Protein 4BG5 (pdb70)

InterPro domains:
  IPR008421 Borrelia lipoprotein paralogus family 54/60 [PF05714] (88-263)

Nearest PDB structures (foldseek):
  4bg5-assembly1_A  TM=1.005E+00  e=2.628E-29  Borreliella burgdorferi B31
  4bg5-assembly2_B  TM=9.979E-01  e=4.003E-26  Borreliella burgdorferi B31
  5izt-assembly1_A  TM=8.274E-01  e=7.150E-10  Borreliella burgdorferi B31
  4aly-assembly1_A  TM=8.139E-01  e=1.106E-07  Borreliella burgdorferi B31
  6hpn-assembly1_A  TM=8.103E-01  e=1.208E-06  Borreliella spielmanii A14S

Organism: Borreliella burgdorferi (strain ATCC 35210 / DSM 4680 / CIP 102532 / B31) (NCBI:txid224326)

Sequence (400 aa):
IDKLFEILAREMTIIKKEKLQTEIPSQFGLKNSMFELLNVYKLQEKMNSSLAESQKMRRQFYSSLSYNTTDIFNLAEIVNKLYKDPKAHDTIKKISGGIRIQQGFEVALEDLAINMDKLKANDFNKNTLEEIYNLIVDLTLIKKEWLSTIETLIKSSNATLELQYNTEKLNDHIEQTYKDTMISLCLKSEQTLLHLDTLFKIDKLFEILAREMTIIKKEKLQTEIPSQFGLKNSMFELLNVYQEKMNSSLAESQKMRRQFYSSLSYNTTDIFNLAEIVNKLYKDPKAHDTIKKISGGIRIQQGFEVALEDLAINMDKLKANDFNKNTLEEIYNLIVDLTLIKKEWLSTIETLIKSSNATLELQYNTEKLNDHIEQTYKDTMISLCLKSEQTLLHLDTLFK

Structure (mmCIF, N/CA/C/O backbone):
data_4BG5
#
_entry.id   4BG5
#
_cell.length_a   136.810
_cell.length_b   69.870
_cell.length_c   58.880
_cell.angle_alpha   90.00
_cell.angle_beta   101.45
_cell.angle_gamma   90.00
#
_symmetry.space_group_name_H-M   'C 1 2 1'
#
loop_
_atom_site.group_PDB
_atom_site.id
_atom_site.type_symbol
_atom_site.label_atom_id
_atom_site.label_alt_id
_atom_site.label_comp_id
_atom_site.label_asym_id
_atom_site.label_entity_id
_atom_site.label_seq_id
_atom_site.pdbx_PDB_ins_code
_atom_site.Cartn_x
_atom_site.Cartn_y
_atom_site.Cartn_z
_atom_site.occupancy
_atom_site.B_iso_or_equiv
_atom_site.auth_seq_id
_atom_site.auth_comp_id
_atom_site.auth_asym_id
_atom_site.auth_atom_id
_atom_site.pdbx_PDB_model_num
ATOM 1 N N . ILE A 1 50 ? 86.626 4.068 250.630 1.00 58.59 21 ILE A N 1
ATOM 2 C CA . ILE A 1 50 ? 87.741 3.788 249.650 1.00 60.33 21 ILE A CA 1
ATOM 3 C C . ILE A 1 50 ? 89.118 4.320 250.056 1.00 61.03 21 ILE A C 1
ATOM 4 O O . ILE A 1 50 ? 90.127 3.838 249.553 1.00 62.68 21 ILE A O 1
ATOM 9 N N . ASP A 1 51 ? 89.160 5.340 250.913 1.00 59.80 22 ASP A N 1
ATOM 10 C CA . ASP A 1 51 ? 90.426 5.804 251.501 1.00 56.83 22 ASP A CA 1
ATOM 11 C C . ASP A 1 51 ? 90.893 4.849 252.571 1.00 53.18 22 ASP A C 1
ATOM 12 O O . ASP A 1 51 ? 92.099 4.672 252.771 1.00 52.64 22 ASP A O 1
ATOM 17 N N . LYS A 1 52 ? 89.941 4.274 253.299 1.00 49.81 23 LYS A N 1
ATOM 18 C CA . LYS A 1 52 ? 90.299 3.290 254.300 1.00 50.74 23 LYS A CA 1
ATOM 19 C C . LYS A 1 52 ? 91.170 2.278 253.563 1.00 47.09 23 LYS A C 1
ATOM 20 O O . LYS A 1 52 ? 92.293 2.002 253.990 1.00 44.63 23 LYS A O 1
ATOM 26 N N . LEU A 1 53 ? 90.666 1.797 252.421 1.00 43.37 24 LEU A N 1
ATOM 27 C CA . LEU A 1 53 ? 91.392 0.864 251.573 1.00 41.26 24 LEU A CA 1
ATOM 28 C C . LEU A 1 53 ? 92.820 1.297 251.284 1.00 41.13 24 LEU A C 1
ATOM 29 O O . LEU A 1 53 ? 93.741 0.491 251.334 1.00 41.56 24 LEU A O 1
ATOM 34 N N . PHE A 1 54 ? 93.023 2.565 250.982 1.00 41.80 25 PHE A N 1
ATOM 35 C CA . PHE A 1 54 ? 94.380 3.027 250.758 1.00 43.32 25 PHE A CA 1
ATOM 36 C C . PHE A 1 54 ? 95.187 3.047 252.043 1.00 40.37 25 PHE A C 1
ATOM 37 O O . PHE A 1 54 ? 96.297 2.524 252.076 1.00 39.21 25 PHE A O 1
ATOM 45 N N . GLU A 1 55 ? 94.629 3.635 253.096 1.00 37.93 26 GLU A N 1
ATOM 46 C CA . GLU A 1 55 ? 95.260 3.558 254.399 1.00 35.88 26 GLU A CA 1
ATOM 47 C C . GLU A 1 55 ? 95.692 2.113 254.620 1.00 33.15 26 GLU A C 1
ATOM 48 O O . GLU A 1 55 ? 96.834 1.876 254.963 1.00 33.13 26 GLU A O 1
ATOM 54 N N . ILE A 1 56 ? 94.800 1.153 254.374 1.00 31.50 27 ILE A N 1
ATOM 55 C CA . ILE A 1 56 ? 95.094 -0.264 254.661 1.00 31.03 27 ILE A CA 1
ATOM 56 C C . ILE A 1 56 ? 96.310 -0.751 253.886 1.00 30.76 27 ILE A C 1
ATOM 57 O O . ILE A 1 56 ? 97.197 -1.432 254.415 1.00 31.17 27 ILE A O 1
ATOM 62 N N . LEU A 1 57 ? 96.321 -0.436 252.605 1.00 30.11 28 LEU A N 1
ATOM 63 C CA . LEU A 1 57 ? 97.349 -0.939 251.730 1.00 28.61 28 LEU A CA 1
ATOM 64 C C . LEU A 1 57 ? 98.695 -0.329 252.107 1.00 27.55 28 LEU A C 1
ATOM 65 O O . LEU A 1 57 ? 99.680 -1.022 252.292 1.00 26.25 28 LEU A O 1
ATOM 70 N N . ALA A 1 58 ? 98.725 0.982 252.254 1.00 27.77 29 ALA A N 1
ATOM 71 C CA . ALA A 1 58 ? 99.936 1.637 252.688 1.00 27.82 29 ALA A CA 1
ATOM 72 C C . ALA A 1 58 ? 100.376 1.031 253.985 1.00 27.59 29 ALA A C 1
ATOM 73 O O . ALA A 1 58 ? 101.533 0.711 254.130 1.00 27.87 29 ALA A O 1
ATOM 75 N N . ARG A 1 59 ? 99.445 0.860 254.913 1.00 28.61 30 ARG A N 1
ATOM 76 C CA . ARG A 1 59 ? 99.784 0.405 256.247 1.00 30.91 30 ARG A CA 1
ATOM 77 C C . ARG A 1 59 ? 100.381 -0.997 256.261 1.00 31.38 30 ARG A C 1
ATOM 78 O O . ARG A 1 59 ? 101.513 -1.150 256.710 1.00 32.54 30 ARG A O 1
ATOM 86 N N . GLU A 1 60 ? 99.650 -2.014 255.790 1.00 31.12 31 GLU A N 1
ATOM 87 C CA . GLU A 1 60 ? 100.148 -3.405 255.880 1.00 30.57 31 GLU A CA 1
ATOM 88 C C . GLU A 1 60 ? 101.303 -3.699 254.899 1.00 29.54 31 GLU A C 1
ATOM 89 O O . GLU A 1 60 ? 102.278 -4.354 255.258 1.00 29.50 31 GLU A O 1
ATOM 95 N N . MET A 1 61 ? 101.209 -3.165 253.689 1.00 28.40 32 MET A N 1
ATOM 96 C CA . MET A 1 61 ? 102.237 -3.336 252.663 1.00 27.33 32 MET A CA 1
ATOM 97 C C . MET A 1 61 ? 103.610 -2.716 253.016 1.00 26.30 32 MET A C 1
ATOM 98 O O . MET A 1 61 ? 104.648 -3.079 252.432 1.00 25.54 32 MET A O 1
ATOM 103 N N . THR A 1 62 ? 103.627 -1.771 253.946 1.00 25.10 33 THR A N 1
ATOM 104 C CA . THR A 1 62 ? 104.901 -1.264 254.437 1.00 24.62 33 THR A CA 1
ATOM 105 C C . THR A 1 62 ? 105.377 -2.195 255.539 1.00 24.31 33 THR A C 1
ATOM 106 O O . THR A 1 62 ? 106.451 -2.757 255.464 1.00 23.69 33 THR A O 1
ATOM 110 N N . ILE A 1 63 ? 104.545 -2.410 256.535 1.00 25.10 34 ILE A N 1
ATOM 111 C CA . ILE A 1 63 ? 104.813 -3.421 257.553 1.00 26.15 34 ILE A CA 1
ATOM 112 C C . ILE A 1 63 ? 105.472 -4.689 257.007 1.00 26.76 34 ILE A C 1
ATOM 113 O O . ILE A 1 63 ? 106.196 -5.362 257.735 1.00 26.42 34 ILE A O 1
ATOM 118 N N . ILE A 1 64 ? 105.209 -5.019 255.741 1.00 27.86 35 ILE A N 1
ATOM 119 C CA . ILE A 1 64 ? 105.758 -6.227 255.119 1.00 28.00 35 ILE A CA 1
ATOM 120 C C . ILE A 1 64 ? 107.096 -5.960 254.476 1.00 29.46 35 ILE A C 1
ATOM 121 O O . ILE A 1 64 ? 107.947 -6.838 254.443 1.00 28.57 35 ILE A O 1
ATOM 126 N N . LYS A 1 65 ? 107.283 -4.755 253.954 1.00 32.96 36 LYS A N 1
ATOM 127 C CA . LYS A 1 65 ? 108.621 -4.335 253.538 1.00 36.55 36 LYS A CA 1
ATOM 128 C C . LYS A 1 65 ? 109.563 -4.512 254.740 1.00 37.68 36 LYS A C 1
ATOM 129 O O . LYS A 1 65 ? 110.564 -5.226 254.644 1.00 40.13 36 LYS A O 1
ATOM 135 N N . LYS A 1 66 ? 109.211 -3.918 255.882 1.00 36.43 37 LYS A N 1
ATOM 136 C CA . LYS A 1 66 ? 110.029 -4.062 257.077 1.00 35.75 37 LYS A CA 1
ATOM 137 C C . LYS A 1 66 ? 110.282 -5.535 257.322 1.00 33.38 37 LYS A C 1
ATOM 138 O O . LYS A 1 66 ? 111.409 -5.921 257.587 1.00 35.22 37 LYS A O 1
ATOM 144 N N . GLU A 1 67 ? 109.248 -6.360 257.208 1.00 30.89 38 GLU A N 1
ATOM 145 C CA . GLU A 1 67 ? 109.371 -7.764 257.586 1.00 29.94 38 GLU A CA 1
ATOM 146 C C . GLU A 1 67 ? 110.308 -8.513 256.644 1.00 29.38 38 GLU A C 1
ATOM 147 O O . GLU A 1 67 ? 110.992 -9.437 257.071 1.00 29.31 38 GLU A O 1
ATOM 153 N N . LYS A 1 68 ? 110.380 -8.097 255.384 1.00 29.35 39 LYS A N 1
ATOM 154 C CA . LYS A 1 68 ? 111.196 -8.823 254.406 1.00 30.39 39 LYS A CA 1
ATOM 155 C C . LYS A 1 68 ? 112.685 -8.582 254.580 1.00 31.95 39 LYS A C 1
ATOM 156 O O . LYS A 1 68 ? 113.489 -9.470 254.326 1.00 31.83 39 LYS A O 1
ATOM 162 N N . LEU A 1 69 ? 113.045 -7.384 255.028 1.00 35.47 40 LEU A N 1
ATOM 163 C CA . LEU A 1 69 ? 114.456 -7.014 255.219 1.00 37.50 40 LEU A CA 1
ATOM 164 C C . LEU A 1 69 ? 115.133 -7.823 256.312 1.00 38.74 40 LEU A C 1
ATOM 165 O O . LEU A 1 69 ? 116.315 -8.151 256.196 1.00 41.07 40 LEU A O 1
ATOM 170 N N . GLN A 1 70 ? 114.386 -8.144 257.363 1.00 38.20 41 GLN A N 1
ATOM 171 C CA . GLN A 1 70 ? 114.867 -9.042 258.410 1.00 38.13 41 GLN A CA 1
ATOM 172 C C . GLN A 1 70 ? 115.585 -10.268 257.828 1.00 36.88 41 GLN A C 1
ATOM 173 O O . GLN A 1 70 ? 115.028 -10.923 256.947 1.00 37.31 41 GLN A O 1
ATOM 179 N N . THR A 1 71 ? 116.796 -10.584 258.296 1.00 35.44 42 THR A N 1
ATOM 180 C CA . THR A 1 71 ? 117.446 -11.846 257.873 1.00 36.42 42 THR A CA 1
ATOM 181 C C . THR A 1 71 ? 117.040 -12.978 258.800 1.00 34.60 42 THR A C 1
ATOM 182 O O . THR A 1 71 ? 116.865 -12.766 260.006 1.00 37.20 42 THR A O 1
ATOM 186 N N . GLU A 1 72 ? 116.902 -14.178 258.241 1.00 30.45 43 GLU A N 1
ATOM 187 C CA . GLU A 1 72 ? 116.664 -15.355 259.046 1.00 27.93 43 GLU A CA 1
ATOM 188 C C . GLU A 1 72 ? 117.995 -15.645 259.696 1.00 26.16 43 GLU A C 1
ATOM 189 O O . GLU A 1 72 ? 119.017 -15.254 259.171 1.00 25.75 43 GLU A O 1
ATOM 195 N N . ILE A 1 73 ? 117.979 -16.248 260.875 1.00 25.12 44 ILE A N 1
ATOM 196 C CA . ILE A 1 73 ? 119.193 -16.760 261.487 1.00 24.58 44 ILE A CA 1
ATOM 197 C C . ILE A 1 73 ? 119.276 -18.172 260.961 1.00 24.53 44 ILE A C 1
ATOM 198 O O . ILE A 1 73 ? 118.254 -18.809 260.787 1.00 24.11 44 ILE A O 1
ATOM 203 N N . PRO A 1 74 ? 120.488 -18.675 260.699 1.00 25.37 45 PRO A N 1
ATOM 204 C CA . PRO A 1 74 ? 120.617 -20.009 260.076 1.00 25.50 45 PRO A CA 1
ATOM 205 C C . PRO A 1 74 ? 119.833 -21.091 260.809 1.00 25.14 45 PRO A C 1
ATOM 206 O O . PRO A 1 74 ? 119.321 -22.022 260.175 1.00 24.49 45 PRO A O 1
ATOM 210 N N . SER A 1 75 ? 119.734 -20.942 262.133 1.00 24.78 46 SER A N 1
ATOM 211 C CA . SER A 1 75 ? 119.070 -21.926 262.988 1.00 24.62 46 SER A CA 1
ATOM 212 C C . SER A 1 75 ? 117.555 -22.052 262.697 1.00 24.67 46 SER A C 1
ATOM 213 O O . SER A 1 75 ? 116.897 -23.009 263.118 1.00 24.44 46 SER A O 1
ATOM 216 N N . GLN A 1 76 ? 117.001 -21.097 261.964 1.00 24.66 47 GLN A N 1
ATOM 217 C CA . GLN A 1 76 ? 115.592 -21.128 261.670 1.00 24.83 47 GLN A CA 1
ATOM 218 C C . GLN A 1 76 ? 114.814 -21.231 262.999 1.00 25.09 47 GLN A C 1
ATOM 219 O O . GLN A 1 76 ? 113.829 -21.960 263.117 1.00 26.31 47 GLN A O 1
ATOM 225 N N . PHE A 1 77 ? 115.311 -20.514 264.006 1.00 24.43 48 PHE A N 1
ATOM 226 C CA . PHE A 1 77 ? 114.559 -20.151 265.211 1.00 23.55 48 PHE A CA 1
ATOM 227 C C . PHE A 1 77 ? 114.192 -21.279 266.163 1.00 23.14 48 PHE A C 1
ATOM 228 O O . PHE A 1 77 ? 113.350 -21.115 267.035 1.00 22.26 48 PHE A O 1
ATOM 236 N N . GLY A 1 78 ? 114.875 -22.407 266.023 1.00 24.06 49 GLY A N 1
ATOM 237 C CA . GLY A 1 78 ? 114.546 -23.640 266.768 1.00 25.17 49 GLY A CA 1
ATOM 238 C C . GLY A 1 78 ? 113.776 -24.660 265.933 1.00 25.37 49 GLY A C 1
ATOM 239 O O . GLY A 1 78 ? 113.614 -25.806 266.337 1.00 23.72 49 GLY A O 1
ATOM 240 N N . LEU A 1 79 ? 113.355 -24.222 264.745 1.00 26.91 50 LEU A N 1
ATOM 241 C CA . LEU A 1 79 ? 112.329 -24.875 263.951 1.00 28.11 50 LEU A CA 1
ATOM 242 C C . LEU A 1 79 ? 112.857 -25.555 262.710 1.00 28.85 50 LEU A C 1
ATOM 243 O O . LEU A 1 79 ? 112.058 -25.984 261.874 1.00 30.96 50 LEU A O 1
ATOM 248 N N . LYS A 1 80 ? 114.177 -25.641 262.560 1.00 28.78 51 LYS A N 1
ATOM 249 C CA . LYS A 1 80 ? 114.786 -26.243 261.358 1.00 27.68 51 LYS A CA 1
ATOM 250 C C . LYS A 1 80 ? 114.435 -27.741 261.218 1.00 27.36 51 LYS A C 1
ATOM 251 O O . LYS A 1 80 ? 113.925 -28.217 260.181 1.00 26.39 51 LYS A O 1
ATOM 257 N N . ASN A 1 81 ? 114.668 -28.461 262.308 1.00 26.42 52 ASN A N 1
ATOM 258 C CA . ASN A 1 81 ? 114.495 -29.892 262.337 1.00 25.54 52 ASN A CA 1
ATOM 259 C C . ASN A 1 81 ? 113.215 -30.285 263.032 1.00 26.06 52 ASN A C 1
ATOM 260 O O . ASN A 1 81 ? 113.040 -31.460 263.374 1.00 27.01 52 ASN A O 1
ATOM 265 N N . SER A 1 82 ? 112.327 -29.305 263.237 1.00 25.48 53 SER A N 1
ATOM 266 C CA . SER A 1 82 ? 111.007 -29.549 263.799 1.00 24.36 53 SER A CA 1
ATOM 267 C C . SER A 1 82 ? 109.991 -29.321 262.742 1.00 24.50 53 SER A C 1
ATOM 268 O O . SER A 1 82 ? 109.733 -30.202 261.920 1.00 24.38 53 SER A O 1
ATOM 271 N N . MET A 1 83 ? 109.420 -28.127 262.742 1.00 25.05 54 MET A N 1
ATOM 272 C CA . MET A 1 83 ? 108.314 -27.880 261.872 1.00 26.44 54 MET A CA 1
ATOM 273 C C . MET A 1 83 ? 108.804 -27.998 260.437 1.00 27.57 54 MET A C 1
ATOM 274 O O . MET A 1 83 ? 108.115 -28.539 259.583 1.00 27.98 54 MET A O 1
ATOM 279 N N . PHE A 1 84 ? 110.015 -27.528 260.180 1.00 28.73 55 PHE A N 1
ATOM 280 C CA . PHE A 1 84 ? 110.433 -27.363 258.820 1.00 30.17 55 PHE A CA 1
ATOM 281 C C . PHE A 1 84 ? 111.102 -28.582 258.289 1.00 33.38 55 PHE A C 1
ATOM 282 O O . PHE A 1 84 ? 111.527 -28.565 257.141 1.00 37.00 55 PHE A O 1
ATOM 290 N N . GLU A 1 85 ? 111.201 -29.641 259.093 1.00 36.29 56 GLU A N 1
ATOM 291 C CA . GLU A 1 85 ? 111.513 -30.971 258.532 1.00 38.00 56 GLU A CA 1
ATOM 292 C C . GLU A 1 85 ? 110.282 -31.848 258.431 1.00 34.48 56 GLU A C 1
ATOM 293 O O . GLU A 1 85 ? 110.234 -32.783 257.634 1.00 33.76 56 GLU A O 1
ATOM 299 N N . LEU A 1 86 ? 109.298 -31.568 259.261 1.00 31.46 57 LEU A N 1
ATOM 300 C CA . LEU A 1 86 ? 108.091 -32.326 259.201 1.00 29.96 57 LEU A CA 1
ATOM 301 C C . LEU A 1 86 ? 107.441 -32.063 257.844 1.00 29.81 57 LEU A C 1
ATOM 302 O O . LEU A 1 86 ? 107.054 -33.006 257.145 1.00 29.72 57 LEU A O 1
ATOM 307 N N . LEU A 1 87 ? 107.380 -30.784 257.466 1.00 29.40 58 LEU A N 1
ATOM 308 C CA . LEU A 1 87 ? 106.606 -30.324 256.307 1.00 28.95 58 LEU A CA 1
ATOM 309 C C . LEU A 1 87 ? 107.383 -30.356 254.997 1.00 31.13 58 LEU A C 1
ATOM 310 O O . LEU A 1 87 ? 108.586 -30.059 254.950 1.00 31.55 58 LEU A O 1
ATOM 315 N N . ASN A 1 88 ? 106.664 -30.672 253.929 1.00 33.24 59 ASN A N 1
ATOM 316 C CA . ASN A 1 88 ? 107.275 -30.936 252.658 1.00 37.15 59 ASN A CA 1
ATOM 317 C C . ASN A 1 88 ? 106.706 -30.076 251.573 1.00 38.10 59 ASN A C 1
ATOM 318 O O . ASN A 1 88 ? 105.615 -30.356 251.098 1.00 40.00 59 ASN A O 1
ATOM 323 N N . VAL A 1 89 ? 107.448 -29.053 251.161 1.00 38.30 60 VAL A N 1
ATOM 324 C CA . VAL A 1 89 ? 106.950 -28.127 250.160 1.00 40.62 60 VAL A CA 1
ATOM 325 C C . VAL A 1 89 ? 107.055 -28.717 248.736 1.00 45.68 60 VAL A C 1
ATOM 326 O O . VAL A 1 89 ? 108.067 -29.318 248.380 1.00 47.13 60 VAL A O 1
ATOM 330 N N . TYR A 1 90 ? 105.988 -28.526 247.945 1.00 50.81 61 TYR A N 1
ATOM 331 C CA . TYR A 1 90 ? 105.737 -29.244 246.684 1.00 51.58 61 TYR A CA 1
ATOM 332 C C . TYR A 1 90 ? 105.662 -28.275 245.535 1.00 47.19 61 TYR A C 1
ATOM 333 O O . TYR A 1 90 ? 105.861 -27.092 245.720 1.00 45.36 61 TYR A O 1
ATOM 342 N N . LYS A 1 91 ? 105.338 -28.785 244.350 1.00 47.56 62 LYS A N 1
ATOM 343 C CA . LYS A 1 91 ? 105.133 -27.956 243.156 1.00 47.48 62 LYS A CA 1
ATOM 344 C C . LYS A 1 91 ? 104.151 -28.625 242.163 1.00 46.72 62 LYS A C 1
ATOM 345 O O . LYS A 1 91 ? 104.468 -28.889 240.996 1.00 44.86 62 LYS A O 1
ATOM 351 N N . LEU A 1 100 ? 110.223 -31.179 242.147 1.00 39.26 71 LEU A N 1
ATOM 352 C CA . LEU A 1 100 ? 109.014 -30.577 242.679 1.00 42.37 71 LEU A CA 1
ATOM 353 C C . LEU A 1 100 ? 108.678 -30.974 244.153 1.00 44.68 71 LEU A C 1
ATOM 354 O O . LEU A 1 100 ? 107.508 -30.897 244.579 1.00 46.46 71 LEU A O 1
ATOM 359 N N . GLN A 1 101 ? 109.682 -31.385 244.935 1.00 43.36 72 GLN A N 1
ATOM 360 C CA . GLN A 1 101 ? 109.472 -31.620 246.371 1.00 43.29 72 GLN A CA 1
ATOM 361 C C . GLN A 1 101 ? 110.747 -31.673 247.161 1.00 40.61 72 GLN A C 1
ATOM 362 O O . GLN A 1 101 ? 111.551 -32.574 246.944 1.00 40.06 72 GLN A O 1
ATOM 368 N N . GLU A 1 102 ? 110.895 -30.742 248.109 1.00 39.45 73 GLU A N 1
ATOM 369 C CA . GLU A 1 102 ? 111.939 -30.815 249.153 1.00 38.37 73 GLU A CA 1
ATOM 370 C C . GLU A 1 102 ? 111.324 -30.598 250.538 1.00 35.13 73 GLU A C 1
ATOM 371 O O . GLU A 1 102 ? 110.104 -30.457 250.656 1.00 32.09 73 GLU A O 1
ATOM 377 N N . LYS A 1 103 ? 112.142 -30.626 251.587 1.00 33.87 74 LYS A N 1
ATOM 378 C CA . LYS A 1 103 ? 111.629 -30.265 252.907 1.00 35.24 74 LYS A CA 1
ATOM 379 C C . LYS A 1 103 ? 111.585 -28.747 252.989 1.00 34.95 74 LYS A C 1
ATOM 380 O O . LYS A 1 103 ? 112.176 -28.038 252.135 1.00 33.11 74 LYS A O 1
ATOM 386 N N . MET A 1 104 ? 110.899 -28.248 254.026 1.00 33.71 75 MET A N 1
ATOM 387 C CA . MET A 1 104 ? 110.730 -26.809 254.168 1.00 31.86 75 MET A CA 1
ATOM 388 C C . MET A 1 104 ? 111.974 -26.144 254.717 1.00 28.48 75 MET A C 1
ATOM 389 O O . MET A 1 104 ? 112.024 -24.930 254.793 1.00 28.54 75 MET A O 1
ATOM 394 N N . ASN A 1 105 ? 112.987 -26.921 255.064 1.00 25.00 76 ASN A N 1
ATOM 395 C CA . ASN A 1 105 ? 114.209 -26.330 255.538 1.00 23.27 76 ASN A CA 1
ATOM 396 C C . ASN A 1 105 ? 115.259 -26.198 254.480 1.00 21.91 76 ASN A C 1
ATOM 397 O O . ASN A 1 105 ? 116.319 -25.702 254.772 1.00 21.97 76 ASN A O 1
ATOM 402 N N . SER A 1 106 ? 114.970 -26.595 253.250 1.00 21.53 77 SER A N 1
ATOM 403 C CA . SER A 1 106 ? 115.995 -26.631 252.201 1.00 21.71 77 SER A CA 1
ATOM 404 C C . SER A 1 106 ? 116.418 -25.253 251.759 1.00 22.45 77 SER A C 1
ATOM 405 O O . SER A 1 106 ? 115.855 -24.250 252.175 1.00 22.37 77 SER A O 1
ATOM 408 N N . SER A 1 107 ? 117.414 -25.213 250.887 1.00 23.69 78 SER A N 1
ATOM 409 C CA . SER A 1 107 ? 117.812 -23.966 250.244 1.00 24.51 78 SER A CA 1
ATOM 410 C C . SER A 1 107 ? 116.763 -23.538 249.262 1.00 24.82 78 SER A C 1
ATOM 411 O O . SER A 1 107 ? 116.711 -22.385 248.888 1.00 24.22 78 SER A O 1
ATOM 414 N N . LEU A 1 108 ? 115.963 -24.500 248.810 1.00 26.37 79 LEU A N 1
ATOM 415 C CA . LEU A 1 108 ? 115.038 -24.308 247.709 1.00 27.73 79 LEU A CA 1
ATOM 416 C C . LEU A 1 108 ? 114.254 -23.034 247.917 1.00 30.29 79 LEU A C 1
ATOM 417 O O . LEU A 1 108 ? 113.647 -22.832 248.988 1.00 32.63 79 LEU A O 1
ATOM 422 N N . ALA A 1 109 ? 114.264 -22.177 246.894 1.00 31.12 80 ALA A N 1
ATOM 423 C CA . ALA A 1 109 ? 113.650 -20.848 246.990 1.00 30.52 80 ALA A CA 1
ATOM 424 C C . ALA A 1 109 ? 112.269 -20.878 247.644 1.00 28.26 80 ALA A C 1
ATOM 425 O O . ALA A 1 109 ? 112.059 -20.328 248.721 1.00 25.85 80 ALA A O 1
ATOM 427 N N . GLU A 1 110 ? 111.363 -21.598 247.011 1.00 27.92 81 GLU A N 1
ATOM 428 C CA . GLU A 1 110 ? 109.954 -21.501 247.329 1.00 29.73 81 GLU A CA 1
ATOM 429 C C . GLU A 1 110 ? 109.698 -21.762 248.801 1.00 28.08 81 GLU A C 1
ATOM 430 O O . GLU A 1 110 ? 108.643 -21.380 249.319 1.00 26.56 81 GLU A O 1
ATOM 436 N N . SER A 1 111 ? 110.648 -22.426 249.467 1.00 26.68 82 SER A N 1
ATOM 437 C CA . SER A 1 111 ? 110.482 -22.762 250.873 1.00 25.33 82 SER A CA 1
ATOM 438 C C . SER A 1 111 ? 111.009 -21.603 251.686 1.00 24.49 82 SER A C 1
ATOM 439 O O . SER A 1 111 ? 110.326 -21.118 252.570 1.00 23.78 82 SER A O 1
ATOM 442 N N . GLN A 1 112 ? 112.173 -21.079 251.347 1.00 24.39 83 GLN A N 1
ATOM 443 C CA . GLN A 1 112 ? 112.640 -19.905 252.075 1.00 24.59 83 GLN A CA 1
ATOM 444 C C . GLN A 1 112 ? 111.554 -18.826 252.102 1.00 24.18 83 GLN A C 1
ATOM 445 O O . GLN A 1 112 ? 111.424 -18.137 253.093 1.00 24.17 83 GLN A O 1
ATOM 451 N N . LYS A 1 113 ? 110.788 -18.664 251.017 1.00 24.41 84 LYS A N 1
ATOM 452 C CA . LYS A 1 113 ? 109.661 -17.718 251.014 1.00 24.22 84 LYS A CA 1
ATOM 453 C C . LYS A 1 113 ? 108.672 -18.230 252.035 1.00 24.20 84 LYS A C 1
ATOM 454 O O . LYS A 1 113 ? 108.135 -17.450 252.820 1.00 25.89 84 LYS A O 1
ATOM 460 N N . MET A 1 114 ? 108.476 -19.548 252.058 1.00 23.43 85 MET A N 1
ATOM 461 C CA . MET A 1 114 ? 107.451 -20.189 252.905 1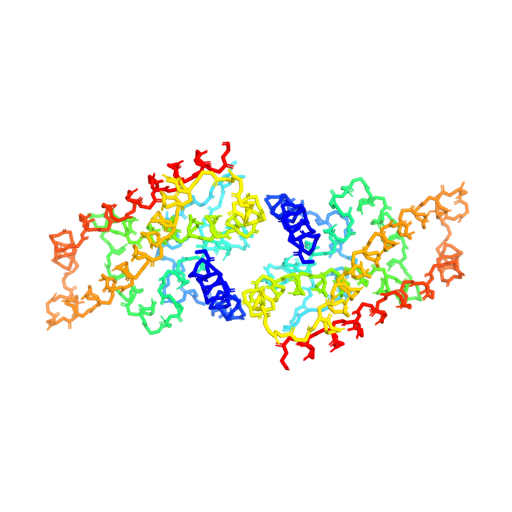.00 22.62 85 MET A CA 1
ATOM 462 C C . MET A 1 114 ? 107.810 -20.208 254.395 1.00 22.32 85 MET A C 1
ATOM 463 O O . MET A 1 114 ? 106.959 -20.387 255.248 1.00 22.03 85 MET A O 1
ATOM 468 N N . ARG A 1 115 ? 109.081 -20.028 254.701 1.00 22.55 86 ARG A N 1
ATOM 469 C CA . ARG A 1 115 ? 109.499 -19.806 256.074 1.00 22.84 86 ARG A CA 1
ATOM 470 C C . ARG A 1 115 ? 109.217 -18.387 256.522 1.00 23.12 86 ARG A C 1
ATOM 471 O O . ARG A 1 115 ? 108.876 -18.159 257.680 1.00 22.56 86 ARG A O 1
ATOM 479 N N . ARG A 1 116 ? 109.398 -17.431 255.614 1.00 24.17 87 ARG A N 1
ATOM 480 C CA . ARG A 1 116 ? 109.197 -16.034 255.953 1.00 25.05 87 ARG A CA 1
ATOM 481 C C . ARG A 1 116 ? 107.737 -15.838 256.365 1.00 24.92 87 ARG A C 1
ATOM 482 O O . ARG A 1 116 ? 107.428 -15.290 257.444 1.00 24.08 87 ARG A O 1
ATOM 490 N N . GLN A 1 117 ? 106.860 -16.328 255.493 1.00 24.04 88 GLN A N 1
ATOM 491 C CA . GLN A 1 117 ? 105.439 -16.230 255.672 1.00 23.57 88 GLN A CA 1
ATOM 492 C C . GLN A 1 117 ? 104.991 -16.708 257.053 1.00 23.67 88 GLN A C 1
ATOM 493 O O . GLN A 1 117 ? 104.150 -16.071 257.682 1.00 24.64 88 GLN A O 1
ATOM 499 N N . PHE A 1 118 ? 105.566 -17.793 257.555 1.00 23.27 89 PHE A N 1
ATOM 500 C CA . PHE A 1 118 ? 105.323 -18.176 258.952 1.00 22.91 89 PHE A CA 1
ATOM 501 C C . PHE A 1 118 ? 105.835 -17.110 259.944 1.00 22.15 89 PHE A C 1
ATOM 502 O O . PHE A 1 118 ? 105.149 -16.813 260.905 1.00 22.05 89 PHE A O 1
ATOM 510 N N . TYR A 1 119 ? 107.017 -16.537 259.708 1.00 21.69 90 TYR A N 1
ATOM 511 C CA . TYR A 1 119 ? 107.587 -15.527 260.611 1.00 21.69 90 TYR A CA 1
ATOM 512 C C . TYR A 1 119 ? 106.699 -14.311 260.598 1.00 20.76 90 TYR A C 1
ATOM 513 O O . TYR A 1 119 ? 106.254 -13.824 261.633 1.00 20.24 90 TYR A O 1
ATOM 522 N N . SER A 1 120 ? 106.428 -13.845 259.393 1.00 20.16 91 SER A N 1
ATOM 523 C CA . SER A 1 120 ? 105.531 -12.738 259.179 1.00 20.31 91 SER A CA 1
ATOM 524 C C . SER A 1 120 ? 104.138 -12.964 259.759 1.00 20.36 91 SER A C 1
ATOM 525 O O . SER A 1 120 ? 103.437 -11.993 260.051 1.00 21.57 91 SER A O 1
ATOM 528 N N . SER A 1 121 ? 103.708 -14.223 259.889 1.00 19.99 92 SER A N 1
ATOM 529 C CA . SER A 1 121 ? 102.416 -14.521 260.537 1.00 19.27 92 SER A CA 1
ATOM 530 C C . SER A 1 121 ? 102.455 -13.937 261.951 1.00 18.83 92 SER A C 1
ATOM 531 O O . SER A 1 121 ? 101.501 -13.278 262.387 1.00 18.32 92 SER A O 1
ATOM 534 N N . LEU A 1 122 ? 103.607 -14.098 262.605 1.00 18.32 93 LEU A N 1
ATOM 535 C CA . LEU A 1 122 ? 103.792 -13.660 263.972 1.00 18.22 93 LEU A CA 1
ATOM 536 C C . LEU A 1 122 ? 104.451 -12.284 264.010 1.00 18.94 93 LEU A C 1
ATOM 537 O O . LEU A 1 122 ? 105.014 -11.850 265.011 1.00 17.96 93 LEU A O 1
ATOM 542 N N . SER A 1 123 ? 104.325 -11.588 262.892 1.00 20.95 94 SER A N 1
ATOM 543 C CA . SER A 1 123 ? 104.874 -10.254 262.707 1.00 22.58 94 SER A CA 1
ATOM 544 C C . SER A 1 123 ? 106.352 -10.180 263.079 1.00 23.04 94 SER A C 1
ATOM 545 O O . SER A 1 123 ? 106.865 -9.155 263.526 1.00 23.27 94 SER A O 1
ATOM 548 N N . TYR A 1 124 ? 107.019 -11.303 262.833 1.00 23.54 95 TYR A N 1
ATOM 549 C CA . TYR A 1 124 ? 108.436 -11.475 263.042 1.00 23.38 95 TYR A CA 1
ATOM 550 C C . TYR A 1 124 ? 108.889 -11.123 264.435 1.00 24.00 95 TYR A C 1
ATOM 551 O O . TYR A 1 124 ? 110.046 -10.784 264.664 1.00 25.99 95 TYR A O 1
ATOM 560 N N . ASN A 1 125 ? 107.982 -11.227 265.382 1.00 23.92 96 ASN A N 1
ATOM 561 C CA . ASN A 1 125 ? 108.370 -11.063 266.750 1.00 23.96 96 ASN A CA 1
ATOM 562 C C . ASN A 1 125 ? 109.203 -12.300 267.040 1.00 22.48 96 ASN A C 1
ATOM 563 O O . ASN A 1 125 ? 108.676 -13.399 267.126 1.00 22.06 96 ASN A O 1
ATOM 568 N N . THR A 1 126 ? 110.513 -12.123 267.105 1.00 21.17 97 THR A N 1
ATOM 569 C CA . THR A 1 126 ? 111.414 -13.254 267.195 1.00 20.82 97 THR A CA 1
ATOM 570 C C . THR A 1 126 ? 111.219 -14.018 268.472 1.00 20.49 97 THR A C 1
ATOM 571 O O . THR A 1 126 ? 111.344 -15.251 268.506 1.00 20.59 97 THR A O 1
ATOM 575 N N . THR A 1 127 ? 110.934 -13.270 269.530 1.00 19.93 98 THR A N 1
ATOM 576 C CA . THR A 1 127 ? 110.688 -13.850 270.832 1.00 19.90 98 THR A CA 1
ATOM 577 C C . THR A 1 127 ? 109.552 -14.883 270.755 1.00 21.21 98 THR A C 1
ATOM 578 O O . THR A 1 127 ? 109.741 -16.042 271.131 1.00 21.75 98 THR A O 1
ATOM 582 N N . ASP A 1 128 ? 108.401 -14.484 270.217 1.00 22.31 99 ASP A N 1
ATOM 583 C CA . ASP A 1 128 ? 107.296 -15.428 269.957 1.00 23.44 99 ASP A CA 1
ATOM 584 C C . ASP A 1 128 ? 107.690 -16.662 269.147 1.00 23.86 99 ASP A C 1
ATOM 585 O O . ASP A 1 128 ? 107.247 -17.773 269.432 1.00 23.64 99 ASP A O 1
ATOM 590 N N . ILE A 1 129 ? 108.509 -16.447 268.122 1.00 24.83 100 ILE A N 1
ATOM 591 C CA . ILE A 1 129 ? 108.916 -17.516 267.199 1.00 24.50 100 ILE A CA 1
ATOM 592 C C . ILE A 1 129 ? 109.848 -18.463 267.930 1.00 23.79 100 ILE A C 1
ATOM 593 O O . ILE A 1 129 ? 109.786 -19.681 267.734 1.00 21.97 100 ILE A O 1
ATOM 598 N N . PHE A 1 130 ? 110.693 -17.889 268.784 1.00 24.23 101 PHE A N 1
ATOM 599 C CA . PHE A 1 130 ? 111.500 -18.698 269.687 1.00 25.24 101 PHE A CA 1
ATOM 600 C C . PHE A 1 130 ? 110.596 -19.449 270.657 1.00 25.66 101 PHE A C 1
ATOM 601 O O . PHE A 1 130 ? 110.695 -20.675 270.785 1.00 25.20 101 PHE A O 1
ATOM 609 N N . ASN A 1 131 ? 109.690 -18.719 271.304 1.00 25.96 102 ASN A N 1
ATOM 610 C CA . ASN A 1 131 ? 108.843 -19.318 272.329 1.00 26.29 102 ASN A CA 1
ATOM 611 C C . ASN A 1 131 ? 107.921 -20.375 271.770 1.00 27.47 102 ASN A C 1
ATOM 612 O O . ASN A 1 131 ? 107.489 -21.242 272.534 1.00 29.86 102 ASN A O 1
ATOM 617 N N . LEU A 1 132 ? 107.615 -20.301 270.464 1.00 27.72 103 LEU A N 1
ATOM 618 C CA . LEU A 1 132 ? 106.766 -21.304 269.783 1.00 27.08 103 LEU A CA 1
ATOM 619 C C . LEU A 1 132 ? 107.571 -22.529 269.359 1.00 27.35 103 LEU A C 1
ATOM 620 O O . LEU A 1 132 ? 107.079 -23.664 269.386 1.00 25.98 103 LEU A O 1
ATOM 625 N N . ALA A 1 133 ? 108.813 -22.273 268.955 1.00 28.63 104 ALA A N 1
ATOM 626 C CA . ALA A 1 133 ? 109.773 -23.326 268.638 1.00 28.68 104 ALA A CA 1
ATOM 627 C C . ALA A 1 133 ? 109.914 -24.221 269.821 1.00 27.24 104 ALA A C 1
ATOM 628 O O . ALA A 1 133 ? 109.747 -25.414 269.704 1.00 26.86 104 ALA A O 1
ATOM 630 N N . GLU A 1 134 ? 110.214 -23.604 270.958 1.00 27.07 105 GLU A N 1
ATOM 631 C CA . GLU A 1 134 ? 110.323 -24.280 272.240 1.00 27.02 105 GLU A CA 1
ATOM 632 C C . GLU A 1 134 ? 109.218 -25.279 272.423 1.00 25.81 105 GLU A C 1
ATOM 633 O O . GLU A 1 134 ? 109.461 -26.437 272.732 1.00 26.23 105 GLU A O 1
ATOM 639 N N . ILE A 1 135 ? 107.997 -24.818 272.216 1.00 24.87 106 ILE A N 1
ATOM 640 C CA . ILE A 1 135 ? 106.825 -25.676 272.326 1.00 24.19 106 ILE A CA 1
ATOM 641 C C . ILE A 1 135 ? 106.815 -26.728 271.198 1.00 23.41 106 ILE A C 1
ATOM 642 O O . ILE A 1 135 ? 106.860 -27.925 271.483 1.00 23.04 106 ILE A O 1
ATOM 647 N N . VAL A 1 136 ? 106.813 -26.291 269.937 1.00 22.59 107 VAL A N 1
ATOM 648 C CA . VAL A 1 136 ? 106.877 -27.217 268.785 1.00 22.44 107 VAL A CA 1
ATOM 649 C C . VAL A 1 136 ? 107.924 -28.331 268.950 1.00 21.80 107 VAL A C 1
ATOM 650 O O . VAL A 1 136 ? 107.678 -29.501 268.647 1.00 20.17 107 VAL A O 1
ATOM 654 N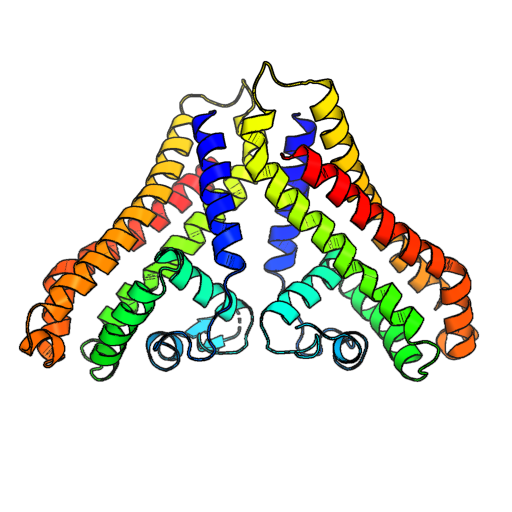 N . ASN A 1 137 ? 109.097 -27.934 269.419 1.00 22.66 108 ASN A N 1
ATOM 655 C CA . ASN A 1 137 ? 110.177 -28.855 269.685 1.00 23.19 108 ASN A CA 1
ATOM 656 C C . ASN A 1 137 ? 109.755 -29.897 270.687 1.00 24.37 108 ASN A C 1
ATOM 657 O O . ASN A 1 137 ? 110.039 -31.070 270.490 1.00 25.62 108 ASN A O 1
ATOM 662 N N . LYS A 1 138 ? 109.040 -29.496 271.734 1.00 25.33 109 LYS A N 1
ATOM 663 C CA . LYS A 1 138 ? 108.477 -30.477 272.679 1.00 25.97 109 LYS A CA 1
ATOM 664 C C . LYS A 1 138 ? 107.421 -31.401 272.042 1.00 27.61 109 LYS A C 1
ATOM 665 O O . LYS A 1 138 ? 107.399 -32.608 272.316 1.00 27.49 109 LYS A O 1
ATOM 671 N N . LEU A 1 139 ? 106.578 -30.851 271.171 1.00 28.93 110 LEU A N 1
ATOM 672 C CA . LEU A 1 139 ? 105.537 -31.640 270.515 1.00 29.77 110 LEU A CA 1
ATOM 673 C C . LEU A 1 139 ? 106.082 -32.638 269.498 1.00 32.15 110 LEU A C 1
ATOM 674 O O . LEU A 1 139 ? 105.443 -33.667 269.247 1.00 33.07 110 LEU A O 1
ATOM 679 N N . TYR A 1 140 ? 107.258 -32.344 268.932 1.00 34.26 111 TYR A N 1
ATOM 680 C CA . TYR A 1 140 ? 107.849 -33.145 267.819 1.00 35.72 111 TYR A CA 1
ATOM 681 C C . TYR A 1 140 ? 108.465 -34.481 268.210 1.00 34.77 111 TYR A C 1
ATOM 682 O O . TYR A 1 140 ? 108.930 -35.226 267.352 1.00 33.85 111 TYR A O 1
ATOM 691 N N . LYS A 1 141 ? 108.499 -34.753 269.507 1.00 34.53 112 LYS A N 1
ATOM 692 C CA . LYS A 1 141 ? 109.044 -35.982 270.034 1.00 33.28 112 LYS A CA 1
ATOM 693 C C . LYS A 1 141 ? 107.951 -37.028 270.018 1.00 31.15 112 LYS A C 1
ATOM 694 O O . LYS A 1 141 ? 108.202 -38.223 270.088 1.00 31.11 112 LYS A O 1
ATOM 700 N N . ASP A 1 142 ? 106.725 -36.563 269.922 1.00 28.84 113 ASP A N 1
ATOM 701 C CA . ASP A 1 142 ? 105.609 -37.404 270.140 1.00 28.49 113 ASP A CA 1
ATOM 702 C C . ASP A 1 142 ? 104.831 -37.295 268.864 1.00 28.64 113 ASP A C 1
ATOM 703 O O . ASP A 1 142 ? 104.206 -36.281 268.634 1.00 30.07 113 ASP A O 1
ATOM 708 N N . PRO A 1 143 ? 104.934 -38.303 267.989 1.00 28.93 114 PRO A N 1
ATOM 709 C CA . PRO A 1 143 ? 104.060 -38.483 266.840 1.00 29.73 114 PRO A CA 1
ATOM 710 C C . PRO A 1 143 ? 102.582 -38.227 267.123 1.00 31.29 114 PRO A C 1
ATOM 711 O O . PRO A 1 143 ? 101.913 -37.560 266.309 1.00 31.32 114 PRO A O 1
ATOM 715 N N . LYS A 1 144 ? 102.099 -38.723 268.272 1.00 32.53 115 LYS A N 1
ATOM 716 C CA . LYS A 1 144 ? 100.705 -38.517 268.716 1.00 33.10 115 LYS A CA 1
ATOM 717 C C . LYS A 1 144 ? 100.290 -37.069 268.639 1.00 32.65 115 LYS A C 1
ATOM 718 O O . LYS A 1 144 ? 99.109 -36.782 268.469 1.00 33.69 115 LYS A O 1
ATOM 724 N N . ALA A 1 145 ? 101.264 -36.169 268.770 1.00 32.63 116 ALA A N 1
ATOM 725 C CA . ALA A 1 145 ? 101.048 -34.719 268.696 1.00 32.39 116 ALA A CA 1
ATOM 7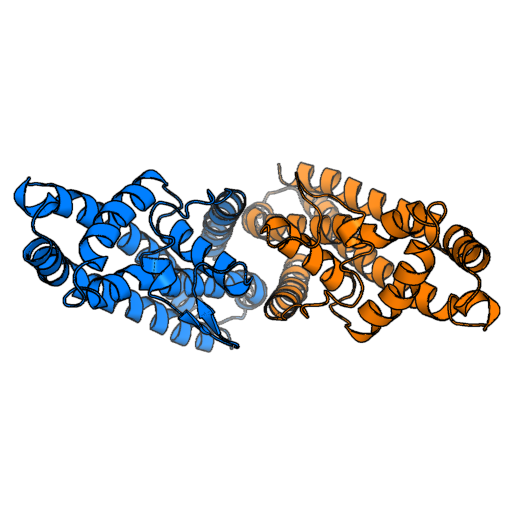26 C C . ALA A 1 145 ? 101.704 -34.035 267.481 1.00 31.20 116 ALA A C 1
ATOM 727 O O . ALA A 1 145 ? 101.993 -32.843 267.527 1.00 30.32 116 ALA A O 1
ATOM 729 N N . HIS A 1 146 ? 101.937 -34.778 266.405 1.00 30.65 117 HIS A N 1
ATOM 730 C CA . HIS A 1 146 ? 102.448 -34.178 265.186 1.00 30.38 117 HIS A CA 1
ATOM 731 C C . HIS A 1 146 ? 101.383 -33.409 264.418 1.00 30.33 117 HIS A C 1
ATOM 732 O O . HIS A 1 146 ? 101.742 -32.555 263.629 1.00 30.23 117 HIS A O 1
ATOM 739 N N . ASP A 1 147 ? 100.095 -33.726 264.618 1.00 29.77 118 ASP A N 1
ATOM 740 C CA . ASP A 1 147 ? 98.987 -33.062 263.890 1.00 28.38 118 ASP A CA 1
ATOM 741 C C . ASP A 1 147 ? 98.745 -31.686 264.474 1.00 26.41 118 ASP A C 1
ATOM 742 O O . ASP A 1 147 ? 98.335 -30.753 263.782 1.00 25.29 118 ASP A O 1
ATOM 747 N N . THR A 1 148 ? 98.997 -31.567 265.763 1.00 25.21 119 THR A N 1
ATOM 748 C CA . THR A 1 148 ? 99.006 -30.275 266.394 1.00 25.33 119 THR A CA 1
ATOM 749 C C . THR A 1 148 ? 100.064 -29.389 265.736 1.00 25.68 119 THR A C 1
ATOM 750 O O . THR A 1 148 ? 99.815 -28.212 265.455 1.00 25.52 119 THR A O 1
ATOM 754 N N . ILE A 1 149 ? 101.231 -29.965 265.451 1.00 25.98 120 ILE A N 1
ATOM 755 C CA . ILE A 1 149 ? 102.279 -29.226 264.754 1.00 26.04 120 ILE A CA 1
ATOM 756 C C . ILE A 1 149 ? 101.845 -28.801 263.350 1.00 26.39 120 ILE A C 1
ATOM 757 O O . ILE A 1 149 ? 102.284 -27.766 262.878 1.00 25.99 120 ILE A O 1
ATOM 762 N N . LYS A 1 150 ? 101.014 -29.605 262.684 1.00 27.70 121 LYS A N 1
ATOM 763 C CA . LYS A 1 150 ? 100.471 -29.247 261.380 1.00 28.75 121 LYS A CA 1
ATOM 764 C C . LYS A 1 150 ? 99.514 -28.085 261.512 1.00 29.12 121 LYS A C 1
ATOM 765 O O . LYS A 1 150 ? 99.558 -27.146 260.717 1.00 30.92 121 LYS A O 1
ATOM 771 N N . LYS A 1 151 ? 98.648 -28.113 262.508 1.00 28.50 122 LYS A N 1
ATOM 772 C CA . LYS A 1 151 ? 97.704 -27.009 262.642 1.00 29.43 122 LYS A CA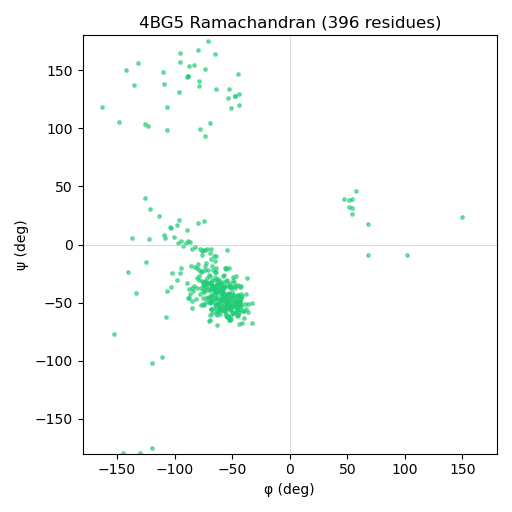 1
ATOM 773 C C . LYS A 1 151 ? 98.406 -25.664 262.885 1.00 27.97 122 LYS A C 1
ATOM 774 O O . LYS A 1 151 ? 97.953 -24.614 262.417 1.00 27.17 122 LYS A O 1
ATOM 780 N N . ILE A 1 152 ? 99.525 -25.710 263.600 1.00 26.80 123 ILE A N 1
ATOM 781 C CA . ILE A 1 152 ? 100.267 -24.503 263.964 1.00 25.73 123 ILE A CA 1
ATOM 782 C C . ILE A 1 152 ? 100.931 -23.815 262.784 1.00 24.18 123 ILE A C 1
ATOM 783 O O . ILE A 1 152 ? 101.362 -22.680 262.916 1.00 24.11 123 ILE A O 1
ATOM 788 N N . SER A 1 153 ? 101.000 -24.486 261.639 1.00 23.07 124 SER A N 1
ATOM 789 C CA . SER A 1 153 ? 101.692 -23.956 260.478 1.00 22.64 124 SER A CA 1
ATOM 790 C C . SER A 1 153 ? 100.755 -23.527 259.359 1.00 23.16 124 SER A C 1
ATOM 791 O O . SER A 1 153 ? 101.209 -23.172 258.278 1.00 24.29 124 SER A O 1
ATOM 794 N N . GLY A 1 154 ? 99.449 -23.576 259.595 1.00 23.50 125 GLY A N 1
ATOM 795 C CA . GLY A 1 154 ? 98.487 -22.855 258.748 1.00 23.15 125 GLY A CA 1
ATOM 796 C C . GLY A 1 154 ? 98.576 -21.336 258.914 1.00 23.04 125 GLY A C 1
ATOM 797 O O . GLY A 1 154 ? 97.917 -20.588 258.195 1.00 23.21 125 GLY A O 1
ATOM 798 N N . GLY A 1 155 ? 99.375 -20.880 259.877 1.00 22.78 126 GLY A N 1
ATOM 799 C CA . GLY A 1 155 ? 99.789 -19.500 259.937 1.00 22.97 126 GLY A CA 1
ATOM 800 C C . GLY A 1 155 ? 100.387 -19.108 258.612 1.00 23.82 126 GLY A C 1
ATOM 801 O O . GLY A 1 155 ? 100.207 -17.995 258.158 1.00 24.10 126 GLY A O 1
ATOM 802 N N . ILE A 1 156 ? 101.098 -20.030 257.981 1.00 25.80 127 ILE A N 1
ATOM 803 C CA . ILE A 1 156 ? 101.623 -19.807 256.635 1.00 27.78 127 ILE A CA 1
ATOM 804 C C . ILE A 1 156 ? 100.531 -19.627 255.608 1.00 30.60 127 ILE A C 1
ATOM 805 O O . ILE A 1 156 ? 100.527 -18.625 254.884 1.00 33.20 127 ILE A O 1
ATOM 810 N N . ARG A 1 157 ? 99.651 -20.626 255.496 1.00 32.31 128 ARG A N 1
ATOM 811 C CA . ARG A 1 157 ? 98.565 -20.559 254.531 1.00 32.69 128 ARG A CA 1
ATOM 812 C C . ARG A 1 157 ? 97.867 -19.240 254.780 1.00 29.37 128 ARG A C 1
ATOM 813 O O . ARG A 1 157 ? 97.749 -18.413 253.896 1.00 28.53 128 ARG A O 1
ATOM 821 N N . ILE A 1 158 ? 97.457 -19.006 256.007 1.00 27.57 129 ILE A N 1
ATOM 822 C CA . ILE A 1 158 ? 96.808 -17.755 256.296 1.00 27.54 129 ILE A CA 1
ATOM 823 C C . ILE A 1 158 ? 97.561 -16.641 255.575 1.00 27.24 129 ILE A C 1
ATOM 824 O O . ILE A 1 158 ? 97.048 -16.059 254.622 1.00 26.76 129 ILE A O 1
ATOM 829 N N . GLN A 1 159 ? 98.794 -16.393 256.007 1.00 28.07 130 GLN A N 1
ATOM 830 C CA . GLN A 1 159 ? 99.612 -15.300 255.484 1.00 27.56 130 GLN A CA 1
ATOM 831 C C . GLN A 1 159 ? 99.602 -15.269 253.945 1.00 29.49 130 GLN A C 1
ATOM 832 O O . GLN A 1 159 ? 99.180 -14.265 253.366 1.00 30.29 130 GLN A O 1
ATOM 838 N N . GLN A 1 160 ? 100.012 -16.347 253.270 1.00 31.29 131 GLN A N 1
ATOM 839 C CA . GLN A 1 160 ? 100.038 -16.341 251.786 1.00 32.27 131 GLN A CA 1
ATOM 840 C C . GLN A 1 160 ? 98.831 -15.617 251.202 1.00 30.82 131 GLN A C 1
ATOM 841 O O . GLN A 1 160 ? 98.971 -14.714 250.388 1.00 30.44 131 GLN A O 1
ATOM 847 N N . GLY A 1 161 ? 97.650 -16.003 251.655 1.00 29.87 132 GLY A N 1
ATOM 848 C CA . GLY A 1 161 ? 96.423 -15.427 251.151 1.00 29.97 132 GLY A CA 1
ATOM 849 C C . GLY A 1 161 ? 96.345 -13.937 251.379 1.00 29.89 132 GLY A C 1
ATOM 850 O O . GLY A 1 161 ? 95.894 -13.186 250.512 1.00 30.26 132 GLY A O 1
ATOM 851 N N . PHE A 1 162 ? 96.801 -13.512 252.548 1.00 30.08 133 PHE A N 1
ATOM 852 C CA . PHE A 1 162 ? 96.852 -12.092 252.896 1.00 31.20 133 PHE A CA 1
ATOM 853 C C . PHE A 1 162 ? 97.821 -11.312 251.962 1.00 30.76 133 PHE A C 1
ATOM 854 O O . PHE A 1 162 ? 97.472 -10.233 251.459 1.00 30.39 133 PHE A O 1
ATOM 862 N N . GLU A 1 163 ? 99.004 -11.868 251.694 1.00 29.37 134 GLU A N 1
ATOM 863 C CA . GLU A 1 163 ? 99.904 -11.284 250.700 1.00 29.14 134 GLU A CA 1
ATOM 864 C C . GLU A 1 163 ? 99.240 -11.239 249.315 1.00 28.45 134 GLU A C 1
ATOM 865 O O . GLU A 1 163 ? 99.408 -10.289 248.559 1.00 28.20 134 GLU A O 1
ATOM 871 N N . VAL A 1 164 ? 98.487 -12.279 248.996 1.00 27.40 135 VAL A N 1
ATOM 872 C CA . VAL A 1 164 ? 97.926 -12.440 247.681 1.00 27.20 135 VAL A CA 1
ATOM 873 C C . VAL A 1 164 ? 96.727 -11.527 247.514 1.00 26.66 135 VAL A C 1
ATOM 874 O O . VAL A 1 164 ? 96.642 -10.779 246.542 1.00 26.89 135 VAL A O 1
ATOM 878 N N . ALA A 1 165 ? 95.792 -11.593 248.448 1.00 26.17 136 ALA A N 1
ATOM 879 C CA . ALA A 1 165 ? 94.691 -10.644 248.450 1.00 26.41 136 ALA A CA 1
ATOM 880 C C . ALA A 1 165 ? 95.239 -9.239 248.230 1.00 26.36 136 ALA A C 1
ATOM 881 O O . ALA A 1 165 ? 94.821 -8.550 247.290 1.00 26.23 136 ALA A O 1
ATOM 883 N N . LEU A 1 166 ? 96.189 -8.842 249.086 1.00 25.61 137 LEU A N 1
ATOM 884 C CA . LEU A 1 166 ? 96.854 -7.522 249.002 1.00 25.60 137 LEU A CA 1
ATOM 885 C C . LEU A 1 166 ? 97.610 -7.241 247.710 1.00 24.98 137 LEU A C 1
ATOM 886 O O . LEU A 1 166 ? 97.737 -6.096 247.292 1.00 23.89 137 LEU A O 1
ATOM 891 N N . GLU A 1 167 ? 98.181 -8.277 247.124 1.00 25.50 138 GLU A N 1
ATOM 892 C CA . GLU A 1 167 ? 98.904 -8.109 245.881 1.00 26.45 138 GLU A CA 1
ATOM 893 C C . GLU A 1 167 ? 97.899 -7.698 244.852 1.00 27.13 138 GLU A C 1
ATOM 894 O O . GLU A 1 167 ? 98.110 -6.740 244.132 1.00 27.65 138 GLU A O 1
ATOM 900 N N . ASP A 1 168 ? 96.790 -8.422 244.812 1.00 28.71 139 ASP A N 1
ATOM 901 C CA . ASP A 1 168 ? 95.721 -8.113 243.878 1.00 30.19 139 ASP A CA 1
ATOM 902 C C . ASP A 1 168 ? 95.015 -6.821 244.264 1.00 28.53 139 ASP A C 1
ATOM 903 O O . ASP A 1 168 ? 94.672 -6.036 243.403 1.00 28.88 139 ASP A O 1
ATOM 908 N N . LEU A 1 169 ? 94.802 -6.566 245.541 1.00 27.10 140 LEU A N 1
ATOM 909 C CA . LEU A 1 169 ? 94.117 -5.340 245.866 1.00 27.03 140 LEU A CA 1
ATOM 910 C C . LEU A 1 169 ? 94.745 -4.207 245.100 1.00 27.26 140 LEU A C 1
ATOM 911 O O . LEU A 1 169 ? 94.059 -3.484 244.403 1.00 28.62 140 LEU A O 1
ATOM 916 N N . ALA A 1 170 ? 96.057 -4.073 245.233 1.00 27.62 141 ALA A N 1
ATOM 917 C CA . ALA A 1 170 ? 96.816 -2.972 244.632 1.00 28.05 141 ALA A CA 1
ATOM 918 C C . ALA A 1 170 ? 96.700 -2.939 243.124 1.00 28.73 141 ALA A C 1
ATOM 919 O O . ALA A 1 170 ? 96.560 -1.877 242.523 1.00 27.68 141 ALA A O 1
ATOM 921 N N . ILE A 1 171 ? 96.823 -4.120 242.534 1.00 30.57 142 ILE A N 1
ATOM 922 C CA . ILE A 1 171 ? 96.541 -4.344 241.137 1.00 33.03 142 ILE A CA 1
ATOM 923 C C . ILE A 1 171 ? 95.147 -3.823 240.788 1.00 37.38 142 ILE A C 1
ATOM 924 O O . ILE A 1 171 ? 95.011 -2.872 240.017 1.00 43.42 142 ILE A O 1
ATOM 929 N N . ASN A 1 172 ? 94.113 -4.435 241.367 1.00 38.92 143 ASN A N 1
ATOM 930 C CA . ASN A 1 172 ? 92.731 -4.136 240.995 1.00 39.75 143 ASN A CA 1
ATOM 931 C C . ASN A 1 172 ? 92.269 -2.823 241.586 1.00 39.30 143 ASN A C 1
ATOM 932 O O . ASN A 1 172 ? 91.166 -2.365 241.303 1.00 40.58 143 ASN A O 1
ATOM 937 N N . MET A 1 173 ? 93.107 -2.213 242.411 1.00 39.77 144 MET A N 1
ATOM 938 C CA . MET A 1 173 ? 92.743 -0.980 243.079 1.00 40.74 144 MET A CA 1
ATOM 939 C C . MET A 1 173 ? 92.278 0.091 242.123 1.00 42.45 144 MET A C 1
ATOM 940 O O . MET A 1 173 ? 91.426 0.891 242.467 1.00 43.28 144 MET A O 1
ATOM 945 N N . ASP A 1 174 ? 92.876 0.121 240.938 1.00 45.15 145 ASP A N 1
ATOM 946 C CA . ASP A 1 174 ? 92.506 1.082 239.909 1.00 46.12 145 ASP A CA 1
ATOM 947 C C . ASP A 1 174 ? 91.085 0.887 239.380 1.00 43.33 145 ASP A C 1
ATOM 948 O O . ASP A 1 174 ? 90.427 1.861 239.050 1.00 41.30 145 ASP A O 1
ATOM 953 N N . LYS A 1 175 ? 90.632 -0.367 239.300 1.00 42.09 146 LYS A N 1
ATOM 954 C CA . LYS A 1 175 ? 89.330 -0.720 238.705 1.00 41.90 146 LYS A CA 1
ATOM 955 C C . LYS A 1 175 ? 88.141 -0.371 239.610 1.00 41.75 146 LYS A C 1
ATOM 956 O O . LYS A 1 175 ? 87.107 0.114 239.135 1.00 40.07 146 LYS A O 1
ATOM 962 N N . LEU A 1 176 ? 88.300 -0.633 240.906 1.00 42.61 147 LEU A N 1
ATOM 963 C CA . LEU A 1 176 ? 87.276 -0.317 241.917 1.00 44.45 147 LEU A CA 1
ATOM 964 C C . LEU A 1 176 ? 87.388 1.141 242.454 1.00 47.67 147 LEU A C 1
ATOM 965 O O . LEU A 1 176 ? 86.646 1.579 243.340 1.00 42.41 147 LEU A O 1
ATOM 970 N N . LYS A 1 177 ? 88.346 1.869 241.884 1.00 56.57 148 LYS A N 1
ATOM 971 C CA . LYS A 1 177 ? 88.412 3.335 241.915 1.00 61.82 148 LYS A CA 1
ATOM 972 C C . LYS A 1 177 ? 87.303 3.977 241.085 1.00 62.28 148 LYS A C 1
ATOM 973 O O . LYS A 1 177 ? 86.767 5.023 241.460 1.00 61.04 148 LYS A O 1
ATOM 979 N N . ALA A 1 178 ? 87.019 3.367 239.932 1.00 61.60 149 ALA A N 1
ATOM 980 C CA . ALA A 1 178 ? 85.981 3.827 239.028 1.00 62.58 149 ALA A CA 1
ATOM 981 C C . ALA A 1 178 ? 84.722 4.195 239.803 1.00 65.39 149 ALA A C 1
ATOM 982 O O . ALA A 1 178 ? 84.135 3.358 240.493 1.00 64.41 149 ALA A O 1
ATOM 984 N N . ASN A 1 179 ? 84.323 5.461 239.686 1.00 69.67 150 ASN A N 1
ATOM 985 C CA . ASN A 1 179 ? 83.049 5.967 240.235 1.00 67.88 150 ASN A CA 1
ATOM 986 C C . ASN A 1 179 ? 81.841 5.166 239.744 1.00 63.83 150 ASN A C 1
ATOM 987 O O . ASN A 1 179 ? 80.726 5.378 240.206 1.00 58.96 150 ASN A O 1
ATOM 992 N N . ASP A 1 180 ? 82.125 4.229 238.835 1.00 62.70 151 ASP A N 1
ATOM 993 C CA . ASP A 1 180 ? 81.178 3.458 238.029 1.00 62.14 151 ASP A CA 1
ATOM 994 C C . ASP A 1 180 ? 80.919 2.060 238.643 1.00 64.82 151 ASP A C 1
ATOM 995 O O . ASP A 1 180 ? 79.832 1.471 238.521 1.00 62.22 151 ASP A O 1
ATOM 1000 N N . PHE A 1 181 ? 81.960 1.563 239.304 1.00 68.05 152 PHE A N 1
ATOM 1001 C CA . PHE A 1 181 ? 82.025 0.255 239.947 1.00 66.38 152 PHE A CA 1
ATOM 1002 C C . PHE A 1 181 ? 81.030 0.119 241.104 1.00 63.02 152 PHE A C 1
ATOM 1003 O O . PHE A 1 181 ? 80.940 1.005 241.950 1.00 62.36 152 PHE A O 1
ATOM 1011 N N . ASN A 1 182 ? 80.302 -0.998 241.146 1.00 58.41 153 ASN A N 1
ATOM 1012 C CA . ASN A 1 182 ? 79.212 -1.185 242.123 1.00 54.25 153 ASN A CA 1
ATOM 1013 C C . ASN A 1 182 ? 79.580 -0.911 243.590 1.00 52.71 153 ASN A C 1
ATOM 1014 O O . ASN A 1 182 ? 80.423 -1.598 244.165 1.00 56.10 153 ASN A O 1
ATOM 1019 N N . LYS A 1 183 ? 78.921 0.079 244.188 1.00 48.65 154 LYS A N 1
ATOM 1020 C CA . LYS A 1 183 ? 79.141 0.437 245.605 1.00 46.24 154 LYS A CA 1
ATOM 1021 C C 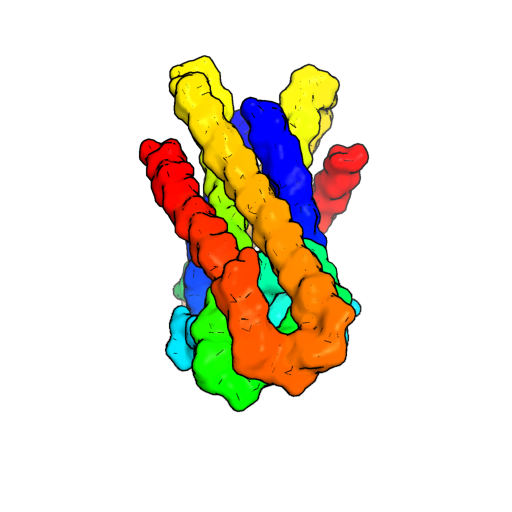. LYS A 1 183 ? 78.740 -0.660 246.619 1.00 44.32 154 LYS A C 1
ATOM 1022 O O . LYS A 1 183 ? 79.250 -0.693 247.737 1.00 39.38 154 LYS A O 1
ATOM 1028 N N . ASN A 1 184 ? 77.833 -1.553 246.217 1.00 45.64 155 ASN A N 1
ATOM 1029 C CA . ASN A 1 184 ? 77.323 -2.614 247.093 1.00 45.77 155 ASN A CA 1
ATOM 1030 C C . ASN A 1 184 ? 78.195 -3.854 246.984 1.00 46.73 155 ASN A C 1
ATOM 1031 O O . ASN A 1 184 ? 77.820 -4.935 247.450 1.00 48.61 155 ASN A O 1
ATOM 1036 N N . THR A 1 185 ? 79.354 -3.692 246.354 1.00 45.68 156 THR A N 1
ATOM 1037 C CA . THR A 1 185 ? 80.269 -4.795 246.104 1.00 46.09 156 THR A CA 1
ATOM 1038 C C . THR A 1 185 ? 81.696 -4.406 246.472 1.00 44.52 156 THR A C 1
ATOM 1039 O O . THR A 1 185 ? 82.450 -5.203 247.039 1.00 44.86 156 THR A O 1
ATOM 1043 N N . LEU A 1 186 ? 82.069 -3.185 246.108 1.00 42.00 157 LEU A N 1
ATOM 1044 C CA . LEU A 1 186 ? 83.170 -2.505 246.749 1.00 39.93 157 LEU A CA 1
ATOM 1045 C C . LEU A 1 186 ? 83.077 -2.717 248.252 1.00 40.78 157 LEU A C 1
ATOM 1046 O O . LEU A 1 186 ? 84.082 -3.006 248.890 1.00 41.17 157 LEU A O 1
ATOM 1051 N N . GLU A 1 187 ? 81.873 -2.570 248.814 1.00 41.95 158 GLU A N 1
ATOM 1052 C CA . GLU A 1 187 ? 81.636 -2.865 250.236 1.00 40.95 158 GLU A CA 1
ATOM 1053 C C . GLU A 1 187 ? 81.983 -4.330 250.566 1.00 40.03 158 GLU A C 1
ATOM 1054 O O . GLU A 1 187 ? 82.778 -4.584 251.493 1.00 38.04 158 GLU A O 1
ATOM 1060 N N . GLU A 1 188 ? 81.404 -5.279 249.809 1.00 38.59 159 GLU A N 1
ATOM 1061 C CA . GLU A 1 188 ? 81.721 -6.710 249.972 1.00 37.09 159 GLU A CA 1
ATOM 1062 C C . GLU A 1 188 ? 83.222 -6.899 250.047 1.00 35.23 159 GLU A C 1
ATOM 1063 O O . GLU A 1 188 ? 83.725 -7.473 250.999 1.00 36.83 159 GLU A O 1
ATOM 1069 N N . ILE A 1 189 ? 83.936 -6.374 249.059 1.00 32.38 160 ILE A N 1
ATOM 1070 C CA . ILE A 1 189 ? 85.398 -6.462 249.028 1.00 30.16 160 ILE A CA 1
ATOM 1071 C C . ILE A 1 189 ? 86.114 -5.909 250.263 1.00 29.23 160 ILE A C 1
ATOM 1072 O O . ILE A 1 189 ? 86.923 -6.603 250.866 1.00 28.66 160 ILE A O 1
ATOM 1077 N N . TYR A 1 190 ? 85.855 -4.656 250.612 1.00 28.46 161 TYR A N 1
ATOM 1078 C CA . TYR A 1 190 ? 86.499 -4.068 251.778 1.00 28.66 161 TYR A CA 1
ATOM 1079 C C . TYR A 1 190 ? 86.280 -4.963 252.967 1.00 27.39 161 TYR A C 1
ATOM 1080 O O . TYR A 1 190 ? 87.205 -5.182 253.739 1.00 26.81 161 TYR A O 1
ATOM 1089 N N . ASN A 1 191 ? 85.054 -5.469 253.111 1.00 26.88 162 ASN A N 1
ATOM 1090 C CA . ASN A 1 191 ? 84.691 -6.322 254.258 1.00 26.70 162 ASN A CA 1
ATOM 1091 C C . ASN A 1 191 ? 85.594 -7.539 254.390 1.00 24.85 162 ASN A C 1
ATOM 1092 O O . ASN A 1 191 ? 86.073 -7.874 255.470 1.00 22.85 162 ASN A O 1
ATOM 1097 N N . LEU A 1 192 ? 85.836 -8.177 253.260 1.00 24.65 163 LEU A N 1
ATOM 1098 C CA . LEU A 1 192 ? 86.691 -9.349 253.205 1.00 24.59 163 LEU A CA 1
ATOM 1099 C C . LEU A 1 192 ? 88.131 -8.922 253.533 1.00 24.99 163 LEU A C 1
ATOM 1100 O O . LEU A 1 192 ? 88.775 -9.430 254.459 1.00 23.98 163 LEU A O 1
ATOM 1105 N N . ILE A 1 193 ? 88.607 -7.950 252.772 1.00 25.92 164 ILE A N 1
ATOM 1106 C CA . ILE A 1 193 ? 89.895 -7.341 253.018 1.00 26.36 164 ILE A CA 1
ATOM 1107 C C . ILE A 1 193 ? 90.138 -7.196 254.515 1.00 25.74 164 ILE A C 1
ATOM 1108 O O . ILE A 1 193 ? 91.129 -7.692 255.033 1.00 26.10 164 ILE A O 1
ATOM 1113 N N . VAL A 1 194 ? 89.233 -6.531 255.216 1.00 25.61 165 VAL A N 1
ATOM 1114 C CA . VAL A 1 194 ? 89.408 -6.369 256.650 1.00 25.53 165 VAL A CA 1
ATOM 1115 C C . VAL A 1 194 ? 89.484 -7.722 257.312 1.00 26.74 165 VAL A C 1
ATOM 1116 O O . VAL A 1 194 ? 90.465 -8.010 257.992 1.00 28.50 165 VAL A O 1
ATOM 1120 N N . ASP A 1 195 ? 88.458 -8.545 257.099 1.00 27.33 166 ASP A N 1
ATOM 1121 C CA . ASP A 1 195 ? 88.397 -9.889 257.691 1.00 27.83 166 ASP A CA 1
ATOM 1122 C C . ASP A 1 195 ? 89.735 -10.636 257.563 1.00 26.72 166 ASP A C 1
ATOM 1123 O O . ASP A 1 195 ? 90.208 -11.255 258.524 1.00 25.77 166 ASP A O 1
ATOM 1128 N N . LEU A 1 196 ? 90.360 -10.545 256.392 1.00 25.81 167 LEU A N 1
ATOM 1129 C CA . LEU A 1 196 ? 91.716 -11.055 256.223 1.00 24.95 167 LEU A CA 1
ATOM 1130 C C . LEU A 1 196 ? 92.664 -10.432 257.234 1.00 23.68 167 LEU A C 1
ATOM 1131 O O . LEU A 1 196 ? 93.269 -11.130 258.051 1.00 23.64 167 LEU A O 1
ATOM 1136 N N . THR A 1 197 ? 92.781 -9.114 257.184 1.00 22.39 168 THR A N 1
ATOM 1137 C CA . THR A 1 197 ? 93.677 -8.425 258.072 1.00 22.57 168 THR A CA 1
ATOM 1138 C C . THR A 1 197 ? 93.376 -8.787 259.517 1.00 24.41 168 THR A C 1
ATOM 1139 O O . THR A 1 197 ? 94.278 -8.772 260.363 1.00 25.87 168 THR A O 1
ATOM 1143 N N . LEU A 1 198 ? 92.100 -9.076 259.800 1.00 25.13 169 LEU A N 1
ATOM 1144 C CA . LEU A 1 198 ? 91.649 -9.440 261.146 1.00 24.81 169 LEU A CA 1
ATOM 1145 C C . LEU A 1 198 ? 92.021 -10.828 261.530 1.00 24.23 169 LEU A C 1
ATOM 1146 O O . LEU A 1 198 ? 92.554 -11.052 262.589 1.00 25.41 169 LEU A O 1
ATOM 1151 N N . ILE A 1 199 ? 91.708 -11.789 260.699 1.00 23.98 170 ILE A N 1
ATOM 1152 C CA . ILE A 1 199 ? 92.159 -13.118 261.013 1.00 25.17 170 ILE A CA 1
ATOM 1153 C C . ILE A 1 199 ? 93.639 -13.049 261.419 1.00 25.31 170 ILE A C 1
ATOM 1154 O O . ILE A 1 199 ? 94.035 -13.587 262.465 1.00 24.41 170 ILE A O 1
ATOM 1159 N N . LYS A 1 200 ? 94.442 -12.374 260.588 1.00 25.36 171 LYS A N 1
ATOM 1160 C CA . LYS A 1 200 ? 95.864 -12.256 260.836 1.00 25.69 171 LYS A CA 1
ATOM 1161 C C . LYS A 1 200 ? 96.068 -11.929 262.290 1.00 25.24 171 LYS A C 1
ATOM 1162 O O . LYS A 1 200 ? 96.815 -12.624 262.977 1.00 25.26 171 LYS A O 1
ATOM 1168 N N . LYS A 1 201 ? 95.373 -10.889 262.760 1.00 24.67 172 LYS A N 1
ATOM 1169 C CA . LYS A 1 201 ? 95.498 -10.428 264.155 1.00 24.07 172 LYS A CA 1
ATOM 1170 C C . LYS A 1 201 ? 95.187 -11.561 265.112 1.00 22.70 172 LYS A C 1
ATOM 1171 O O . LYS A 1 201 ? 96.024 -11.945 265.916 1.00 23.13 172 LYS A O 1
ATOM 1177 N N . GLU A 1 202 ? 93.992 -12.114 264.971 1.00 21.21 173 GLU A N 1
ATOM 1178 C CA . GLU A 1 202 ? 93.501 -13.202 265.796 1.00 20.04 173 GLU A CA 1
ATOM 1179 C C . GLU A 1 202 ? 94.524 -14.274 265.934 1.00 18.77 173 GLU A C 1
ATOM 1180 O O . GLU A 1 202 ? 94.756 -14.759 267.020 1.00 18.41 173 GLU A O 1
ATOM 1186 N N . TRP A 1 203 ? 95.112 -14.656 264.809 1.00 18.06 174 TRP A N 1
ATOM 1187 C CA . TRP A 1 203 ? 96.157 -15.673 264.770 1.00 17.69 174 TRP A CA 1
ATOM 1188 C C . TRP A 1 203 ? 97.319 -15.366 265.716 1.00 16.37 174 TRP A C 1
ATOM 1189 O O . TRP A 1 203 ? 97.601 -16.129 266.634 1.00 16.36 174 TRP A O 1
ATOM 1200 N N . LEU A 1 204 ? 97.988 -14.246 265.489 1.00 14.99 175 LEU A N 1
ATOM 1201 C CA . LEU A 1 204 ? 99.062 -13.803 266.369 1.00 14.21 175 LEU A CA 1
ATOM 1202 C C . LEU A 1 204 ? 98.611 -13.800 267.815 1.00 13.96 175 LEU A C 1
ATOM 1203 O O . LEU A 1 204 ? 99.299 -14.269 268.716 1.00 13.48 175 LEU A O 1
ATOM 1208 N N . SER A 1 205 ? 97.431 -13.242 268.013 1.00 14.19 176 SER A N 1
ATOM 1209 C CA . SER A 1 205 ? 96.788 -13.242 269.297 1.00 14.28 176 SER A CA 1
ATOM 1210 C C . SER A 1 205 ? 96.750 -14.646 269.861 1.00 15.01 176 SER A C 1
ATOM 1211 O O .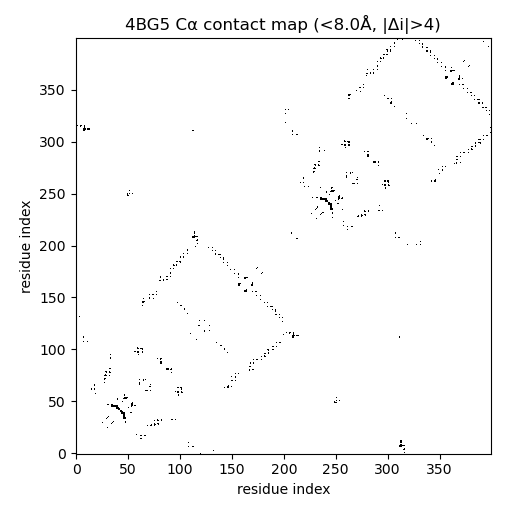 SER A 1 205 ? 97.205 -14.877 270.976 1.00 15.25 176 SER A O 1
ATOM 1214 N N . THR A 1 206 ? 96.235 -15.589 269.084 1.00 15.95 177 THR A N 1
ATOM 1215 C CA . THR A 1 206 ? 96.117 -16.969 269.554 1.00 16.79 177 THR A CA 1
ATOM 1216 C C . THR A 1 206 ? 97.463 -17.580 269.880 1.00 17.06 177 THR A C 1
ATOM 1217 O O . THR A 1 206 ? 97.616 -18.181 270.932 1.00 17.61 177 THR A O 1
ATOM 1221 N N . ILE A 1 207 ? 98.425 -17.429 268.980 1.00 17.43 178 ILE A N 1
ATOM 1222 C CA . ILE A 1 207 ? 99.771 -17.962 269.195 1.00 17.96 178 ILE A CA 1
ATOM 1223 C C . ILE A 1 207 ? 100.358 -17.512 270.542 1.00 18.00 178 ILE A C 1
ATOM 1224 O O . ILE A 1 207 ? 100.791 -18.342 271.350 1.00 17.48 178 ILE A O 1
ATOM 1229 N N . GLU A 1 208 ? 100.348 -16.206 270.785 1.00 18.24 179 GLU A N 1
ATOM 1230 C CA . GLU A 1 208 ? 100.808 -15.660 272.068 1.00 18.57 179 GLU A CA 1
ATOM 1231 C C . GLU A 1 208 ? 100.076 -16.291 273.229 1.00 18.63 179 GLU A C 1
ATOM 1232 O O . GLU A 1 208 ? 100.684 -16.792 274.178 1.00 18.28 179 GLU A O 1
ATOM 1238 N N . THR A 1 209 ? 98.755 -16.250 273.151 1.00 19.23 180 THR A N 1
ATOM 1239 C CA . THR A 1 209 ? 97.940 -16.727 274.256 1.00 19.64 180 THR A CA 1
ATOM 1240 C C . THR A 1 209 ? 98.357 -18.147 274.537 1.00 20.23 180 THR A C 1
ATOM 1241 O O . THR A 1 209 ? 98.582 -18.516 275.678 1.00 20.60 180 THR A O 1
ATOM 1245 N N . LEU A 1 210 ? 98.516 -18.922 273.478 1.00 20.97 181 LEU A N 1
ATOM 1246 C CA . LEU A 1 210 ? 99.004 -20.269 273.611 1.00 21.70 181 LEU A CA 1
ATOM 1247 C C . LEU A 1 210 ? 100.305 -20.210 274.414 1.00 22.45 181 LEU A C 1
ATOM 1248 O O . LEU A 1 210 ? 100.369 -20.699 275.535 1.00 23.59 181 LEU A O 1
ATOM 1253 N N . ILE A 1 211 ? 101.319 -19.552 273.875 1.00 22.72 182 ILE A N 1
ATOM 1254 C CA . ILE A 1 211 ? 102.619 -19.471 274.538 1.00 22.37 182 ILE A CA 1
ATOM 1255 C C . ILE A 1 211 ? 102.517 -19.153 276.025 1.00 21.42 182 ILE A C 1
ATOM 1256 O O . ILE A 1 211 ? 103.305 -19.643 276.811 1.00 20.46 182 ILE A O 1
ATOM 1261 N N . LYS A 1 212 ? 101.554 -18.341 276.425 1.00 21.82 183 LYS A N 1
ATOM 1262 C CA . LYS A 1 212 ? 101.423 -18.039 277.845 1.00 23.07 183 LYS A CA 1
ATOM 1263 C C . LYS A 1 212 ? 100.947 -19.285 278.624 1.00 21.62 183 LYS A C 1
ATOM 1264 O O . LYS A 1 212 ? 101.560 -19.664 279.624 1.00 21.52 183 LYS A O 1
ATOM 1270 N N . SER A 1 213 ? 99.889 -19.947 278.160 1.00 19.89 184 SER A N 1
ATOM 1271 C CA . SER A 1 213 ? 99.318 -21.035 278.938 1.00 18.99 184 SER A CA 1
ATOM 1272 C C . SER A 1 213 ? 100.136 -22.319 278.838 1.00 19.19 184 SER A C 1
ATOM 1273 O O . SER A 1 213 ? 100.098 -23.141 279.738 1.00 20.48 184 SER A O 1
ATOM 1276 N N . SER A 1 214 ? 100.908 -22.485 277.778 1.00 19.19 185 SER A N 1
ATOM 1277 C CA . SER A 1 214 ? 101.751 -23.668 277.628 1.00 19.21 185 SER A CA 1
ATOM 1278 C C . SER A 1 214 ? 102.954 -23.677 278.551 1.00 19.84 185 SER A C 1
ATOM 1279 O O . SER A 1 214 ? 103.592 -24.702 278.716 1.00 19.39 185 SER A O 1
ATOM 1282 N N . ASN A 1 215 ? 103.288 -22.532 279.129 1.00 21.43 186 ASN A N 1
ATOM 1283 C CA . ASN A 1 215 ? 104.354 -22.463 280.124 1.00 22.96 186 ASN A CA 1
ATOM 1284 C C . ASN A 1 215 ? 103.847 -21.928 281.454 1.00 23.91 186 ASN A C 1
ATOM 1285 O O . ASN A 1 215 ? 104.596 -21.287 282.193 1.00 24.84 186 ASN A O 1
ATOM 1290 N N . ALA A 1 216 ? 102.586 -22.187 281.773 1.00 23.95 187 ALA A N 1
ATOM 1291 C CA . ALA A 1 216 ? 102.035 -21.677 283.011 1.00 24.20 187 ALA A CA 1
ATOM 1292 C C . ALA A 1 216 ? 102.386 -22.566 284.215 1.00 24.40 187 ALA A C 1
ATOM 1293 O O . ALA A 1 216 ? 102.332 -22.109 285.347 1.00 25.21 187 ALA A O 1
ATOM 1295 N N . THR A 1 217 ? 102.757 -23.822 283.981 1.00 24.36 188 THR A N 1
ATOM 1296 C CA . THR A 1 217 ? 103.099 -24.745 285.074 1.00 24.49 188 THR A CA 1
ATOM 1297 C C . THR A 1 217 ? 104.278 -25.655 284.705 1.00 24.34 188 THR A C 1
ATOM 1298 O O . THR A 1 217 ? 104.450 -26.013 283.545 1.00 25.32 188 THR A O 1
ATOM 1302 N N . LEU A 1 218 ? 105.063 -26.069 285.690 1.00 23.66 189 LEU A N 1
ATOM 1303 C CA . LEU A 1 218 ? 106.213 -26.922 285.404 1.00 23.54 189 LEU A CA 1
ATOM 1304 C C . LEU A 1 218 ? 105.802 -28.211 284.680 1.00 23.53 189 LEU A C 1
ATOM 1305 O O . LEU A 1 218 ? 106.563 -28.728 283.869 1.00 23.56 189 LEU A O 1
ATOM 1310 N N . GLU A 1 219 ? 104.608 -28.725 284.977 1.00 23.83 190 GLU A N 1
ATOM 1311 C CA . GLU A 1 219 ? 104.059 -29.923 284.307 1.00 23.77 190 GLU A CA 1
ATOM 1312 C C . GLU A 1 219 ? 103.754 -29.691 282.821 1.00 24.36 190 GLU A C 1
ATOM 1313 O O . GLU A 1 219 ? 103.934 -30.607 281.999 1.00 25.20 190 GLU A O 1
ATOM 1319 N N . LEU A 1 220 ? 103.266 -28.494 282.477 1.00 23.87 191 LEU A N 1
ATOM 1320 C CA . LEU A 1 220 ? 102.961 -28.164 281.069 1.00 23.14 191 LEU A CA 1
ATOM 1321 C C . LEU A 1 220 ? 104.195 -27.779 280.278 1.00 22.72 191 LEU A C 1
ATOM 1322 O O . LEU A 1 220 ? 104.165 -27.741 279.060 1.00 23.13 191 LEU A O 1
ATOM 1327 N N . GLN A 1 221 ? 105.270 -27.459 280.973 1.00 22.56 192 GLN A N 1
ATOM 1328 C CA . GLN A 1 221 ? 106.560 -27.303 280.326 1.00 22.61 192 GLN A CA 1
ATOM 1329 C C . GLN A 1 221 ? 107.247 -28.677 280.085 1.00 22.25 192 GLN A C 1
ATOM 1330 O O . GLN A 1 221 ? 108.128 -28.797 279.219 1.00 23.12 192 GLN A O 1
ATOM 1336 N N . TYR A 1 222 ? 106.816 -29.704 280.828 1.00 20.31 193 TYR A N 1
ATOM 1337 C CA . TYR A 1 222 ? 107.522 -30.970 280.909 1.00 18.54 193 TYR A CA 1
ATOM 1338 C C . TYR A 1 222 ? 106.789 -32.074 280.142 1.00 17.94 193 TYR A C 1
ATOM 1339 O O . TYR A 1 222 ? 107.294 -32.585 279.165 1.00 18.32 193 TYR A O 1
ATOM 1348 N N . ASN A 1 223 ? 105.583 -32.407 280.552 1.00 17.71 194 ASN A N 1
ATOM 1349 C CA . ASN A 1 223 ? 104.835 -33.536 279.987 1.00 17.80 194 ASN A CA 1
ATOM 1350 C C . ASN A 1 223 ? 104.205 -33.223 278.625 1.00 18.13 194 ASN A C 1
ATOM 1351 O O . ASN A 1 223 ? 103.151 -32.619 278.562 1.00 18.29 194 ASN A O 1
ATOM 1356 N N . THR A 1 224 ? 104.844 -33.648 277.542 1.00 19.08 195 THR A N 1
ATOM 1357 C CA . THR A 1 224 ? 104.309 -33.463 276.178 1.00 20.11 195 THR A CA 1
ATOM 1358 C C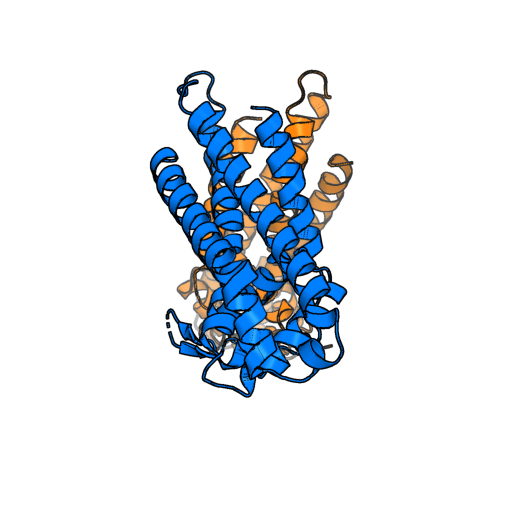 . THR A 1 224 ? 102.897 -34.040 275.968 1.00 22.18 195 THR A C 1
ATOM 1359 O O . THR A 1 224 ? 102.054 -33.418 275.297 1.00 21.50 195 THR A O 1
ATOM 1363 N N . GLU A 1 225 ? 102.671 -35.248 276.500 1.00 25.01 196 GLU A N 1
ATOM 1364 C CA . GLU A 1 225 ? 101.369 -35.909 276.424 1.00 28.02 196 GLU A CA 1
ATOM 1365 C C . GLU A 1 225 ? 100.317 -34.850 276.735 1.00 27.12 196 GLU A C 1
ATOM 1366 O O . GLU A 1 225 ? 99.388 -34.642 275.965 1.00 26.26 196 GLU A O 1
ATOM 1372 N N . LYS A 1 226 ? 100.520 -34.132 277.833 1.00 26.68 197 LYS A N 1
ATOM 1373 C CA . LYS A 1 226 ? 99.533 -33.188 278.328 1.00 27.20 197 LYS A CA 1
ATOM 1374 C C . LYS A 1 226 ? 99.620 -31.808 277.690 1.00 26.38 197 LYS A C 1
ATOM 1375 O O . LYS A 1 226 ? 98.604 -31.146 277.473 1.00 26.47 197 LYS A O 1
ATOM 1381 N N . LEU A 1 227 ? 100.830 -31.349 277.425 1.00 26.31 198 LEU A N 1
ATOM 1382 C CA . LEU A 1 227 ? 101.009 -30.095 276.696 1.00 26.39 198 LEU A CA 1
ATOM 1383 C C . LEU A 1 227 ? 100.114 -30.104 275.456 1.00 26.92 198 LEU A C 1
ATOM 1384 O O . LEU A 1 227 ? 99.374 -29.146 275.190 1.00 26.10 198 LEU A O 1
ATOM 1389 N N . ASN A 1 228 ? 100.178 -31.211 274.714 1.00 27.16 199 ASN A N 1
ATOM 1390 C CA . ASN A 1 228 ? 99.444 -31.330 273.467 1.00 26.51 199 ASN A CA 1
ATOM 1391 C C . ASN A 1 228 ? 97.945 -31.380 273.664 1.00 24.96 199 ASN A C 1
ATOM 1392 O O . ASN A 1 228 ? 97.213 -30.688 272.967 1.00 23.25 199 ASN A O 1
ATOM 1397 N N . ASP A 1 229 ? 97.514 -32.237 274.590 1.00 24.34 200 ASP A N 1
ATOM 1398 C CA . ASP A 1 229 ? 96.147 -32.226 275.088 1.00 24.47 200 ASP A CA 1
ATOM 1399 C C . ASP A 1 229 ? 95.693 -30.816 275.328 1.00 24.44 200 ASP A C 1
ATOM 1400 O O . ASP A 1 229 ? 94.680 -30.392 274.766 1.00 24.99 200 ASP A O 1
ATOM 1405 N N . HIS A 1 230 ? 96.456 -30.095 276.151 1.00 23.87 201 HIS A N 1
ATOM 1406 C CA . HIS A 1 230 ? 96.189 -28.682 276.420 1.00 23.31 201 HIS A CA 1
ATOM 1407 C C . HIS A 1 230 ? 95.839 -27.879 275.166 1.00 23.14 201 HIS A C 1
ATOM 1408 O O . HIS A 1 230 ? 94.858 -27.129 275.139 1.00 22.50 201 HIS A O 1
ATOM 1415 N N . ILE A 1 231 ? 96.669 -28.046 274.144 1.00 22.98 202 ILE A N 1
ATOM 1416 C CA . ILE A 1 231 ? 96.598 -27.239 272.937 1.00 22.53 202 ILE A CA 1
ATOM 1417 C C . ILE A 1 231 ? 95.463 -27.703 272.052 1.00 22.10 202 ILE A C 1
ATOM 1418 O O . ILE A 1 231 ? 94.745 -26.894 271.485 1.00 21.65 202 ILE A O 1
ATOM 1423 N N . GLU A 1 232 ? 95.320 -29.011 271.924 1.00 22.51 203 GLU A N 1
ATOM 1424 C CA . GLU A 1 232 ? 94.209 -29.580 271.187 1.00 22.91 203 GLU A CA 1
ATOM 1425 C C . GLU A 1 232 ? 92.937 -29.058 271.819 1.00 23.06 203 GLU A C 1
ATOM 1426 O O . GLU A 1 232 ? 92.100 -28.436 271.171 1.00 22.05 203 GLU A O 1
ATOM 1432 N N . GLN A 1 233 ? 92.827 -29.300 273.110 1.00 25.02 204 GLN A N 1
ATOM 1433 C CA . GLN A 1 233 ? 91.680 -28.870 273.886 1.00 27.85 204 GLN A CA 1
ATOM 1434 C C . GLN A 1 233 ? 91.326 -27.417 273.681 1.00 26.66 204 GLN A C 1
ATOM 1435 O O . GLN A 1 233 ? 90.195 -27.077 273.388 1.00 26.56 204 GLN A O 1
ATOM 1441 N N . THR A 1 234 ? 92.328 -26.570 273.839 1.00 26.29 205 THR A N 1
ATOM 1442 C CA . THR A 1 234 ? 92.130 -25.144 274.032 1.00 25.45 205 THR A CA 1
ATOM 1443 C C . THR A 1 234 ? 92.231 -24.301 272.723 1.00 25.74 205 THR A C 1
ATOM 1444 O O . THR A 1 234 ? 91.661 -23.228 272.637 1.00 25.77 205 THR A O 1
ATOM 1448 N N . TYR A 1 235 ? 92.930 -24.775 271.697 1.00 26.66 206 TYR A N 1
ATOM 1449 C CA . TYR A 1 235 ? 93.258 -23.900 270.559 1.00 27.37 206 TYR A CA 1
ATOM 1450 C C . TYR A 1 235 ? 93.195 -24.491 269.148 1.00 26.95 206 TYR A C 1
ATOM 1451 O O . TYR A 1 235 ? 93.071 -23.747 268.186 1.00 25.52 206 TYR A O 1
ATOM 1460 N N . LYS A 1 236 ? 93.326 -25.808 269.022 1.00 28.02 207 LYS A N 1
ATOM 1461 C CA . LYS A 1 236 ? 93.413 -26.482 267.704 1.00 28.33 207 LYS A CA 1
ATOM 1462 C C . LYS A 1 236 ? 92.228 -26.152 266.781 1.00 29.74 207 LYS A C 1
ATOM 1463 O O . LYS A 1 236 ? 92.418 -25.846 265.587 1.00 30.13 207 LYS A O 1
ATOM 1469 N N . ASP A 1 237 ? 91.015 -26.211 267.341 1.00 30.03 208 ASP A N 1
ATOM 1470 C CA . ASP A 1 237 ? 89.810 -25.814 266.617 1.00 29.29 208 ASP A CA 1
ATOM 1471 C C . ASP A 1 237 ? 89.969 -24.411 266.110 1.00 28.29 208 ASP A C 1
ATOM 1472 O O . ASP A 1 237 ? 89.750 -24.144 264.935 1.00 30.55 208 ASP A O 1
ATOM 1477 N N . THR A 1 238 ? 90.356 -23.518 267.008 1.00 25.54 209 THR A N 1
ATOM 1478 C CA . THR A 1 238 ? 90.476 -22.126 266.673 1.00 23.60 209 THR A CA 1
ATOM 1479 C C . THR A 1 238 ? 91.438 -21.914 265.498 1.00 23.08 209 THR A C 1
ATOM 1480 O O . THR A 1 238 ? 91.201 -21.070 264.640 1.00 20.97 209 THR A O 1
ATOM 1484 N N . MET A 1 239 ? 92.504 -22.711 265.457 1.00 24.27 210 MET A N 1
ATOM 1485 C CA . MET A 1 239 ? 93.523 -22.610 264.413 1.00 25.23 210 MET A CA 1
ATOM 1486 C C . MET A 1 239 ? 93.023 -23.271 263.156 1.00 26.51 210 MET A C 1
ATOM 1487 O O . MET A 1 239 ? 93.421 -22.905 262.034 1.00 27.10 210 MET A O 1
ATOM 1492 N N . ILE A 1 240 ? 92.194 -24.289 263.332 1.00 27.64 211 ILE A N 1
ATOM 1493 C CA . ILE A 1 240 ? 91.570 -24.898 262.182 1.00 29.59 211 ILE A CA 1
ATOM 1494 C C . ILE A 1 240 ? 90.678 -23.852 261.515 1.00 31.98 211 ILE A C 1
ATOM 1495 O O . ILE A 1 240 ? 91.006 -23.353 260.430 1.00 32.79 211 ILE A O 1
ATOM 1500 N N . SER A 1 241 ? 89.589 -23.484 262.192 1.00 34.34 212 SER A N 1
ATOM 1501 C CA . SER A 1 241 ? 88.612 -22.520 261.654 1.00 35.14 212 SER A CA 1
ATOM 1502 C C . SER A 1 241 ? 89.265 -21.256 261.085 1.00 33.94 212 SER A C 1
ATOM 1503 O O . SER A 1 241 ? 88.915 -20.818 260.000 1.00 34.20 212 SER A O 1
ATOM 1506 N N . LEU A 1 242 ? 90.223 -20.681 261.799 1.00 33.49 213 LEU A N 1
ATOM 1507 C CA . LEU A 1 242 ? 90.940 -19.514 261.279 1.00 33.15 213 LEU A CA 1
ATOM 1508 C C . LEU A 1 242 ? 91.654 -19.811 259.974 1.00 32.79 213 LEU A C 1
ATOM 1509 O O . LEU A 1 242 ? 91.699 -18.961 259.089 1.00 33.36 213 LEU A O 1
ATOM 1514 N N . CYS A 1 243 ? 92.233 -20.999 259.861 1.00 32.24 214 CYS A N 1
ATOM 1515 C CA . CYS A 1 243 ? 92.832 -21.386 258.611 1.00 33.09 214 CYS A CA 1
ATOM 1516 C C . CYS A 1 243 ? 91.748 -21.470 257.499 1.00 32.75 214 CYS A C 1
ATOM 1517 O O . CYS A 1 243 ? 91.987 -21.068 256.361 1.00 32.34 214 CYS A O 1
ATOM 1520 N N . LEU A 1 244 ? 90.554 -21.951 257.837 1.00 31.97 215 LEU A N 1
ATOM 1521 C CA . LEU A 1 244 ? 89.449 -22.006 256.867 1.00 32.17 215 LEU A CA 1
ATOM 1522 C C . LEU A 1 244 ? 88.916 -20.649 256.451 1.00 31.50 215 LEU A C 1
ATOM 1523 O O . LEU A 1 244 ? 88.829 -20.349 255.266 1.00 33.09 215 LEU A O 1
ATOM 1528 N N . LYS A 1 245 ? 88.512 -19.853 257.432 1.00 30.84 216 LYS A N 1
ATOM 1529 C CA . LYS A 1 245 ? 88.015 -18.513 257.187 1.00 30.19 216 LYS A CA 1
ATOM 1530 C C . LYS A 1 245 ? 88.917 -17.854 256.157 1.00 30.92 216 LYS A C 1
ATOM 1531 O O . LYS A 1 245 ? 88.433 -17.329 255.162 1.00 30.27 216 LYS A O 1
ATOM 1537 N N . SER A 1 246 ? 90.232 -17.943 256.369 1.00 33.40 217 SER A N 1
ATOM 1538 C CA . SER A 1 246 ? 91.238 -17.376 255.432 1.00 36.09 217 SER A CA 1
ATOM 1539 C C . SER A 1 246 ? 91.124 -17.862 253.957 1.00 39.04 217 SER A C 1
ATOM 1540 O O . SER A 1 246 ? 91.453 -17.124 253.018 1.00 39.76 217 SER A O 1
ATOM 1543 N N . GLU A 1 247 ? 90.672 -19.092 253.751 1.00 39.58 218 GLU A N 1
ATOM 1544 C CA . GLU A 1 247 ? 90.563 -19.612 252.412 1.00 40.24 218 GLU A CA 1
ATOM 1545 C C . GLU A 1 247 ? 89.280 -19.101 251.814 1.00 39.78 218 GLU A C 1
ATOM 1546 O O . GLU A 1 247 ? 89.294 -18.434 250.774 1.00 42.35 218 GLU A O 1
ATOM 1552 N N . GLN A 1 248 ? 88.616 -19.322 252.682 1.00 37.25 219 GLN A N 1
ATOM 1553 C CA . GLN A 1 248 ? 87.358 -19.081 251.947 1.00 39.50 219 GLN A CA 1
ATOM 1554 C C . GLN A 1 248 ? 87.040 -17.621 251.657 1.00 37.07 219 GLN A C 1
ATOM 1555 O O . GLN A 1 248 ? 86.261 -17.336 250.749 1.00 38.85 219 GLN A O 1
ATOM 1561 N N . THR A 1 249 ? 87.616 -16.710 252.428 1.00 33.45 220 THR A N 1
ATOM 1562 C CA . THR A 1 249 ? 87.442 -15.289 252.185 1.00 31.26 220 THR A CA 1
ATOM 1563 C C . THR A 1 249 ? 88.151 -14.938 250.889 1.00 29.43 220 THR A C 1
ATOM 1564 O O . THR A 1 249 ? 87.606 -14.255 250.032 1.00 28.50 220 THR A O 1
ATOM 1568 N N . LEU A 1 250 ? 89.370 -15.432 250.736 1.00 28.47 221 LEU A N 1
ATOM 1569 C CA . LEU A 1 250 ? 90.085 -15.267 249.479 1.00 27.85 221 LEU A CA 1
ATOM 1570 C C . LEU A 1 250 ? 89.247 -15.702 248.323 1.00 26.86 221 LEU A C 1
ATOM 1571 O O . LEU A 1 250 ? 89.004 -14.943 247.412 1.00 26.42 221 LEU A O 1
ATOM 1576 N N . LEU A 1 251 ? 88.789 -16.958 248.411 1.00 37.26 222 LEU A N 1
ATOM 1577 C CA . LEU A 1 251 ? 88.143 -17.547 247.254 1.00 37.60 222 LEU A CA 1
ATOM 1578 C C . LEU A 1 251 ? 86.984 -16.679 246.837 1.00 36.84 222 LEU A C 1
ATOM 1579 O O . LEU A 1 251 ? 86.897 -16.251 245.687 1.00 32.77 222 LEU A O 1
ATOM 1584 N N . HIS A 1 252 ? 86.135 -16.376 247.804 1.00 41.09 223 HIS A N 1
ATOM 1585 C CA . HIS A 1 252 ? 85.089 -15.368 247.639 1.00 47.80 223 HIS A CA 1
ATOM 1586 C C . HIS A 1 252 ? 85.663 -14.048 247.039 1.00 47.34 223 HIS A C 1
ATOM 1587 O O . HIS A 1 252 ? 85.161 -13.542 246.027 1.00 49.31 223 HIS A O 1
ATOM 1594 N N . LEU A 1 253 ? 86.714 -13.508 247.655 1.00 44.02 224 LEU A N 1
ATOM 1595 C CA . LEU A 1 253 ? 87.363 -12.282 247.170 1.00 41.34 224 LEU A CA 1
ATOM 1596 C C . LEU A 1 253 ? 87.859 -12.434 245.729 1.00 40.96 224 LEU A C 1
ATOM 1597 O O . LEU A 1 253 ? 87.630 -11.563 244.874 1.00 42.52 224 LEU A O 1
ATOM 1602 N N . ASP A 1 254 ? 88.544 -13.544 245.478 1.00 37.64 225 ASP A N 1
ATOM 1603 C CA . ASP A 1 254 ? 89.105 -13.829 244.177 1.00 35.56 225 ASP A CA 1
ATOM 1604 C C . ASP A 1 254 ? 88.017 -13.737 243.094 1.00 34.60 225 ASP A C 1
ATOM 1605 O O . ASP A 1 254 ? 88.194 -13.034 242.083 1.00 32.66 225 ASP A O 1
ATOM 1610 N N . THR A 1 255 ? 86.891 -14.417 243.327 1.00 34.06 226 THR A N 1
ATOM 1611 C CA . THR A 1 255 ? 85.676 -14.231 242.507 1.00 34.43 226 THR A CA 1
ATOM 1612 C C . THR A 1 255 ? 85.361 -12.761 242.264 1.00 35.52 226 THR A C 1
ATOM 1613 O O . THR A 1 255 ? 85.333 -12.280 241.117 1.00 35.11 226 THR A O 1
ATOM 1617 N N . LEU A 1 256 ? 85.126 -12.059 243.368 1.00 35.83 227 LEU A N 1
ATOM 1618 C CA . LEU A 1 256 ? 84.792 -10.658 243.321 1.00 36.27 227 LEU A CA 1
ATOM 1619 C C . LEU A 1 256 ? 85.721 -9.850 242.440 1.00 36.60 227 LEU A C 1
ATOM 1620 O O . LEU A 1 256 ? 85.268 -8.913 241.805 1.00 38.56 227 LEU A O 1
ATOM 1625 N N . PHE A 1 257 ? 86.997 -10.215 242.347 1.00 35.92 228 PHE A N 1
ATOM 1626 C CA . PHE A 1 257 ? 87.918 -9.428 241.518 1.00 34.75 228 PHE A CA 1
ATOM 1627 C C . PHE A 1 257 ? 87.739 -9.551 240.009 1.00 33.86 228 PHE A C 1
ATOM 1628 O O . PHE A 1 257 ? 88.394 -8.822 239.259 1.00 32.49 228 PHE A O 1
ATOM 1636 N N . LYS A 1 258 ? 86.813 -10.413 239.577 1.00 33.52 229 LYS A N 1
ATOM 1637 C CA . LYS A 1 258 ? 86.797 -10.912 238.204 1.00 33.01 229 LYS A CA 1
ATOM 1638 C C . LYS A 1 258 ? 85.485 -10.700 237.482 1.00 31.42 229 LYS A C 1
ATOM 1639 O O . LYS A 1 258 ? 84.519 -10.265 238.086 1.00 31.06 229 LYS A O 1
ATOM 1645 N N . ILE B 1 50 ? 97.240 10.457 237.594 1.00 37.09 21 ILE B N 1
ATOM 1646 C CA . ILE B 1 50 ? 96.867 9.681 238.824 1.00 39.48 21 ILE B CA 1
ATOM 1647 C C . ILE B 1 50 ? 96.213 8.322 238.552 1.00 42.94 21 ILE B C 1
ATOM 1648 O O . ILE B 1 50 ? 96.392 7.375 239.337 1.00 43.49 21 ILE B O 1
ATOM 1653 N N . ASP B 1 51 ? 95.412 8.243 237.486 1.00 46.54 22 ASP B N 1
ATOM 1654 C CA . ASP B 1 51 ? 94.774 6.977 237.080 1.00 47.14 22 ASP B CA 1
ATOM 1655 C C . ASP B 1 51 ? 95.735 6.174 236.236 1.00 48.75 22 ASP B C 1
ATOM 1656 O O . ASP B 1 51 ? 95.816 4.948 236.364 1.00 51.50 22 ASP B O 1
ATOM 1661 N N . LYS B 1 52 ? 96.453 6.875 235.367 1.00 48.96 23 LYS B N 1
ATOM 1662 C CA . LYS B 1 52 ? 97.560 6.284 234.652 1.00 49.91 23 LYS B CA 1
ATOM 1663 C C . LYS B 1 52 ? 98.589 5.725 235.653 1.00 48.35 23 LYS B C 1
ATOM 1664 O O . LYS B 1 52 ? 99.056 4.592 235.485 1.00 47.37 23 LYS B O 1
ATOM 1670 N N . LEU B 1 53 ? 98.906 6.498 236.701 1.00 45.18 24 LEU B N 1
ATOM 1671 C CA . LEU B 1 53 ? 99.753 6.013 237.818 1.00 42.77 24 LEU B CA 1
ATOM 1672 C C . LEU B 1 53 ? 99.267 4.673 238.349 1.00 41.64 24 LEU B C 1
ATOM 1673 O O . LEU B 1 53 ? 100.058 3.785 238.639 1.00 41.23 24 LEU B O 1
ATOM 1678 N N . PHE B 1 54 ? 97.952 4.558 238.496 1.00 41.54 25 PHE B N 1
ATOM 1679 C CA . PHE B 1 54 ? 97.319 3.335 238.975 1.00 40.79 25 PHE B CA 1
ATOM 1680 C C . PHE B 1 54 ? 97.311 2.199 237.968 1.00 39.04 25 PHE B C 1
ATOM 1681 O O . PHE B 1 54 ? 97.362 1.031 238.334 1.00 38.56 25 PHE B O 1
ATOM 1689 N N . GLU B 1 55 ? 97.209 2.554 236.702 1.00 37.49 26 GLU B N 1
ATOM 1690 C CA . GLU B 1 55 ? 97.203 1.582 235.643 1.00 37.34 26 GLU B CA 1
ATOM 1691 C C . GLU B 1 55 ? 98.600 0.975 235.420 1.00 38.89 26 GLU B C 1
ATOM 1692 O O . GLU B 1 55 ? 98.719 -0.223 235.123 1.00 40.14 26 GLU B O 1
ATOM 1698 N N . ILE B 1 56 ? 99.648 1.793 235.562 1.00 38.35 27 ILE B N 1
ATOM 1699 C CA . ILE B 1 56 ? 101.041 1.313 235.425 1.00 36.78 27 ILE B CA 1
ATOM 1700 C C . ILE B 1 56 ? 101.456 0.442 236.592 1.00 35.52 27 ILE B C 1
ATOM 1701 O O . ILE B 1 56 ? 102.273 -0.453 236.440 1.00 38.09 27 ILE B O 1
ATOM 1706 N N . LEU B 1 57 ? 100.928 0.743 237.766 1.00 32.84 28 LEU B N 1
ATOM 1707 C CA . LEU B 1 57 ? 101.137 -0.094 238.907 1.00 30.89 28 LEU B CA 1
ATOM 1708 C C . LEU B 1 57 ? 100.496 -1.457 238.613 1.00 30.75 28 LEU B C 1
ATOM 1709 O O . LEU B 1 57 ? 101.157 -2.481 238.700 1.00 30.63 28 LEU B O 1
ATOM 1714 N N . ALA B 1 58 ? 99.224 -1.459 238.217 1.00 30.65 29 ALA B N 1
ATOM 1715 C CA . ALA B 1 58 ? 98.489 -2.703 237.987 1.00 29.86 29 ALA B CA 1
ATOM 1716 C C . ALA B 1 58 ? 99.204 -3.523 236.966 1.00 30.17 29 ALA B C 1
ATOM 1717 O O . ALA B 1 58 ? 99.399 -4.714 237.161 1.00 30.17 29 ALA B O 1
ATOM 1719 N N . ARG B 1 59 ? 99.615 -2.876 235.881 1.00 31.65 30 ARG B N 1
ATOM 1720 C CA . ARG B 1 59 ? 100.228 -3.595 234.763 1.00 33.23 30 ARG B CA 1
ATOM 1721 C C . ARG B 1 59 ? 101.497 -4.326 235.135 1.00 31.91 30 ARG B C 1
ATOM 1722 O O . ARG B 1 59 ? 101.613 -5.520 234.887 1.00 29.70 30 ARG B O 1
ATOM 1730 N N . GLU B 1 60 ? 102.462 -3.583 235.671 1.00 31.70 31 GLU B N 1
ATOM 1731 C CA . GLU B 1 60 ? 103.788 -4.127 235.900 1.00 32.73 31 GLU B CA 1
ATOM 1732 C C . GLU B 1 60 ? 103.735 -5.033 237.108 1.00 34.40 31 GLU B C 1
ATOM 1733 O O . GLU B 1 60 ? 104.337 -6.106 237.115 1.00 38.54 31 GLU B O 1
ATOM 1739 N N . MET B 1 61 ? 102.987 -4.619 238.122 1.00 33.96 32 MET B N 1
ATOM 1740 C CA . MET B 1 61 ? 102.831 -5.423 239.334 1.00 31.97 32 MET B CA 1
ATOM 1741 C C . MET B 1 61 ? 102.309 -6.806 239.006 1.00 29.19 32 MET B C 1
ATOM 1742 O O . MET B 1 61 ? 102.690 -7.776 239.645 1.00 27.45 32 MET B O 1
ATOM 1747 N N . THR B 1 62 ? 101.431 -6.876 238.009 1.00 27.79 33 THR B N 1
ATOM 1748 C CA . THR B 1 62 ? 100.918 -8.150 237.533 1.00 27.51 33 THR B CA 1
ATOM 1749 C C . THR B 1 62 ? 102.005 -8.868 236.720 1.00 26.61 33 THR B C 1
ATOM 1750 O O . THR B 1 62 ? 102.104 -10.099 236.735 1.00 25.77 33 THR B O 1
ATOM 1754 N N . ILE B 1 63 ? 102.831 -8.087 236.031 1.00 26.37 34 ILE B N 1
ATOM 1755 C CA . ILE B 1 63 ? 103.953 -8.635 235.253 1.00 25.88 34 ILE B CA 1
ATOM 1756 C C . ILE B 1 63 ? 104.980 -9.288 236.181 1.00 24.86 34 ILE B C 1
ATOM 1757 O O . ILE B 1 63 ? 105.486 -10.346 235.857 1.00 25.64 34 ILE B O 1
ATOM 1762 N N . ILE B 1 64 ? 105.232 -8.708 237.350 1.00 23.92 35 ILE B N 1
ATOM 1763 C CA . ILE B 1 64 ? 106.242 -9.241 238.266 1.00 22.91 35 ILE B CA 1
ATOM 1764 C C . ILE B 1 64 ? 105.759 -10.400 239.087 1.00 23.90 35 ILE B C 1
ATOM 1765 O O . ILE B 1 64 ? 106.519 -11.296 239.364 1.00 22.92 35 ILE B O 1
ATOM 1770 N N . LYS B 1 65 ? 104.509 -10.373 239.516 1.00 27.35 36 LYS B N 1
ATOM 1771 C CA . LYS B 1 65 ? 103.901 -11.562 240.134 1.00 31.56 36 LYS B CA 1
ATOM 1772 C C . LYS B 1 65 ? 104.291 -12.825 239.323 1.00 32.04 36 LYS B C 1
ATOM 1773 O O . LYS B 1 65 ? 104.870 -13.792 239.861 1.00 30.00 36 LYS B O 1
ATOM 1779 N N . LYS B 1 66 ? 104.004 -12.749 238.018 1.00 32.47 37 LYS B N 1
ATOM 1780 C CA . LYS B 1 66 ? 104.170 -13.845 237.068 1.00 32.32 37 LYS B CA 1
ATOM 1781 C C . LYS B 1 66 ? 105.647 -14.265 236.878 1.00 29.96 37 LYS B C 1
ATOM 1782 O O . LYS B 1 66 ? 105.951 -15.460 236.793 1.00 30.42 37 LYS B O 1
ATOM 1788 N N . GLU B 1 67 ? 106.558 -13.293 236.839 1.00 26.64 38 GLU B N 1
ATOM 1789 C CA . GLU B 1 67 ? 108.001 -13.570 236.758 1.00 24.35 38 GLU B CA 1
ATOM 1790 C C . GLU B 1 67 ? 108.571 -14.234 238.032 1.00 23.21 38 GLU B C 1
ATOM 1791 O O . GLU B 1 67 ? 109.638 -14.826 237.983 1.00 21.72 38 GLU B O 1
ATOM 1797 N N . LYS B 1 68 ? 107.858 -14.136 239.159 1.00 23.63 39 LYS B N 1
ATOM 1798 C CA . LYS B 1 68 ? 108.289 -14.749 240.443 1.00 24.15 39 LYS B CA 1
ATOM 1799 C C . LYS B 1 68 ? 107.868 -16.211 240.640 1.00 26.01 39 LYS B C 1
ATOM 1800 O O . LYS B 1 68 ? 108.635 -17.039 241.131 1.00 25.97 39 LYS B O 1
ATOM 1806 N N . LEU B 1 69 ? 106.633 -16.516 240.274 1.00 28.02 40 LEU B N 1
ATOM 1807 C CA . LEU B 1 69 ? 106.172 -17.896 240.232 1.00 28.30 40 LEU B CA 1
ATOM 1808 C C . LEU B 1 69 ? 107.156 -18.743 239.441 1.00 28.24 40 LEU B C 1
ATOM 1809 O O . LEU B 1 69 ? 107.399 -19.885 239.792 1.00 29.40 40 LEU B O 1
ATOM 1814 N N . GLN B 1 70 ? 107.717 -18.163 238.383 1.00 28.11 41 GLN B N 1
ATOM 1815 C CA . GLN B 1 70 ? 108.724 -18.813 237.554 1.00 28.42 41 GLN B CA 1
ATOM 1816 C C . GLN B 1 70 ? 109.888 -19.340 238.383 1.00 26.43 41 GLN B C 1
ATOM 1817 O O . GLN B 1 70 ? 110.412 -18.630 239.235 1.00 26.25 41 GLN B O 1
ATOM 1823 N N . THR B 1 71 ? 110.311 -20.570 238.131 1.00 24.90 42 THR B N 1
ATOM 1824 C CA . THR B 1 71 ? 111.473 -21.114 238.845 1.00 24.37 42 THR B CA 1
ATOM 1825 C C . THR B 1 71 ? 112.780 -20.946 238.043 1.00 25.02 42 THR B C 1
ATOM 1826 O O . THR B 1 71 ? 112.782 -20.801 236.814 1.00 27.07 42 THR B O 1
ATOM 1830 N N . GLU B 1 72 ? 113.897 -20.965 238.760 1.00 24.31 43 GLU B N 1
ATOM 1831 C CA . GLU B 1 72 ? 115.218 -20.853 238.163 1.00 22.72 43 GLU B CA 1
ATOM 1832 C C . GLU B 1 72 ? 115.615 -22.240 237.803 1.00 22.64 43 GLU B C 1
ATOM 1833 O O . GLU B 1 72 ? 115.164 -23.196 238.406 1.00 21.99 43 GLU B O 1
ATOM 1839 N N . ILE B 1 73 ? 116.471 -22.346 236.809 1.00 23.27 44 ILE B N 1
ATOM 1840 C CA . ILE B 1 73 ? 116.959 -23.631 236.376 1.00 23.49 44 ILE B CA 1
ATOM 1841 C C . ILE B 1 73 ? 118.307 -23.832 237.081 1.00 22.79 44 ILE B C 1
ATOM 1842 O O . ILE B 1 73 ? 119.133 -22.929 237.082 1.00 23.44 44 ILE B O 1
ATOM 1847 N N . PRO B 1 74 ? 118.521 -24.996 237.714 1.00 21.77 45 PRO B N 1
ATOM 1848 C CA . PRO B 1 74 ? 119.664 -25.300 238.593 1.00 21.62 45 PRO B CA 1
ATOM 1849 C C . PRO B 1 74 ? 121.014 -24.732 238.161 1.00 21.62 45 PRO B C 1
ATOM 1850 O O . PRO B 1 74 ? 121.775 -24.234 238.985 1.00 21.42 45 PRO B O 1
ATOM 1854 N N . SER B 1 75 ? 121.282 -24.830 236.865 1.00 22.17 46 SER B N 1
ATOM 1855 C CA . SER B 1 75 ? 122.459 -24.266 236.194 1.00 22.38 46 SER B CA 1
ATOM 1856 C C . SER B 1 75 ? 122.474 -22.753 236.135 1.00 22.43 46 SER B C 1
ATOM 1857 O O . SER B 1 75 ? 123.411 -22.171 235.599 1.00 22.03 46 SER B O 1
ATOM 1860 N N . GLN B 1 76 ? 121.402 -22.135 236.619 1.00 22.92 47 GLN B N 1
ATOM 1861 C CA . GLN B 1 76 ? 121.242 -20.706 236.622 1.00 23.52 47 GLN B CA 1
ATOM 1862 C C . GLN B 1 76 ? 121.502 -20.164 235.245 1.00 24.18 47 GLN B C 1
ATOM 1863 O O . GLN B 1 76 ? 122.100 -19.105 235.127 1.00 24.75 47 GLN B O 1
ATOM 1869 N N . PHE B 1 77 ? 121.060 -20.906 234.219 1.00 24.79 48 PHE B N 1
ATOM 1870 C CA . PHE B 1 77 ? 121.163 -20.513 232.805 1.00 25.62 48 PHE B CA 1
ATOM 1871 C C . PHE B 1 77 ? 122.581 -20.238 232.302 1.00 25.71 48 PHE B C 1
ATOM 1872 O O . PHE B 1 77 ? 122.815 -19.221 231.625 1.00 24.97 48 PHE B O 1
ATOM 1880 N N . GLY B 1 78 ? 123.522 -21.127 232.634 1.00 25.75 49 GLY B N 1
ATOM 1881 C CA . GLY B 1 78 ? 124.931 -20.960 232.247 1.00 25.30 49 GLY B CA 1
ATOM 1882 C C . GLY B 1 78 ? 125.675 -19.812 232.920 1.00 25.15 49 GLY B C 1
ATOM 1883 O O . GLY B 1 78 ? 126.897 -19.707 232.800 1.00 25.91 49 GLY B O 1
ATOM 1884 N N . LEU B 1 79 ? 124.938 -18.971 233.650 1.00 24.86 50 LEU B N 1
ATOM 1885 C CA . LEU B 1 79 ? 125.469 -17.784 234.349 1.00 23.89 50 LEU B CA 1
ATOM 1886 C C . LEU B 1 79 ? 125.988 -18.027 235.780 1.00 22.96 50 LEU B C 1
ATOM 1887 O O . LEU B 1 79 ? 126.395 -17.085 236.442 1.00 22.50 50 LEU B O 1
ATOM 1892 N N . LYS B 1 80 ? 125.980 -19.278 236.235 1.00 22.54 51 LYS B N 1
ATOM 1893 C CA . LYS B 1 80 ? 126.280 -19.628 237.628 1.00 22.30 51 LYS B CA 1
ATOM 1894 C C . LYS B 1 80 ? 127.745 -19.538 237.996 1.00 21.86 51 LYS B C 1
ATOM 1895 O O . LYS B 1 80 ? 128.081 -19.174 239.116 1.00 20.44 51 LYS B O 1
ATOM 1901 N N . ASN B 1 81 ? 128.610 -19.916 237.068 1.00 22.66 52 ASN B N 1
ATOM 1902 C CA . ASN B 1 81 ? 130.041 -19.894 237.314 1.00 23.79 52 ASN B CA 1
ATOM 1903 C C . ASN B 1 81 ? 130.696 -18.709 236.611 1.00 24.40 52 ASN B C 1
ATOM 1904 O O . ASN B 1 81 ? 131.920 -18.631 236.485 1.00 24.08 52 ASN B O 1
ATOM 1909 N N . SER B 1 82 ? 129.859 -17.767 236.196 1.00 25.64 53 SER B N 1
ATOM 1910 C CA . SER B 1 82 ? 130.301 -16.591 235.497 1.00 26.53 53 SER B CA 1
ATOM 1911 C C . SER B 1 82 ? 129.922 -15.354 236.275 1.00 26.06 53 SER B C 1
ATOM 1912 O O . SER B 1 82 ? 130.534 -15.037 237.284 1.00 25.14 53 SER B O 1
ATOM 1915 N N . MET B 1 83 ? 128.864 -14.698 235.816 1.00 26.62 54 MET B N 1
ATOM 1916 C CA . MET B 1 83 ? 128.460 -13.405 236.303 1.00 26.74 54 MET B CA 1
ATOM 1917 C C . MET B 1 83 ? 128.174 -13.510 237.774 1.00 28.52 54 MET B C 1
ATOM 1918 O O . MET B 1 83 ? 128.419 -12.569 238.509 1.00 29.64 54 MET B O 1
ATOM 1923 N N . PHE B 1 84 ? 127.649 -14.664 238.189 1.00 30.55 55 PHE B N 1
ATOM 1924 C CA . PHE B 1 84 ? 127.230 -14.906 239.574 1.00 31.64 55 PHE B CA 1
ATOM 1925 C C . PHE B 1 84 ? 128.283 -15.575 240.418 1.00 32.12 55 PHE B C 1
ATOM 1926 O O . PHE B 1 84 ? 128.049 -15.914 241.579 1.00 32.69 55 PHE B O 1
ATOM 1934 N N . GLU B 1 85 ? 129.436 -15.795 239.824 1.00 32.83 56 GLU B N 1
ATOM 1935 C CA . GLU B 1 85 ? 130.560 -16.270 240.574 1.00 34.71 56 GLU B CA 1
ATOM 1936 C C . GLU B 1 85 ? 131.510 -15.081 240.696 1.00 32.79 56 GLU B C 1
ATOM 1937 O O . GLU B 1 85 ? 132.060 -14.814 241.758 1.00 32.61 56 GLU B O 1
ATOM 1943 N N . LEU B 1 86 ? 131.626 -14.321 239.620 1.00 31.82 57 LEU B N 1
ATOM 1944 C CA . LEU B 1 86 ? 132.236 -12.991 239.669 1.00 30.78 57 LEU B CA 1
ATOM 1945 C C . LEU B 1 86 ? 131.667 -12.125 240.801 1.00 29.58 57 LEU B C 1
ATOM 1946 O O . LEU B 1 86 ? 132.391 -11.720 241.686 1.00 28.64 57 LEU B O 1
ATOM 1951 N N . LEU B 1 87 ? 130.359 -11.888 240.777 1.00 30.20 58 LEU B N 1
ATOM 1952 C CA . LEU B 1 87 ? 129.689 -10.924 241.671 1.00 29.81 58 LEU B CA 1
ATOM 1953 C C . LEU B 1 87 ? 129.435 -11.429 243.067 1.00 30.54 58 LEU B C 1
ATOM 1954 O O . LEU B 1 87 ? 129.033 -12.573 243.277 1.00 32.20 58 LEU B O 1
ATOM 1959 N N . ASN B 1 88 ? 129.618 -10.535 244.019 1.00 29.83 59 ASN B N 1
ATOM 1960 C CA . ASN B 1 88 ? 129.470 -10.879 245.396 1.00 30.04 59 ASN B CA 1
ATOM 1961 C C . ASN B 1 88 ? 128.219 -10.209 245.923 1.00 30.56 59 ASN B C 1
ATOM 1962 O O . ASN B 1 88 ? 127.840 -9.151 245.444 1.00 30.55 59 ASN B O 1
ATOM 1967 N N . VAL B 1 89 ? 127.566 -10.849 246.887 1.00 31.83 60 VAL B N 1
ATOM 1968 C CA . VAL B 1 89 ? 126.502 -10.219 247.654 1.00 32.29 60 VAL B CA 1
ATOM 1969 C C . VAL B 1 89 ? 126.698 -10.532 249.136 1.00 35.40 60 VAL B C 1
ATOM 1970 O O . VAL B 1 89 ? 127.031 -11.668 249.502 1.00 35.25 60 VAL B O 1
ATOM 1974 N N . TYR B 1 90 ? 126.514 -9.513 249.979 1.00 39.61 61 TYR B N 1
ATOM 1975 C CA . TYR B 1 90 ? 126.896 -9.585 251.396 1.00 43.20 61 TYR B CA 1
ATOM 1976 C C . TYR B 1 90 ? 125.675 -9.640 252.308 1.00 42.87 61 TYR B C 1
ATOM 1977 O O . TYR B 1 90 ? 124.703 -8.910 252.102 1.00 41.30 61 TYR B O 1
ATOM 1986 N N . GLN B 1 101 ? 128.905 -12.316 253.447 1.00 45.88 72 GLN B N 1
ATOM 1987 C CA . GLN B 1 101 ? 129.897 -12.253 252.374 1.00 46.45 72 GLN B CA 1
ATOM 1988 C C . GLN B 1 101 ? 129.838 -13.538 251.573 1.00 45.91 72 GLN B C 1
ATOM 1989 O O . GLN B 1 101 ? 130.417 -14.542 251.973 1.00 45.65 72 GLN B O 1
ATOM 1995 N N . GLU B 1 102 ? 129.151 -13.506 250.436 1.00 44.78 73 GLU B N 1
ATOM 1996 C CA . GLU B 1 102 ? 129.097 -14.678 249.569 1.00 44.09 73 GLU B CA 1
ATOM 1997 C C . GLU B 1 102 ? 129.071 -14.279 248.099 1.00 38.51 73 GLU B C 1
ATOM 1998 O O . GLU B 1 102 ? 129.128 -13.102 247.792 1.00 37.38 73 GLU B O 1
ATOM 2004 N N . LYS B 1 103 ? 129.003 -15.267 247.207 1.00 34.72 74 LYS B N 1
ATOM 2005 C CA . LYS B 1 103 ? 128.800 -15.036 245.775 1.00 32.29 74 LYS B CA 1
ATOM 2006 C C . LYS B 1 103 ? 127.334 -15.148 245.408 1.00 29.60 74 LYS B C 1
ATOM 2007 O O . LYS B 1 103 ? 126.529 -15.705 246.153 1.00 27.19 74 LYS B O 1
ATOM 2013 N N . MET B 1 104 ? 127.017 -14.648 244.219 1.00 29.03 75 MET B N 1
ATOM 2014 C CA . MET B 1 104 ? 125.631 -14.493 243.770 1.00 28.80 75 MET B CA 1
ATOM 2015 C C . MET B 1 104 ? 124.937 -15.797 243.332 1.00 28.93 75 MET B C 1
ATOM 2016 O O . MET B 1 104 ? 123.736 -15.809 243.122 1.00 29.39 75 MET B O 1
ATOM 2021 N N . ASN B 1 105 ? 125.676 -16.893 243.220 1.00 28.68 76 ASN B N 1
ATOM 2022 C CA . ASN B 1 105 ? 125.071 -18.174 242.881 1.00 28.11 76 ASN B CA 1
ATOM 2023 C C . ASN B 1 105 ? 124.533 -18.902 244.089 1.00 26.99 76 ASN B C 1
ATOM 2024 O O . ASN B 1 105 ? 123.918 -19.919 243.926 1.00 27.26 76 ASN B O 1
ATOM 2029 N N . SER B 1 106 ? 124.721 -18.376 245.291 1.00 27.17 77 SER B N 1
ATOM 2030 C CA . SER B 1 106 ? 124.394 -19.110 246.527 1.00 28.40 77 SER B CA 1
ATOM 2031 C C . SER B 1 106 ? 122.915 -19.446 246.798 1.00 29.94 77 SER B C 1
ATOM 2032 O O . SER B 1 106 ? 122.012 -18.807 246.274 1.00 30.89 77 SER B O 1
ATOM 2035 N N . SER B 1 107 ? 123.175 -20.565 247.925 1.00 23.69 78 SER B N 1
ATOM 2036 C CA . SER B 1 107 ? 121.811 -20.795 248.384 1.00 24.51 78 SER B CA 1
ATOM 2037 C C . SER B 1 107 ? 121.285 -19.568 249.066 1.00 24.82 78 SER B C 1
ATOM 2038 O O . SER B 1 107 ? 120.090 -19.409 249.203 1.00 24.22 78 SER B O 1
ATOM 2041 N N . LEU B 1 108 ? 122.203 -18.729 249.539 1.00 26.37 79 LEU B N 1
ATOM 2042 C CA . LEU B 1 108 ? 121.880 -17.608 250.402 1.00 27.73 79 LEU B CA 1
ATOM 2043 C C . LEU B 1 108 ? 120.718 -16.836 249.824 1.00 30.29 79 LEU B C 1
ATOM 2044 O O . LEU B 1 108 ? 120.750 -16.435 248.643 1.00 32.63 79 LEU B O 1
ATOM 2049 N N . ALA B 1 109 ? 119.694 -16.627 250.654 1.00 31.12 80 ALA B N 1
ATOM 2050 C CA . ALA B 1 109 ? 118.447 -15.999 250.204 1.00 30.52 80 ALA B CA 1
ATOM 2051 C C . ALA B 1 109 ? 118.683 -14.767 249.332 1.00 28.26 80 ALA B C 1
ATOM 2052 O O . ALA B 1 109 ? 118.348 -14.745 248.151 1.00 25.85 80 ALA B O 1
ATOM 2054 N N . GLU B 1 110 ? 119.220 -13.797 249.593 1.00 28.19 81 GLU B N 1
ATOM 2055 C CA . GLU B 1 110 ? 119.501 -12.569 248.896 1.00 27.15 81 GLU B CA 1
ATOM 2056 C C . GLU B 1 110 ? 119.865 -12.917 247.490 1.00 25.52 81 GLU B C 1
ATOM 2057 O O . GLU B 1 110 ? 119.240 -12.458 246.551 1.00 26.15 81 GLU B O 1
ATOM 2063 N N . SER B 1 111 ? 120.885 -13.751 247.361 1.00 23.80 82 SER B N 1
ATOM 2064 C CA . SER B 1 111 ? 121.435 -14.080 246.074 1.00 22.51 82 SER B CA 1
ATOM 2065 C C . SER B 1 111 ? 120.302 -14.398 245.145 1.00 21.82 82 SER B C 1
ATOM 2066 O O . SER B 1 111 ? 120.194 -13.863 244.052 1.00 22.69 82 SER B O 1
ATOM 2069 N N . GLN B 1 112 ? 119.412 -15.246 245.595 1.00 20.62 83 GLN B N 1
ATOM 2070 C CA . GLN B 1 112 ? 118.355 -15.663 244.720 1.00 20.16 83 GLN B CA 1
ATOM 2071 C C . GLN B 1 112 ? 117.479 -14.493 244.236 1.00 18.76 83 GLN B C 1
ATOM 2072 O O . GLN B 1 112 ? 117.339 -14.308 243.052 1.00 17.41 83 GLN B O 1
ATOM 2078 N N . LYS B 1 113 ? 116.935 -13.689 245.144 1.00 18.44 84 LYS B N 1
ATOM 2079 C CA . LYS B 1 113 ? 116.191 -12.474 244.766 1.00 18.63 84 LYS B CA 1
ATOM 2080 C C . LYS B 1 113 ? 116.952 -11.617 243.722 1.00 18.92 84 LYS B C 1
ATOM 2081 O O . LYS B 1 113 ? 116.358 -11.040 242.801 1.00 18.27 84 LYS B O 1
ATOM 2087 N N . MET B 1 114 ? 118.271 -11.556 243.855 1.00 19.83 85 MET B N 1
ATOM 2088 C CA . MET B 1 114 ? 119.098 -10.744 242.959 1.00 20.68 85 MET B CA 1
ATOM 2089 C C . MET B 1 114 ? 119.211 -11.465 241.593 1.00 20.89 85 MET B C 1
ATOM 2090 O O . MET B 1 114 ? 119.017 -10.846 240.541 1.00 21.70 85 MET B O 1
ATOM 2095 N N . ARG B 1 115 ? 119.488 -12.772 241.605 1.00 20.42 86 ARG B N 1
ATOM 2096 C CA . ARG B 1 115 ? 119.457 -13.581 240.376 1.00 19.65 86 ARG B CA 1
ATOM 2097 C C . ARG B 1 115 ? 118.207 -13.328 239.547 1.00 19.65 86 ARG B C 1
ATOM 2098 O O . ARG B 1 115 ? 118.269 -12.914 238.408 1.00 19.05 86 ARG B O 1
ATOM 2106 N N . ARG B 1 116 ? 117.061 -13.572 240.156 1.00 20.89 87 ARG B N 1
ATOM 2107 C CA . ARG B 1 116 ? 115.766 -13.296 239.543 1.00 20.71 87 ARG B CA 1
ATOM 2108 C C . ARG B 1 116 ? 115.704 -11.901 238.978 1.00 19.65 87 ARG B C 1
ATOM 2109 O O . ARG B 1 116 ? 115.491 -11.708 237.790 1.00 19.08 87 ARG B O 1
ATOM 2117 N N . GLN B 1 117 ? 115.902 -10.924 239.842 1.00 19.13 88 GLN B N 1
ATOM 2118 C CA . GLN B 1 117 ? 115.809 -9.550 239.412 1.00 19.28 88 GLN B CA 1
ATOM 2119 C C . GLN B 1 117 ? 116.619 -9.280 238.144 1.00 19.39 88 GLN B C 1
ATOM 2120 O O . GLN B 1 117 ? 116.249 -8.424 237.328 1.00 19.41 88 GLN B O 1
ATOM 2126 N N . PHE B 1 118 ? 117.713 -10.014 237.970 1.00 19.46 89 PHE B N 1
ATOM 2127 C CA . PHE B 1 118 ? 118.461 -9.918 236.730 1.00 19.86 89 PHE B CA 1
ATOM 2128 C C . PHE B 1 118 ? 117.666 -10.530 235.570 1.00 19.54 89 PHE B C 1
ATOM 2129 O O . PHE B 1 118 ? 117.486 -9.916 234.525 1.00 18.92 89 PHE B O 1
ATOM 2137 N N . TYR B 1 119 ? 117.182 -11.739 235.772 1.00 19.93 90 TYR B N 1
ATOM 2138 C CA . TYR B 1 119 ? 116.322 -12.361 234.795 1.00 20.73 90 TYR B CA 1
ATOM 2139 C C . TYR B 1 119 ? 115.124 -11.453 234.489 1.00 21.40 90 TYR B C 1
ATOM 2140 O O . TYR B 1 119 ? 114.815 -11.175 233.319 1.00 21.12 90 TYR B O 1
ATOM 2149 N N . SER B 1 120 ? 114.468 -10.982 235.550 1.00 22.27 91 SER B N 1
ATOM 2150 C CA . SER B 1 120 ? 113.302 -10.091 235.438 1.00 23.07 91 SER B CA 1
ATOM 2151 C C . SER B 1 120 ? 113.571 -8.877 234.542 1.00 23.24 91 SER B C 1
ATOM 2152 O O . SER B 1 120 ? 112.669 -8.408 233.839 1.00 23.66 91 SER B O 1
ATOM 2155 N N . SER B 1 121 ? 114.805 -8.363 234.599 1.00 22.94 92 SER B N 1
ATOM 2156 C CA . SER B 1 121 ? 115.248 -7.249 233.751 1.00 21.98 92 SER B CA 1
ATOM 2157 C C . SER B 1 121 ? 115.102 -7.608 232.273 1.00 21.25 92 SER B C 1
ATOM 2158 O O . SER B 1 121 ? 114.920 -6.714 231.428 1.00 20.60 92 SER B O 1
ATOM 2161 N N . LEU B 1 122 ? 115.168 -8.918 231.989 1.00 20.42 93 LEU B N 1
ATOM 2162 C CA . LEU B 1 122 ? 114.973 -9.475 230.644 1.00 19.77 93 LEU B CA 1
ATOM 2163 C C . LEU B 1 122 ? 113.565 -10.019 230.363 1.00 18.43 93 LEU B C 1
ATOM 2164 O O . LEU B 1 122 ? 113.348 -10.741 229.395 1.00 17.30 93 LEU B O 1
ATOM 2169 N N . SER B 1 123 ? 112.617 -9.626 231.209 1.00 18.04 94 SER B N 1
ATOM 2170 C CA . SER B 1 123 ? 111.226 -10.058 231.149 1.00 17.55 94 SER B CA 1
ATOM 2171 C C . SER B 1 123 ? 111.168 -11.571 231.139 1.00 17.59 94 SER B C 1
ATOM 2172 O O . SER B 1 123 ? 110.271 -12.170 230.550 1.00 18.00 94 SER B O 1
ATOM 2175 N N . TYR B 1 124 ? 112.153 -12.171 231.803 1.00 17.47 95 TYR B N 1
ATOM 2176 C CA . TYR B 1 124 ? 112.306 -13.606 231.886 1.00 17.43 95 TYR B CA 1
ATOM 2177 C C . TYR B 1 124 ? 112.158 -14.273 230.522 1.00 17.52 95 TYR B C 1
ATOM 2178 O O . TYR B 1 124 ? 111.581 -15.347 230.400 1.00 17.32 95 TYR B O 1
ATOM 2187 N N . ASN B 1 125 ? 112.703 -13.626 229.502 1.00 18.04 96 ASN B N 1
ATOM 2188 C CA . ASN B 1 125 ? 112.919 -14.268 228.229 1.00 19.03 96 ASN B CA 1
ATOM 2189 C C . ASN B 1 125 ? 114.101 -15.234 228.389 1.00 18.81 96 ASN B C 1
ATOM 2190 O O . ASN B 1 125 ? 115.258 -14.848 228.275 1.00 18.08 96 ASN B O 1
ATOM 2195 N N . THR B 1 126 ? 113.799 -16.493 228.689 1.00 19.31 97 THR B N 1
ATOM 2196 C CA . THR B 1 126 ? 114.834 -17.514 228.917 1.00 19.64 97 THR B CA 1
ATOM 2197 C C . THR B 1 126 ? 115.774 -17.599 227.749 1.00 19.31 97 THR B C 1
ATOM 2198 O O . THR B 1 126 ? 116.992 -17.603 227.909 1.00 19.54 97 THR B O 1
ATOM 2202 N N . THR B 1 127 ? 115.181 -17.699 226.569 1.00 18.98 98 THR B N 1
ATOM 2203 C CA . THR B 1 127 ? 115.926 -17.725 225.340 1.00 18.64 98 THR B CA 1
ATOM 2204 C C . THR B 1 127 ? 116.987 -16.647 225.363 1.00 18.86 98 THR B C 1
ATOM 2205 O O . THR B 1 127 ? 118.171 -16.935 225.201 1.00 18.39 98 THR B O 1
ATOM 2209 N N . ASP B 1 128 ? 116.563 -15.412 225.620 1.00 19.65 99 ASP B N 1
ATOM 2210 C CA . ASP B 1 128 ? 117.492 -14.283 225.703 1.00 20.60 99 ASP B CA 1
ATOM 2211 C C . ASP B 1 128 ? 118.556 -14.518 226.788 1.00 20.35 99 ASP B C 1
ATOM 2212 O O . ASP B 1 128 ? 119.760 -14.396 226.548 1.00 21.03 99 ASP B O 1
ATOM 2217 N N . ILE B 1 129 ? 118.108 -14.894 227.970 1.00 19.66 100 ILE B N 1
ATOM 2218 C CA . ILE B 1 129 ? 119.017 -15.076 229.075 1.00 19.14 100 ILE B CA 1
ATOM 2219 C C . ILE B 1 129 ? 120.075 -16.106 228.703 1.00 19.10 100 ILE B C 1
ATOM 2220 O O . ILE B 1 129 ? 121.240 -15.935 229.047 1.00 18.77 100 ILE B O 1
ATOM 2225 N N . PHE B 1 130 ? 119.678 -17.166 227.992 1.00 19.30 101 PHE B N 1
ATOM 2226 C CA . PHE B 1 130 ? 120.652 -18.142 227.496 1.00 19.18 101 PHE B CA 1
ATOM 2227 C C . PHE B 1 130 ? 121.553 -17.428 226.503 1.00 18.84 101 PHE B C 1
ATOM 2228 O O . PHE B 1 130 ? 122.764 -17.316 226.699 1.00 18.39 101 PHE B O 1
ATOM 2236 N N . ASN B 1 131 ? 120.946 -16.891 225.460 1.00 18.59 102 ASN B N 1
ATOM 2237 C CA . ASN B 1 131 ? 121.720 -16.217 224.448 1.00 18.94 102 ASN B CA 1
ATOM 2238 C C . ASN B 1 131 ? 122.746 -15.248 225.028 1.00 19.07 102 ASN B C 1
ATOM 2239 O O . ASN B 1 131 ? 123.852 -15.144 224.517 1.00 19.13 102 ASN B O 1
ATOM 2244 N N . LEU B 1 132 ? 122.408 -14.589 226.127 1.00 19.47 103 LEU B N 1
ATOM 2245 C CA . LEU B 1 132 ? 123.365 -13.733 226.817 1.00 19.67 103 LEU B CA 1
ATOM 2246 C C . LEU B 1 132 ? 124.464 -14.549 227.487 1.00 19.75 103 LEU B C 1
ATOM 2247 O O . LEU B 1 132 ? 125.640 -14.221 227.389 1.00 19.42 103 LEU B O 1
ATOM 2252 N N . ALA B 1 133 ? 124.086 -15.605 228.183 1.00 20.55 104 ALA B N 1
ATOM 2253 C CA . ALA B 1 133 ? 125.074 -16.392 228.922 1.00 21.82 104 ALA B CA 1
ATOM 2254 C C . ALA B 1 133 ? 126.192 -16.794 227.994 1.00 22.44 104 ALA B C 1
ATOM 2255 O O . ALA B 1 133 ? 127.379 -16.588 228.300 1.00 22.72 104 ALA B O 1
ATOM 2257 N N . GLU B 1 134 ? 125.779 -17.370 226.861 1.00 22.62 105 GLU B N 1
ATOM 2258 C CA . GLU B 1 134 ? 126.677 -17.822 225.816 1.00 22.28 105 GLU B CA 1
ATOM 2259 C C . GLU B 1 134 ? 127.787 -16.831 225.781 1.00 21.73 105 GLU B C 1
ATOM 2260 O O . GLU B 1 134 ? 128.952 -17.169 226.042 1.00 21.71 105 GLU B O 1
ATOM 2266 N N . ILE B 1 135 ? 127.384 -15.586 225.551 1.00 20.96 106 ILE B N 1
ATOM 2267 C CA . ILE B 1 135 ? 128.305 -14.479 225.437 1.00 20.56 106 ILE B CA 1
ATOM 2268 C C . ILE B 1 135 ? 129.096 -14.259 226.709 1.00 20.82 106 ILE B C 1
ATOM 2269 O O . ILE B 1 135 ? 130.331 -14.245 226.669 1.00 20.17 106 ILE B O 1
ATOM 2274 N N . VAL B 1 136 ? 128.399 -14.096 227.831 1.00 21.53 107 VAL B N 1
ATOM 2275 C CA . VAL B 1 136 ? 129.095 -13.758 229.084 1.00 22.49 107 VAL B CA 1
ATOM 2276 C C . VAL B 1 136 ? 130.127 -14.795 229.470 1.00 22.27 107 VAL B C 1
ATOM 2277 O O . VAL B 1 136 ? 131.201 -14.442 229.984 1.00 22.69 107 VAL B O 1
ATOM 2281 N N . ASN B 1 137 ? 129.816 -16.061 229.223 1.00 21.68 108 ASN B N 1
ATOM 2282 C CA . ASN B 1 137 ? 130.774 -17.106 229.524 1.00 21.75 108 ASN B CA 1
ATOM 2283 C C . ASN B 1 137 ? 131.968 -17.008 228.600 1.00 21.19 108 ASN B C 1
ATOM 2284 O O . ASN B 1 137 ? 133.090 -17.255 229.013 1.00 20.26 108 ASN B O 1
ATOM 2289 N N . LYS B 1 138 ? 131.733 -16.592 227.365 1.00 21.07 109 LYS B N 1
ATOM 2290 C CA . LYS B 1 138 ? 132.836 -16.395 226.457 1.00 21.37 109 LYS B CA 1
ATOM 2291 C C . LYS B 1 138 ? 133.794 -15.351 226.988 1.00 21.73 109 LYS B C 1
ATOM 2292 O O . LYS B 1 138 ? 135.002 -15.495 226.845 1.00 21.51 109 LYS B O 1
ATOM 2298 N N . LEU B 1 139 ? 133.252 -14.311 227.613 1.00 22.63 110 LEU B N 1
ATOM 2299 C CA . LEU B 1 139 ? 134.068 -13.203 228.124 1.00 23.27 110 LEU B CA 1
ATOM 2300 C C . LEU B 1 139 ? 134.665 -13.612 229.449 1.00 23.86 110 LEU B C 1
ATOM 2301 O O . LEU B 1 139 ? 135.747 -13.158 229.816 1.00 23.37 110 LEU B O 1
ATOM 2306 N N . TYR B 1 140 ? 133.974 -14.491 230.167 1.00 25.20 111 TYR B N 1
ATOM 2307 C CA . TYR B 1 140 ? 134.485 -14.936 231.454 1.00 26.89 111 TYR B CA 1
ATOM 2308 C C . TYR B 1 140 ? 135.878 -15.494 231.315 1.00 27.28 111 TYR B C 1
ATOM 2309 O O . TYR B 1 140 ? 136.605 -15.549 232.295 1.00 27.39 111 TYR B O 1
ATOM 2318 N N . LYS B 1 141 ? 136.235 -15.901 230.094 1.00 28.61 112 LYS B N 1
ATOM 2319 C CA . LYS B 1 141 ? 137.527 -16.526 229.792 1.00 28.96 112 LYS B CA 1
ATOM 2320 C C . LYS B 1 141 ? 138.682 -15.555 229.804 1.00 29.21 112 LYS B C 1
ATOM 2321 O O . LYS B 1 141 ? 139.815 -15.967 229.669 1.00 28.83 112 LYS B O 1
ATOM 2327 N N . ASP B 1 142 ? 138.401 -14.270 229.982 1.00 30.37 113 ASP B N 1
ATOM 2328 C CA . ASP B 1 142 ? 139.400 -13.242 229.800 1.00 31.01 113 ASP B CA 1
ATOM 2329 C C . ASP B 1 142 ? 139.098 -12.104 230.755 1.00 31.31 113 ASP B C 1
ATOM 2330 O O . ASP B 1 142 ? 138.160 -11.341 230.518 1.00 31.51 113 ASP B O 1
ATOM 2335 N N . PRO B 1 143 ? 139.887 -11.988 231.843 1.00 31.47 114 PRO B N 1
ATOM 2336 C CA . PRO B 1 143 ? 139.775 -10.960 232.885 1.00 31.73 114 PRO B CA 1
ATOM 2337 C C . PRO B 1 143 ? 139.507 -9.544 232.386 1.00 33.68 114 PRO B C 1
ATOM 2338 O O . PRO B 1 143 ? 138.781 -8.791 233.039 1.00 32.60 114 PRO B O 1
ATOM 2342 N N . LYS B 1 144 ? 140.076 -9.190 231.238 1.00 36.13 115 LYS B N 1
ATOM 2343 C CA . LYS B 1 144 ? 139.856 -7.867 230.662 1.00 38.16 115 LYS B CA 1
ATOM 2344 C C . LYS B 1 144 ? 138.398 -7.699 230.292 1.00 36.14 115 LYS B C 1
ATOM 2345 O O . LYS B 1 144 ? 137.812 -6.655 230.533 1.00 37.75 115 LYS B O 1
ATOM 2351 N N . ALA B 1 145 ? 137.794 -8.739 229.736 1.00 34.02 116 ALA B N 1
ATOM 2352 C CA . ALA B 1 145 ? 136.382 -8.672 229.380 1.00 33.41 116 ALA B CA 1
ATOM 2353 C C . ALA B 1 145 ? 135.478 -8.894 230.580 1.00 32.57 116 ALA B C 1
ATOM 2354 O O . ALA B 1 145 ? 134.310 -9.230 230.390 1.00 34.46 116 ALA B O 1
ATOM 2356 N N . HIS B 1 146 ? 136.001 -8.732 231.801 1.00 29.99 117 HIS B N 1
ATOM 2357 C CA . HIS B 1 146 ? 135.206 -8.930 233.014 1.00 26.91 117 HIS B CA 1
ATOM 2358 C C . HIS B 1 146 ? 134.462 -7.674 233.331 1.00 24.78 117 HIS B C 1
ATOM 2359 O O . HIS B 1 146 ? 133.280 -7.698 233.584 1.00 22.71 117 HIS B O 1
ATOM 2366 N N . ASP B 1 147 ? 135.160 -6.561 233.314 1.00 24.37 118 ASP B N 1
ATOM 2367 C CA . ASP B 1 147 ? 134.495 -5.330 233.541 1.00 25.58 118 ASP B CA 1
ATOM 2368 C C . ASP B 1 147 ? 133.202 -5.307 232.719 1.00 27.08 118 ASP B C 1
ATOM 2369 O O . ASP B 1 147 ? 132.148 -4.899 233.243 1.00 29.58 118 ASP B O 1
ATOM 2374 N N . THR B 1 148 ? 133.262 -5.747 231.450 1.00 26.51 119 THR B N 1
ATOM 2375 C CA . THR B 1 148 ? 132.062 -5.730 230.561 1.00 24.75 119 THR B CA 1
ATOM 2376 C C . THR B 1 148 ? 130.932 -6.420 231.272 1.00 23.50 119 THR B C 1
ATOM 2377 O O . THR B 1 148 ? 129.948 -5.810 231.647 1.00 22.41 119 THR B O 1
ATOM 2381 N N . ILE B 1 149 ? 131.127 -7.703 231.490 1.00 23.89 120 ILE B N 1
ATOM 2382 C CA . ILE B 1 149 ? 130.227 -8.510 232.285 1.00 24.90 120 ILE B CA 1
ATOM 2383 C C . ILE B 1 149 ? 129.613 -7.664 233.412 1.00 26.08 120 ILE B C 1
ATOM 2384 O O . ILE B 1 149 ? 128.420 -7.363 233.393 1.00 26.14 120 ILE B O 1
ATOM 2389 N N . LYS B 1 150 ? 130.432 -7.243 234.368 1.00 27.32 121 LYS B N 1
ATOM 2390 C CA . LYS B 1 150 ? 129.930 -6.502 235.515 1.00 28.32 121 LYS B CA 1
ATOM 2391 C C . LYS B 1 150 ? 128.917 -5.448 235.094 1.00 29.96 121 LYS B C 1
ATOM 2392 O O . LYS B 1 150 ? 127.935 -5.210 235.810 1.00 31.69 121 LYS B O 1
ATOM 2398 N N . LYS B 1 151 ? 129.149 -4.822 233.939 1.00 30.56 122 LYS B N 1
ATOM 2399 C CA . LYS B 1 151 ? 128.252 -3.759 233.440 1.00 31.51 122 LYS B CA 1
ATOM 2400 C C . LYS B 1 151 ? 126.920 -4.336 232.908 1.00 30.06 122 LYS B C 1
ATOM 2401 O O . LYS B 1 151 ? 125.836 -3.700 232.997 1.00 28.66 122 LYS B O 1
ATOM 2407 N N . ILE B 1 152 ? 127.045 -5.557 232.380 1.00 27.80 123 ILE B N 1
ATOM 2408 C CA . ILE B 1 152 ? 125.943 -6.360 231.884 1.00 26.00 123 ILE B CA 1
ATOM 2409 C C . ILE B 1 152 ? 125.019 -6.787 233.019 1.00 26.54 123 ILE B C 1
ATOM 2410 O O . ILE B 1 152 ? 123.799 -6.811 232.857 1.00 26.68 123 ILE B O 1
ATOM 2415 N N . SER B 1 153 ? 125.602 -7.106 234.168 1.00 26.40 124 SER B N 1
ATOM 2416 C CA . SER B 1 153 ? 124.823 -7.373 235.368 1.00 26.47 124 SER B CA 1
ATOM 2417 C C . SER B 1 153 ? 124.071 -6.140 235.882 1.00 26.29 124 SER B C 1
ATOM 2418 O O . SER B 1 153 ? 123.254 -6.257 236.796 1.00 26.39 124 SER B O 1
ATOM 2421 N N . GLY B 1 154 ? 124.363 -4.965 235.316 1.00 26.02 125 GLY B N 1
ATOM 2422 C CA . GLY B 1 154 ? 123.708 -3.719 235.705 1.00 25.52 125 GLY B CA 1
ATOM 2423 C C . GLY B 1 154 ? 122.203 -3.844 235.815 1.00 25.27 125 GLY B C 1
ATOM 2424 O O . GLY B 1 154 ? 121.577 -3.112 236.581 1.00 24.79 125 GLY B O 1
ATOM 2425 N N . GLY B 1 155 ? 121.638 -4.788 235.057 1.00 25.33 126 GLY B N 1
ATOM 2426 C CA . GLY B 1 155 ? 120.201 -5.039 235.011 1.00 25.78 126 GLY B CA 1
ATOM 2427 C C . GLY B 1 155 ? 119.603 -5.322 236.363 1.00 26.78 126 GLY B C 1
ATOM 2428 O O . GLY B 1 155 ? 118.397 -5.201 236.560 1.00 27.36 126 GLY B O 1
ATOM 2429 N N . ILE B 1 156 ? 120.451 -5.715 237.300 1.00 28.23 127 ILE B N 1
ATOM 2430 C CA . ILE B 1 156 ? 120.028 -5.917 238.670 1.00 29.46 127 ILE B CA 1
ATOM 2431 C C . ILE B 1 156 ? 119.703 -4.566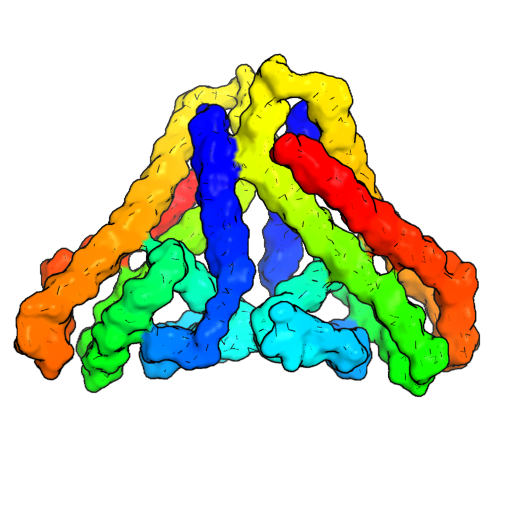 239.254 1.00 31.35 127 ILE B C 1
ATOM 2432 O O . ILE B 1 156 ? 118.554 -4.294 239.548 1.00 31.87 127 ILE B O 1
ATOM 2437 N N . ARG B 1 157 ? 120.721 -3.718 239.376 1.00 35.43 128 ARG B N 1
ATOM 2438 C CA . ARG B 1 157 ? 120.579 -2.378 239.950 1.00 38.72 128 ARG B CA 1
ATOM 2439 C C . ARG B 1 157 ? 119.314 -1.697 239.448 1.00 34.69 128 ARG B C 1
ATOM 2440 O O . ARG B 1 157 ? 118.569 -1.113 240.226 1.00 34.43 128 ARG B O 1
ATOM 2448 N N . ILE B 1 158 ? 119.086 -1.784 238.140 1.00 31.13 129 ILE B N 1
ATOM 2449 C CA . ILE B 1 158 ? 117.966 -1.111 237.475 1.00 28.74 129 ILE B CA 1
ATOM 2450 C C . ILE B 1 158 ? 116.626 -1.628 237.948 1.00 27.25 129 ILE B C 1
ATOM 2451 O O . ILE B 1 158 ? 115.764 -0.854 238.357 1.00 26.98 129 ILE B O 1
ATOM 2456 N N . GLN B 1 159 ? 116.473 -2.948 237.850 1.00 25.69 130 GLN B N 1
ATOM 2457 C CA . GLN B 1 159 ? 115.281 -3.667 238.261 1.00 24.04 130 GLN B CA 1
ATOM 2458 C C . GLN B 1 159 ? 114.944 -3.353 239.711 1.00 24.35 130 GLN B C 1
ATOM 2459 O O . GLN B 1 159 ? 113.813 -3.044 240.042 1.00 23.83 130 GLN B O 1
ATOM 2465 N N . GLN B 1 160 ? 115.936 -3.413 240.581 1.00 25.97 131 GLN B N 1
ATOM 2466 C CA . GLN B 1 160 ? 115.717 -3.075 241.981 1.00 27.29 131 GLN B CA 1
ATOM 2467 C C . GLN B 1 160 ? 115.111 -1.703 242.069 1.00 27.40 131 GLN B C 1
ATOM 2468 O O . GLN B 1 160 ? 114.085 -1.512 242.715 1.00 30.76 131 GLN B O 1
ATOM 2474 N N . GLY B 1 161 ? 115.733 -0.745 241.394 1.00 25.99 132 GLY B N 1
ATOM 2475 C CA . GLY B 1 161 ? 115.205 0.605 241.372 1.00 24.83 132 GLY B CA 1
ATOM 2476 C C . GLY B 1 161 ? 113.723 0.565 241.089 1.00 23.05 132 GLY B C 1
ATOM 2477 O O . GLY B 1 161 ? 112.909 1.174 241.765 1.00 21.48 132 GLY B O 1
ATOM 2478 N N . PHE B 1 162 ? 113.396 -0.205 240.081 1.00 22.39 133 PHE B N 1
ATOM 2479 C CA . PHE B 1 162 ? 112.048 -0.392 239.687 1.00 22.82 133 PHE B CA 1
ATOM 2480 C C . PHE B 1 162 ? 111.226 -0.868 240.893 1.00 22.17 133 PHE B C 1
ATOM 2481 O O . PHE B 1 162 ? 110.334 -0.172 241.384 1.00 21.35 133 PHE B O 1
ATOM 2489 N N . GLU B 1 163 ? 111.585 -2.028 241.408 1.00 22.12 134 GLU B N 1
ATOM 2490 C CA . GLU B 1 163 ? 110.705 -2.772 242.293 1.00 22.76 134 GLU B CA 1
ATOM 2491 C C . GLU B 1 163 ? 110.570 -2.165 243.669 1.00 23.78 134 GLU B C 1
ATOM 2492 O O . GLU B 1 163 ? 109.517 -2.236 244.335 1.00 24.06 134 GLU B O 1
ATOM 2498 N N . VAL B 1 164 ? 111.654 -1.558 244.093 1.00 24.98 135 VAL B N 1
ATOM 2499 C CA . VAL B 1 164 ? 111.588 -0.693 245.215 1.00 26.18 135 VAL B CA 1
ATOM 2500 C C . VAL B 1 164 ? 110.520 0.348 244.920 1.00 27.63 135 VAL B C 1
ATOM 2501 O O . VAL B 1 164 ? 109.514 0.393 245.611 1.00 29.33 135 VAL B O 1
ATOM 2505 N N . ALA B 1 165 ? 110.719 1.143 243.863 1.00 28.33 136 ALA B N 1
ATOM 2506 C CA . ALA B 1 165 ? 109.886 2.330 243.609 1.00 28.12 136 ALA B CA 1
ATOM 2507 C C . ALA B 1 165 ? 108.448 1.963 243.464 1.00 28.47 136 ALA B C 1
ATOM 2508 O O . ALA B 1 165 ? 107.579 2.727 243.882 1.00 30.16 136 ALA B O 1
ATOM 2510 N N . LEU B 1 166 ? 108.191 0.815 242.847 1.00 28.05 137 LEU B N 1
ATOM 2511 C CA . LEU B 1 166 ? 106.836 0.316 242.783 1.00 27.99 137 LEU B CA 1
ATOM 2512 C C . LEU B 1 166 ? 106.332 0.102 244.178 1.00 27.64 137 LEU B C 1
ATOM 2513 O O . LEU B 1 166 ? 105.294 0.648 244.564 1.00 27.66 137 LEU B O 1
ATOM 2518 N N . GLU B 1 167 ? 107.074 -0.676 244.949 1.00 27.38 138 GLU B N 1
ATOM 2519 C CA . GLU B 1 167 ? 106.667 -0.901 246.320 1.00 28.90 138 GLU B CA 1
ATOM 2520 C C . GLU B 1 167 ? 106.184 0.418 246.997 1.00 28.38 138 GLU B C 1
ATOM 2521 O O . GLU B 1 167 ? 105.069 0.499 247.532 1.00 26.91 138 GLU B O 1
ATOM 2527 N N . ASP B 1 168 ? 107.017 1.450 246.910 1.00 28.53 139 ASP B N 1
ATOM 2528 C CA . ASP B 1 168 ? 106.742 2.734 247.537 1.00 28.78 139 ASP B CA 1
ATOM 2529 C C . ASP B 1 168 ? 105.570 3.425 246.880 1.00 30.52 139 ASP B C 1
ATOM 2530 O O . ASP B 1 168 ? 104.784 4.093 247.553 1.00 33.23 139 ASP B O 1
ATOM 2535 N N . LEU B 1 169 ? 105.432 3.282 245.572 1.00 31.53 140 LEU B N 1
ATOM 2536 C CA . LEU B 1 169 ? 104.298 3.902 244.919 1.00 32.76 140 LEU B CA 1
ATOM 2537 C C . LEU B 1 169 ? 103.051 3.494 245.686 1.00 31.75 140 LEU B C 1
ATOM 2538 O O . LEU B 1 169 ? 102.376 4.338 246.256 1.00 33.77 140 LEU B O 1
ATOM 2543 N N . ALA B 1 170 ? 102.787 2.196 245.737 1.00 30.13 141 ALA B N 1
ATOM 2544 C CA . ALA B 1 170 ? 101.610 1.656 246.418 1.00 29.53 141 ALA B CA 1
ATOM 2545 C C . ALA B 1 170 ? 101.438 2.158 247.849 1.00 28.34 141 ALA B C 1
ATOM 2546 O O . ALA B 1 170 ? 100.353 2.521 248.278 1.00 26.89 141 ALA B O 1
ATOM 2548 N N . ILE B 1 171 ? 102.524 2.154 248.593 1.00 28.58 142 ILE B N 1
ATOM 2549 C CA . ILE B 1 171 ? 102.478 2.564 249.971 1.00 29.54 142 ILE B CA 1
ATOM 2550 C C . ILE B 1 171 ? 102.201 4.044 250.100 1.00 29.91 142 ILE B C 1
ATOM 2551 O O . ILE B 1 171 ? 101.578 4.481 251.060 1.00 28.51 142 ILE B O 1
ATOM 2556 N N . ASN B 1 172 ? 102.680 4.815 249.133 1.00 31.31 143 ASN B N 1
ATOM 2557 C CA . ASN B 1 172 ? 102.421 6.249 249.102 1.00 32.66 143 ASN B CA 1
ATOM 2558 C C . ASN B 1 172 ? 101.186 6.709 248.290 1.00 34.66 143 ASN B C 1
ATOM 2559 O O . ASN B 1 172 ? 100.865 7.895 248.253 1.00 35.26 143 ASN B O 1
ATOM 2564 N N . MET B 1 173 ? 100.473 5.787 247.668 1.00 37.40 144 MET B N 1
ATOM 2565 C CA . MET B 1 173 ? 99.347 6.171 246.845 1.00 40.52 144 MET B CA 1
ATOM 2566 C C . MET B 1 173 ? 98.302 6.989 247.579 1.00 43.26 144 MET B C 1
ATOM 2567 O O . MET B 1 173 ? 98.020 8.117 247.198 1.00 42.42 144 MET B O 1
ATOM 2572 N N . ASP B 1 174 ? 97.761 6.429 248.660 1.00 48.17 145 ASP B N 1
ATOM 2573 C CA . ASP B 1 174 ? 96.721 7.107 249.467 1.00 51.52 145 ASP B CA 1
ATOM 2574 C C . ASP B 1 174 ? 97.047 8.523 249.953 1.00 54.74 145 ASP B C 1
ATOM 2575 O O . ASP B 1 174 ? 96.151 9.290 250.332 1.00 56.68 145 ASP B O 1
ATOM 2580 N N . LYS B 1 175 ? 98.346 8.830 249.968 1.00 58.62 146 LYS B N 1
ATOM 2581 C CA . LYS B 1 175 ? 98.841 10.097 250.495 1.00 61.77 146 LYS B CA 1
ATOM 2582 C C . LYS B 1 175 ? 98.800 11.063 249.338 1.00 61.64 146 LYS B C 1
ATOM 2583 O O . LYS B 1 175 ? 98.325 12.188 249.490 1.00 61.52 146 LYS B O 1
ATOM 2589 N N . LEU B 1 176 ? 99.282 10.623 248.181 1.00 63.96 147 LEU B N 1
ATOM 2590 C CA . LEU B 1 176 ? 99.166 11.429 246.965 1.00 69.70 147 LEU B CA 1
ATOM 2591 C C . LEU B 1 176 ? 97.784 11.269 246.301 1.00 68.95 147 LEU B C 1
ATOM 2592 O O . LEU B 1 176 ? 97.488 11.903 245.287 1.00 65.52 147 LEU B O 1
ATOM 2597 N N . LYS B 1 177 ? 96.940 10.422 246.880 1.00 70.61 148 LYS B N 1
ATOM 2598 C CA . LYS B 1 177 ? 95.530 10.417 246.528 1.00 72.97 148 LYS B CA 1
ATOM 2599 C C . LYS B 1 177 ? 94.864 11.717 246.936 1.00 70.60 148 LYS B C 1
ATOM 2600 O O . LYS B 1 177 ? 94.046 12.247 246.193 1.00 65.17 148 LYS B O 1
ATOM 2606 N N . ALA B 1 178 ? 95.222 12.205 248.128 1.00 74.78 149 ALA B N 1
ATOM 2607 C CA . ALA B 1 178 ? 94.605 13.384 248.761 1.00 75.09 149 ALA B CA 1
ATOM 2608 C C . ALA B 1 178 ? 94.401 14.566 247.809 1.00 76.44 149 ALA B C 1
ATOM 2609 O O . ALA B 1 178 ? 95.202 14.815 246.904 1.00 75.25 149 ALA B O 1
ATOM 2611 N N . ASN B 1 179 ? 93.325 15.303 248.056 1.00 77.92 150 ASN B N 1
ATOM 2612 C CA . ASN B 1 179 ? 92.747 16.213 247.067 1.00 77.67 150 ASN B CA 1
ATOM 2613 C C . ASN B 1 179 ? 93.126 17.681 247.273 1.00 82.41 150 ASN B C 1
ATOM 2614 O O . ASN B 1 179 ? 92.610 18.559 246.568 1.00 80.78 150 ASN B O 1
ATOM 2619 N N . ASP B 1 180 ? 94.022 17.944 248.230 1.00 86.47 151 ASP B N 1
ATOM 2620 C CA . ASP B 1 180 ? 94.620 19.281 248.385 1.00 89.35 151 ASP B CA 1
ATOM 2621 C C . ASP B 1 180 ? 96.158 19.284 248.283 1.00 90.95 151 ASP B C 1
ATOM 2622 O O . ASP B 1 180 ? 96.777 20.336 248.442 1.00 89.66 151 ASP B O 1
ATOM 2627 N N . PHE B 1 181 ? 96.764 18.131 247.984 1.00 91.54 152 PHE B N 1
ATOM 2628 C CA . PHE B 1 181 ? 98.229 18.033 247.909 1.00 93.01 152 PHE B CA 1
ATOM 2629 C C . PHE B 1 181 ? 98.737 18.504 246.540 1.00 86.62 152 PHE B C 1
ATOM 2630 O O . PHE B 1 181 ? 98.009 18.439 245.542 1.00 79.53 152 PHE B O 1
ATOM 2638 N N . ASN B 1 182 ? 99.989 18.967 246.508 1.00 80.32 153 ASN B N 1
ATOM 2639 C CA . ASN B 1 182 ? 100.520 19.672 245.345 1.00 73.82 153 ASN B CA 1
ATOM 2640 C C . ASN B 1 182 ? 100.335 18.846 244.079 1.00 75.01 153 ASN B C 1
ATOM 2641 O O . ASN B 1 182 ? 100.743 17.686 244.046 1.00 82.94 153 ASN B O 1
ATOM 2646 N N . LYS B 1 183 ? 99.705 19.438 243.059 1.00 70.96 154 LYS B N 1
ATOM 2647 C CA . LYS B 1 183 ? 99.539 18.786 241.745 1.00 65.86 154 LYS B CA 1
ATOM 2648 C C . LYS B 1 183 ? 100.851 18.861 240.897 1.00 59.29 154 LYS B C 1
ATOM 2649 O O . LYS B 1 183 ? 101.116 17.978 240.081 1.00 54.33 154 LYS B O 1
ATOM 2655 N N . ASN B 1 184 ? 101.682 19.883 241.129 1.00 55.63 155 ASN B N 1
ATOM 2656 C CA . ASN B 1 184 ? 103.013 19.985 240.490 1.00 52.68 155 ASN B CA 1
ATOM 2657 C C . ASN B 1 184 ? 103.985 18.888 240.897 1.00 45.05 155 ASN B C 1
ATOM 2658 O O . ASN B 1 184 ? 104.861 18.537 240.124 1.00 43.45 155 ASN B O 1
ATOM 2663 N N . THR B 1 185 ? 103.837 18.387 242.124 1.00 40.00 156 THR B N 1
ATOM 2664 C CA . THR B 1 185 ? 104.551 17.194 242.633 1.00 35.37 156 THR B CA 1
ATOM 2665 C C . THR B 1 185 ? 104.122 15.870 241.973 1.00 33.43 156 THR B C 1
ATOM 2666 O O . THR B 1 185 ? 104.962 15.135 241.472 1.00 32.41 156 THR B O 1
ATOM 2670 N N . LEU B 1 186 ? 102.832 15.561 242.010 1.00 32.53 157 LEU B N 1
ATOM 2671 C CA . LEU B 1 186 ? 102.288 14.375 241.356 1.00 34.63 157 LEU B CA 1
ATOM 2672 C C . LEU B 1 186 ? 102.827 14.131 239.947 1.00 34.87 157 LEU B C 1
ATOM 2673 O O . LEU B 1 186 ? 103.215 13.016 239.591 1.00 32.40 157 LEU B O 1
ATOM 2678 N N . GLU B 1 187 ? 102.789 15.176 239.128 1.00 37.53 158 GLU B N 1
ATOM 2679 C CA . GLU B 1 187 ? 103.284 15.091 237.761 1.00 38.18 158 GLU B CA 1
ATOM 2680 C C . GLU B 1 187 ? 104.737 14.683 237.797 1.00 35.07 158 GLU B C 1
ATOM 2681 O O . GLU B 1 187 ? 105.133 13.798 237.065 1.00 34.08 158 GLU B O 1
ATOM 2687 N N . GLU B 1 188 ? 105.527 15.322 238.649 1.00 34.05 159 GLU B N 1
ATOM 2688 C CA . GLU B 1 188 ? 106.928 14.967 238.742 1.00 35.54 159 GLU B CA 1
ATOM 2689 C C . GLU B 1 188 ? 107.076 13.499 239.088 1.00 36.26 159 GLU B C 1
ATOM 2690 O O . GLU B 1 188 ? 107.688 12.743 238.339 1.00 40.00 159 GLU B O 1
ATOM 2696 N N . ILE B 1 189 ? 106.486 13.075 240.195 1.00 34.89 160 ILE B N 1
ATOM 2697 C CA . ILE B 1 189 ? 106.421 11.650 240.491 1.00 31.60 160 ILE B CA 1
ATOM 2698 C C . ILE B 1 189 ? 106.032 10.919 239.220 1.00 30.01 160 ILE B C 1
ATOM 2699 O O . ILE B 1 189 ? 106.864 10.239 238.635 1.00 29.29 160 ILE B O 1
ATOM 2704 N N . TYR B 1 190 ? 104.799 11.109 238.760 1.00 29.38 161 TYR B N 1
ATOM 2705 C CA . TYR B 1 190 ? 104.355 10.523 237.491 1.00 29.85 161 TYR B CA 1
ATOM 2706 C C . TYR B 1 190 ? 105.467 10.412 236.428 1.00 29.42 161 TYR B C 1
ATOM 2707 O O . TYR B 1 190 ? 105.648 9.345 235.859 1.00 31.11 161 TYR B O 1
ATOM 2716 N N . ASN B 1 191 ? 106.192 11.503 236.169 1.00 27.47 162 ASN B N 1
ATOM 2717 C CA . ASN B 1 191 ? 107.293 11.521 235.194 1.00 26.30 162 ASN B CA 1
ATOM 2718 C C . ASN B 1 191 ? 108.469 10.650 235.561 1.00 26.32 162 ASN B C 1
ATOM 2719 O O . ASN B 1 191 ? 109.076 9.995 234.708 1.00 25.52 162 ASN B O 1
ATOM 2724 N N . LEU B 1 192 ? 108.799 10.656 236.838 1.00 26.71 163 LEU B N 1
ATOM 2725 C CA . LEU B 1 192 ? 109.879 9.828 237.323 1.00 27.54 163 LEU B CA 1
ATOM 2726 C C . LEU B 1 192 ? 109.509 8.366 237.102 1.00 27.03 163 LEU B C 1
ATOM 2727 O O . LEU B 1 192 ? 110.308 7.581 236.574 1.00 28.06 163 LEU B O 1
ATOM 2732 N N . ILE B 1 193 ? 108.281 8.019 237.465 1.00 25.46 164 ILE B N 1
ATOM 2733 C CA . ILE B 1 193 ? 107.812 6.669 237.294 1.00 24.61 164 ILE B CA 1
ATOM 2734 C C . ILE B 1 193 ? 107.923 6.292 235.837 1.00 23.91 164 ILE B C 1
ATOM 2735 O O . ILE B 1 193 ? 108.408 5.219 235.512 1.00 24.55 164 ILE B O 1
ATOM 2740 N N . VAL B 1 194 ? 107.479 7.169 234.949 1.00 22.99 165 VAL B N 1
ATOM 2741 C CA . VAL B 1 194 ? 107.485 6.827 233.529 1.00 22.34 165 VAL B CA 1
ATOM 2742 C C . VAL B 1 194 ? 108.889 6.455 233.116 1.00 21.40 165 VAL B C 1
ATOM 2743 O O . VAL B 1 194 ? 109.092 5.364 232.606 1.00 20.87 165 VAL B O 1
ATOM 2747 N N . ASP B 1 195 ? 109.853 7.338 233.363 1.00 20.76 166 ASP B N 1
ATOM 2748 C CA . ASP B 1 195 ? 111.235 7.030 233.011 1.00 20.70 166 ASP B CA 1
ATOM 2749 C C . ASP B 1 195 ? 111.546 5.639 233.475 1.00 21.45 166 ASP B C 1
ATOM 2750 O O . ASP B 1 195 ? 111.944 4.775 232.684 1.00 21.73 166 ASP B O 1
ATOM 2755 N N . LEU B 1 196 ? 111.346 5.411 234.768 1.00 21.90 167 LEU B N 1
ATOM 2756 C CA . LEU B 1 196 ? 111.724 4.155 235.358 1.00 22.43 167 LEU B CA 1
ATOM 2757 C C . LEU B 1 196 ? 111.365 3.015 234.443 1.00 23.33 167 LEU B C 1
ATOM 2758 O O . LEU B 1 196 ? 112.171 2.106 234.249 1.00 23.95 167 LEU B O 1
ATOM 2763 N N . THR B 1 197 ? 110.158 3.075 233.878 1.00 23.94 168 THR B N 1
ATOM 2764 C CA . THR B 1 197 ? 109.719 2.079 232.900 1.00 24.01 168 THR B CA 1
ATOM 2765 C C . THR B 1 197 ? 110.433 2.271 231.581 1.00 24.12 168 THR B C 1
ATOM 2766 O O . THR B 1 197 ? 110.867 1.308 230.991 1.00 25.90 168 THR B O 1
ATOM 2770 N N . LEU B 1 198 ? 110.526 3.497 231.092 1.00 23.65 169 LEU B N 1
ATOM 2771 C CA . LEU B 1 198 ? 111.207 3.716 229.833 1.00 23.71 169 LEU B CA 1
ATOM 2772 C C . LEU B 1 198 ? 112.585 3.174 229.947 1.00 23.05 169 LEU B C 1
ATOM 2773 O O . LEU B 1 198 ? 113.062 2.473 229.046 1.00 24.20 169 LEU B O 1
ATOM 2778 N N . ILE B 1 199 ? 113.230 3.515 231.053 1.00 21.94 170 ILE B N 1
ATOM 2779 C CA . ILE B 1 199 ? 114.577 3.078 231.286 1.00 22.47 170 ILE B CA 1
ATOM 2780 C C . ILE B 1 199 ? 114.589 1.565 231.127 1.00 23.13 170 ILE B C 1
ATOM 2781 O O . ILE B 1 199 ? 115.353 1.040 230.317 1.00 22.58 170 ILE B O 1
ATOM 2786 N N . LYS B 1 200 ? 113.701 0.888 231.869 1.00 24.21 171 LYS B N 1
ATOM 2787 C CA . LYS B 1 200 ? 113.622 -0.578 231.890 1.00 24.03 171 LYS B CA 1
ATOM 2788 C C . LYS B 1 200 ? 113.462 -1.148 230.504 1.00 24.03 171 LYS B C 1
ATOM 2789 O O . LYS B 1 200 ? 114.217 -2.020 230.129 1.00 24.40 171 LYS B O 1
ATOM 2795 N N . LYS B 1 201 ? 112.487 -0.660 229.747 1.00 25.31 172 LYS B N 1
ATOM 2796 C CA . LYS B 1 201 ? 112.324 -1.058 228.340 1.00 26.69 172 LYS B CA 1
ATOM 2797 C C . LYS B 1 201 ? 113.663 -1.066 227.638 1.00 26.70 172 LYS B C 1
ATOM 2798 O O . LYS B 1 201 ? 114.120 -2.091 227.096 1.00 25.88 172 LYS B O 1
ATOM 2804 N N . GLU B 1 202 ? 114.301 0.087 227.664 1.00 26.93 173 GLU B N 1
ATOM 2805 C CA . GLU B 1 202 ? 115.511 0.247 226.906 1.00 28.52 173 GLU B CA 1
ATOM 2806 C C . GLU B 1 202 ? 116.659 -0.670 227.354 1.00 27.61 173 GLU B C 1
ATOM 2807 O O . GLU B 1 202 ? 117.482 -1.063 226.538 1.00 27.34 173 GLU B O 1
ATOM 2813 N N . TRP B 1 203 ? 116.720 -1.011 228.636 1.00 27.10 174 TRP B N 1
ATOM 2814 C CA . TRP B 1 203 ? 117.738 -1.940 229.104 1.00 26.22 174 TRP B CA 1
ATOM 2815 C C . TRP B 1 203 ? 117.637 -3.183 228.274 1.00 25.73 174 TRP B C 1
ATOM 2816 O O . TRP B 1 203 ? 118.641 -3.699 227.784 1.00 25.84 174 TRP B O 1
ATOM 2827 N N . LEU B 1 204 ? 116.411 -3.664 228.122 1.00 24.93 175 LEU B N 1
ATOM 2828 C CA . LEU B 1 204 ? 116.175 -4.894 227.387 1.00 25.09 175 LEU B CA 1
ATOM 2829 C C . LEU B 1 204 ? 116.370 -4.682 225.905 1.00 23.62 175 LEU B C 1
ATOM 2830 O O . LEU B 1 204 ? 116.804 -5.583 225.197 1.00 23.42 175 LEU B O 1
ATOM 2835 N N . SER B 1 205 ? 116.036 -3.508 225.412 1.00 22.07 176 SER B N 1
ATOM 2836 C CA . SER B 1 205 ? 116.277 -3.288 224.019 1.00 21.89 176 SER B CA 1
ATOM 2837 C C . SER B 1 205 ? 117.782 -3.365 223.751 1.00 21.05 176 SER B C 1
ATOM 2838 O O . SER B 1 205 ? 118.219 -3.935 222.754 1.00 21.33 176 SER B O 1
ATOM 2841 N N . THR B 1 206 ? 118.569 -2.814 224.667 1.00 20.03 177 THR B N 1
ATOM 2842 C CA . THR B 1 206 ? 120.017 -2.797 224.540 1.00 19.12 177 THR B CA 1
ATOM 2843 C C . THR B 1 206 ? 120.572 -4.204 224.496 1.00 19.21 177 THR B C 1
ATOM 2844 O O . THR B 1 206 ? 121.240 -4.595 223.539 1.00 19.11 177 THR B O 1
ATOM 2848 N N . ILE B 1 207 ? 120.273 -4.971 225.531 1.00 19.35 178 ILE B N 1
ATOM 2849 C CA . ILE B 1 207 ? 120.703 -6.354 225.583 1.00 19.51 178 ILE B CA 1
ATOM 2850 C C . ILE B 1 207 ? 120.281 -7.055 224.296 1.00 19.16 178 ILE B C 1
ATOM 2851 O O . ILE B 1 207 ? 121.113 -7.571 223.570 1.00 19.02 178 ILE B O 1
ATOM 2856 N N . GLU B 1 208 ? 118.996 -7.022 223.982 1.00 19.10 179 GLU B N 1
ATOM 2857 C CA . GLU B 1 208 ? 118.512 -7.686 222.794 1.00 19.20 179 GLU B CA 1
ATOM 2858 C C . GLU B 1 208 ? 119.372 -7.382 221.602 1.00 18.60 179 GLU B C 1
ATOM 2859 O O . GLU B 1 208 ? 119.825 -8.278 220.895 1.00 17.88 179 GLU B O 1
ATOM 2865 N N . THR B 1 209 ? 119.606 -6.106 221.389 1.00 18.85 180 THR B N 1
ATOM 2866 C CA . THR B 1 209 ? 120.452 -5.694 220.290 1.00 19.79 180 THR B CA 1
ATOM 2867 C C . THR B 1 209 ? 121.864 -6.269 220.433 1.00 20.98 180 THR B C 1
ATOM 2868 O O . THR B 1 209 ? 122.330 -7.016 219.580 1.00 22.10 180 THR B O 1
ATOM 2872 N N . LEU B 1 210 ? 122.540 -5.942 221.518 1.00 21.79 181 LEU B N 1
ATOM 2873 C CA . LEU B 1 210 ? 123.865 -6.479 221.753 1.00 22.37 181 LEU B CA 1
ATOM 2874 C C . LEU B 1 210 ? 123.966 -7.906 221.270 1.00 21.69 181 LEU B C 1
ATOM 2875 O O . LEU B 1 210 ? 124.859 -8.261 220.524 1.00 21.89 181 LEU B O 1
ATOM 2880 N N . ILE B 1 211 ? 123.017 -8.713 221.695 1.00 21.41 182 ILE B N 1
ATOM 2881 C CA . ILE B 1 211 ? 123.046 -10.139 221.448 1.00 21.37 182 ILE B CA 1
ATOM 2882 C C . ILE B 1 211 ? 123.002 -10.446 219.956 1.00 20.97 182 ILE B C 1
ATOM 2883 O O . ILE B 1 211 ? 123.583 -11.416 219.474 1.00 19.28 182 ILE B O 1
ATOM 2888 N N . LYS B 1 212 ? 122.289 -9.600 219.237 1.00 22.11 183 LYS B N 1
ATOM 2889 C CA . LYS B 1 212 ? 122.078 -9.780 217.817 1.00 23.39 183 LYS B CA 1
ATOM 2890 C C . LYS B 1 212 ? 123.374 -9.470 217.084 1.00 23.86 183 LYS B C 1
ATOM 2891 O O . LYS B 1 212 ? 123.835 -10.253 216.258 1.00 25.85 183 LYS B O 1
ATOM 2897 N N . SER B 1 213 ? 123.968 -8.331 217.412 1.00 23.53 184 SER B N 1
ATOM 2898 C CA . SER B 1 213 ? 125.235 -7.903 216.821 1.00 22.69 184 SER B CA 1
ATOM 2899 C C . SER B 1 213 ? 126.417 -8.789 217.202 1.00 22.27 184 SER B C 1
ATOM 2900 O O . SER B 1 213 ? 127.217 -9.127 216.366 1.00 23.05 184 SER B O 1
ATOM 2903 N N . SER B 1 214 ? 126.524 -9.163 218.465 1.00 21.69 185 SER B N 1
ATOM 2904 C CA . SER B 1 214 ? 127.618 -10.005 218.927 1.00 21.11 185 SER B CA 1
ATOM 2905 C C . SER B 1 214 ? 127.615 -11.403 218.306 1.00 21.11 185 SER B C 1
ATOM 2906 O O . SER B 1 214 ? 128.545 -12.179 218.512 1.00 20.33 185 SER B O 1
ATOM 2909 N N . ASN B 1 215 ? 126.538 -11.736 217.599 1.00 22.14 186 ASN B N 1
ATOM 2910 C CA . ASN B 1 215 ? 126.427 -12.983 216.849 1.00 23.24 186 ASN B CA 1
ATOM 2911 C C . ASN B 1 215 ? 126.066 -12.681 215.416 1.00 24.07 186 ASN B C 1
ATOM 2912 O O . ASN B 1 215 ? 125.244 -13.366 214.829 1.00 25.19 186 ASN B O 1
ATOM 2917 N N . ALA B 1 216 ? 126.652 -11.635 214.859 1.00 24.89 187 ALA B N 1
ATOM 2918 C CA . ALA B 1 216 ? 126.404 -11.268 213.475 1.00 25.79 187 ALA B CA 1
ATOM 2919 C C . ALA B 1 216 ? 127.353 -12.000 212.577 1.00 26.13 187 ALA B C 1
ATOM 2920 O O . ALA B 1 216 ? 126.980 -12.416 211.488 1.00 26.71 187 ALA B O 1
ATOM 2922 N N . THR B 1 217 ? 128.587 -12.135 213.045 1.00 27.03 188 THR B N 1
ATOM 2923 C CA . THR B 1 217 ? 129.680 -12.681 212.257 1.00 28.38 188 THR B CA 1
ATOM 2924 C C . THR B 1 217 ? 130.408 -13.727 213.063 1.00 28.48 188 THR B C 1
ATOM 2925 O O . THR B 1 217 ? 130.370 -13.689 214.287 1.00 27.96 188 THR B O 1
ATOM 2929 N N . LEU B 1 218 ? 131.087 -14.643 212.379 1.00 29.63 189 LEU B N 1
ATOM 2930 C CA . LEU B 1 218 ? 131.862 -15.708 213.055 1.00 31.69 189 LEU B CA 1
ATOM 2931 C C . LEU B 1 218 ? 132.935 -15.132 213.985 1.00 30.92 189 LEU B C 1
ATOM 2932 O O . LEU B 1 218 ? 133.209 -15.649 215.074 1.00 29.12 189 LEU B O 1
ATOM 2937 N N . GLU B 1 219 ? 133.535 -14.054 213.505 1.00 31.20 190 GLU B N 1
ATOM 2938 C CA . GLU B 1 219 ? 134.603 -13.342 214.182 1.00 31.70 190 GLU B CA 1
ATOM 2939 C C . GLU B 1 219 ? 134.177 -12.841 215.557 1.00 28.62 190 GLU B C 1
ATOM 2940 O O . GLU B 1 219 ? 134.937 -12.905 216.512 1.00 26.57 190 GLU B O 1
ATOM 2946 N N . LEU B 1 220 ? 132.962 -12.307 215.617 1.00 27.45 191 LEU B N 1
ATOM 2947 C CA . LEU B 1 220 ? 132.394 -11.791 216.849 1.00 27.04 191 LEU B CA 1
ATOM 2948 C C . LEU B 1 220 ? 131.983 -12.957 217.730 1.00 27.47 191 LEU B C 1
ATOM 2949 O O . LEU B 1 220 ? 132.055 -12.892 218.960 1.00 27.59 191 LEU B O 1
ATOM 2954 N N . GLN B 1 221 ? 131.535 -14.022 217.090 1.00 27.46 192 GLN B N 1
ATOM 2955 C CA . GLN B 1 221 ? 131.049 -15.164 217.815 1.00 27.64 192 GLN B CA 1
ATOM 2956 C C . GLN B 1 221 ? 132.140 -15.934 218.560 1.00 28.52 192 GLN B C 1
ATOM 2957 O O . GLN B 1 221 ? 131.848 -16.572 219.577 1.00 28.68 192 GLN B O 1
ATOM 2963 N N . TYR B 1 222 ? 133.384 -15.888 218.078 1.00 29.19 193 TYR B N 1
ATOM 2964 C CA . TYR B 1 222 ? 134.453 -16.687 218.707 1.00 29.50 193 TYR B CA 1
ATOM 2965 C C . TYR B 1 222 ? 135.823 -16.019 218.928 1.00 29.97 193 TYR B C 1
ATOM 2966 O O . TYR B 1 222 ? 136.750 -16.688 219.346 1.00 28.62 193 TYR B O 1
ATOM 2975 N N . ASN B 1 223 ? 135.965 -14.728 218.652 1.00 32.82 194 ASN B N 1
ATOM 2976 C CA . ASN B 1 223 ? 137.137 -13.989 219.136 1.00 35.46 194 ASN B CA 1
ATOM 2977 C C . ASN B 1 223 ? 136.757 -13.050 220.276 1.00 35.96 194 ASN B C 1
ATOM 2978 O O . ASN B 1 223 ? 135.984 -12.108 220.085 1.00 37.90 194 ASN B O 1
ATOM 2983 N N . THR B 1 224 ? 137.349 -13.290 221.441 1.00 34.92 195 THR B N 1
ATOM 2984 C CA . THR B 1 224 ? 136.897 -12.690 222.676 1.00 34.53 195 THR B CA 1
ATOM 2985 C C . THR B 1 224 ? 137.263 -11.220 222.823 1.00 36.14 195 THR B C 1
ATOM 2986 O O . THR B 1 224 ? 136.383 -10.406 223.091 1.00 35.73 195 THR B O 1
ATOM 2990 N N . GLU B 1 225 ? 138.531 -10.860 222.643 1.00 39.31 196 GLU B N 1
ATOM 2991 C CA . GLU B 1 225 ? 138.941 -9.446 222.824 1.00 41.55 196 GLU B CA 1
ATOM 2992 C C . GLU B 1 225 ? 138.290 -8.570 221.783 1.00 40.47 196 GLU B C 1
ATOM 2993 O O . GLU B 1 225 ? 138.079 -7.375 222.001 1.00 39.15 196 GLU B O 1
ATOM 2999 N N . LYS B 1 226 ? 138.015 -9.210 220.649 1.00 41.44 197 LYS B N 1
ATOM 3000 C CA . LYS B 1 226 ? 137.300 -8.643 219.526 1.00 42.66 197 LYS B CA 1
ATOM 3001 C C . LYS B 1 226 ? 135.843 -8.407 219.856 1.00 38.92 197 LYS B C 1
ATOM 3002 O O . LYS B 1 226 ? 135.365 -7.282 219.793 1.00 37.75 197 LYS B O 1
ATOM 3008 N N . LEU B 1 227 ? 135.146 -9.488 220.192 1.00 36.60 198 LEU B N 1
ATOM 3009 C CA . LEU B 1 227 ? 133.815 -9.411 220.772 1.00 35.51 198 LEU B CA 1
ATOM 3010 C C . LEU B 1 227 ? 133.780 -8.370 221.878 1.00 33.05 198 LEU B C 1
ATOM 3011 O O . LEU B 1 227 ? 132.941 -7.473 221.857 1.00 33.82 198 LEU B O 1
ATOM 3016 N N . ASN B 1 228 ? 134.688 -8.493 222.841 1.00 29.48 199 ASN B N 1
ATOM 3017 C CA . ASN B 1 228 ? 134.716 -7.567 223.952 1.00 27.16 199 ASN B CA 1
ATOM 3018 C C . ASN B 1 228 ? 134.943 -6.135 223.526 1.00 27.57 199 ASN B C 1
ATOM 3019 O O . ASN B 1 228 ? 134.445 -5.229 224.171 1.00 27.65 199 ASN B O 1
ATOM 3024 N N . ASP B 1 229 ? 135.686 -5.915 222.452 1.00 28.80 200 ASP B N 1
ATOM 3025 C CA . ASP B 1 229 ? 135.778 -4.572 221.898 1.00 31.33 200 ASP B CA 1
ATOM 3026 C C . ASP B 1 229 ? 134.421 -4.074 221.476 1.00 30.18 200 ASP B C 1
ATOM 3027 O O . ASP B 1 229 ? 134.027 -2.961 221.819 1.00 30.58 200 ASP B O 1
ATOM 3032 N N . HIS B 1 230 ? 133.706 -4.923 220.739 1.00 28.88 201 HIS B N 1
ATOM 3033 C CA . HIS B 1 230 ? 132.399 -4.584 220.168 1.00 25.97 201 HIS B CA 1
ATOM 3034 C C . HIS B 1 230 ? 131.490 -4.064 221.251 1.00 24.42 201 HIS B C 1
ATOM 3035 O O . HIS B 1 230 ? 131.102 -2.904 221.241 1.00 23.24 201 HIS B O 1
ATOM 3042 N N . ILE B 1 231 ? 131.204 -4.931 222.204 1.00 23.99 202 ILE B N 1
ATOM 3043 C CA . ILE B 1 231 ? 130.405 -4.576 223.346 1.00 25.09 202 ILE B CA 1
ATOM 3044 C C . ILE B 1 231 ? 130.941 -3.326 224.028 1.00 25.83 202 ILE B C 1
ATOM 3045 O O . ILE B 1 231 ? 130.169 -2.415 224.357 1.00 25.85 202 ILE B O 1
ATOM 3050 N N . GLU B 1 232 ? 132.254 -3.288 224.262 1.00 26.48 203 GLU B N 1
ATOM 3051 C CA . GLU B 1 232 ? 132.847 -2.150 224.949 1.00 26.95 203 GLU B CA 1
ATOM 3052 C C . GLU B 1 232 ? 132.533 -0.872 224.196 1.00 27.82 203 GLU B C 1
ATOM 3053 O O . GLU B 1 232 ? 132.235 0.148 224.793 1.00 28.15 203 GLU B O 1
ATOM 3059 N N . GLN B 1 233 ? 132.523 -0.947 222.880 1.00 29.80 204 GLN B N 1
ATOM 3060 C CA . GLN B 1 233 ? 132.380 0.247 222.075 1.00 31.29 204 GLN B CA 1
ATOM 3061 C C . GLN B 1 233 ? 130.977 0.582 221.651 1.00 29.19 204 GLN B C 1
ATOM 3062 O O . GLN B 1 233 ? 130.726 1.702 221.262 1.00 27.82 204 GLN B O 1
ATOM 3068 N N . THR B 1 234 ? 130.077 -0.384 221.674 1.00 28.85 205 THR B N 1
ATOM 3069 C CA . THR B 1 234 ? 128.748 -0.165 221.129 1.00 28.99 205 THR B CA 1
ATOM 3070 C C . THR B 1 234 ? 127.707 0.064 222.211 1.00 29.80 205 THR B C 1
ATOM 3071 O O . THR B 1 234 ? 126.792 0.843 222.019 1.00 31.74 205 THR B O 1
ATOM 3075 N N . TYR B 1 235 ? 127.820 -0.614 223.340 1.00 29.82 206 TYR B N 1
ATOM 3076 C CA . TYR B 1 235 ? 126.766 -0.541 224.328 1.00 29.93 206 TYR B CA 1
ATOM 3077 C C . TYR B 1 235 ? 127.241 -0.104 225.696 1.00 32.01 206 TYR B C 1
ATOM 3078 O O . TYR B 1 235 ? 126.428 0.282 226.545 1.00 33.11 206 TYR B O 1
ATOM 3087 N N . LYS B 1 236 ? 128.549 -0.140 225.927 1.00 33.06 207 LYS B N 1
ATOM 3088 C CA . LYS B 1 236 ? 129.018 -0.151 227.303 1.00 32.99 207 LYS B CA 1
ATOM 3089 C C . LYS B 1 236 ? 128.721 1.151 227.988 1.00 32.04 207 LYS B C 1
ATOM 3090 O O . LYS B 1 236 ? 128.359 1.183 229.153 1.00 31.88 207 LYS B O 1
ATOM 3096 N N . ASP B 1 237 ? 128.818 2.235 227.254 1.00 31.62 208 ASP B N 1
ATOM 3097 C CA . ASP B 1 237 ? 128.519 3.504 227.863 1.00 32.32 208 ASP B CA 1
ATOM 3098 C C . ASP B 1 237 ? 127.039 3.595 228.143 1.00 29.12 208 ASP B C 1
ATOM 3099 O O . ASP B 1 237 ? 126.645 4.165 229.163 1.00 28.55 208 ASP B O 1
ATOM 3104 N N . THR B 1 238 ? 126.243 2.969 227.270 1.00 25.71 209 THR B N 1
ATOM 3105 C CA . THR B 1 238 ? 124.793 2.915 227.424 1.00 23.08 209 THR B CA 1
ATOM 3106 C C . THR B 1 238 ? 124.418 2.186 228.688 1.00 21.84 209 THR B C 1
ATOM 3107 O O . THR B 1 238 ? 123.648 2.688 229.491 1.00 21.11 209 THR B O 1
ATOM 3111 N N . MET B 1 239 ? 124.965 0.994 228.867 1.00 21.25 210 MET B N 1
ATOM 3112 C CA . MET B 1 239 ? 124.648 0.198 230.050 1.00 20.89 210 MET B CA 1
ATOM 3113 C C . MET B 1 239 ? 125.042 0.971 231.299 1.00 21.43 210 MET B C 1
ATOM 3114 O O . MET B 1 239 ? 124.399 0.867 232.337 1.00 20.74 210 MET B O 1
ATOM 3119 N N . ILE B 1 240 ? 126.117 1.742 231.189 1.00 22.61 211 ILE B N 1
ATOM 3120 C CA . ILE B 1 240 ? 126.590 2.504 232.309 1.00 23.46 211 ILE B CA 1
ATOM 3121 C C . ILE B 1 240 ? 125.558 3.590 232.514 1.00 23.35 211 ILE B C 1
ATOM 3122 O O . ILE B 1 240 ? 124.835 3.563 233.486 1.00 22.77 211 ILE B O 1
ATOM 3127 N N . SER B 1 241 ? 125.449 4.495 231.550 1.00 24.57 212 SER B N 1
ATOM 3128 C CA . SER B 1 241 ? 124.576 5.683 231.657 1.00 26.13 212 SER B CA 1
ATOM 3129 C C . SER B 1 241 ? 123.138 5.399 232.123 1.00 26.11 212 SER B C 1
ATOM 3130 O O . SER B 1 241 ? 122.521 6.227 232.817 1.00 24.64 212 SER B O 1
ATOM 3133 N N . LEU B 1 242 ? 122.617 4.248 231.679 1.00 26.62 213 LEU B N 1
ATOM 3134 C CA . LEU B 1 242 ? 121.254 3.791 231.980 1.00 25.89 213 LEU B CA 1
ATOM 3135 C C . LEU B 1 242 ? 121.112 3.343 233.423 1.00 25.99 213 LEU B C 1
ATOM 3136 O O . LEU B 1 242 ? 120.039 3.421 233.993 1.00 26.12 213 LEU B O 1
ATOM 3141 N N . CYS B 1 243 ? 122.190 2.863 234.010 1.00 26.91 214 CYS B N 1
ATOM 3142 C CA . CYS B 1 243 ? 122.179 2.535 235.414 1.00 29.04 214 CYS B CA 1
ATOM 3143 C C . CYS B 1 243 ? 122.066 3.782 236.292 1.00 27.82 214 CYS B C 1
ATOM 3144 O O . CYS B 1 243 ? 121.314 3.801 237.254 1.00 28.54 214 CYS B O 1
ATOM 3147 N N . LEU B 1 244 ? 122.809 4.824 235.952 1.00 27.01 215 LEU B N 1
ATOM 3148 C CA . LEU B 1 244 ? 122.837 6.049 236.748 1.00 27.17 215 LEU B CA 1
ATOM 3149 C C . LEU B 1 244 ? 121.518 6.815 236.627 1.00 27.04 215 LEU B C 1
ATOM 3150 O O . LEU B 1 244 ? 120.963 7.277 237.612 1.00 25.92 215 LEU B O 1
ATOM 3155 N N . LYS B 1 245 ? 121.018 6.948 235.412 1.00 28.61 216 LYS B N 1
ATOM 3156 C CA . LYS B 1 245 ? 119.678 7.453 235.222 1.00 30.30 216 LYS B CA 1
ATOM 3157 C C . LYS B 1 245 ? 118.829 6.826 236.312 1.00 30.63 216 LYS B C 1
ATOM 3158 O O . LYS B 1 245 ? 118.336 7.524 237.186 1.00 30.11 216 LYS B O 1
ATOM 3164 N N . SER B 1 246 ? 118.716 5.495 236.280 1.00 32.96 217 SER B N 1
ATOM 3165 C CA . SER B 1 246 ? 117.865 4.735 237.216 1.00 34.26 217 SER B CA 1
ATOM 3166 C C . SER B 1 246 ? 118.218 5.064 238.653 1.00 37.09 217 SER B C 1
ATOM 3167 O O . SER B 1 246 ? 117.353 5.462 239.448 1.00 40.10 217 SER B O 1
ATOM 3170 N N . GLU B 1 247 ? 119.492 4.899 238.988 1.00 37.39 218 GLU B N 1
ATOM 3171 C CA . GLU B 1 247 ? 119.919 5.165 240.332 1.00 36.81 218 GLU B CA 1
ATOM 3172 C C . GLU B 1 247 ? 119.401 6.529 240.761 1.00 36.13 218 GLU B C 1
ATOM 3173 O O . GLU B 1 247 ? 118.734 6.620 241.774 1.00 35.42 218 GLU B O 1
ATOM 3179 N N . GLN B 1 248 ? 119.614 7.562 239.951 1.00 37.25 219 GLN B N 1
ATOM 3180 C CA . GLN B 1 248 ? 119.330 8.942 240.391 1.00 39.50 219 GLN B CA 1
ATOM 3181 C C . GLN B 1 248 ? 117.866 9.355 240.343 1.00 37.07 219 GLN B C 1
ATOM 3182 O O . GLN B 1 248 ? 117.476 10.299 241.028 1.00 38.85 219 GLN B O 1
ATOM 3188 N N . THR B 1 249 ? 117.070 8.674 239.532 1.00 33.45 220 THR B N 1
ATOM 3189 C CA . THR B 1 249 ? 115.643 8.935 239.471 1.00 31.26 220 THR B CA 1
ATOM 3190 C C . THR B 1 249 ? 115.022 8.493 240.785 1.00 29.43 220 THR B C 1
ATOM 3191 O O . THR B 1 249 ? 114.236 9.211 241.389 1.00 28.50 220 THR B O 1
ATOM 3195 N N . LEU B 1 250 ? 115.401 7.310 241.243 1.00 28.47 221 LEU B N 1
ATOM 3196 C CA . LEU B 1 250 ? 114.970 6.849 242.554 1.00 27.85 221 LEU B CA 1
ATOM 3197 C C . LEU B 1 250 ? 115.247 7.875 243.602 1.00 26.86 221 LEU B C 1
ATOM 3198 O O . LEU B 1 250 ? 114.356 8.309 244.298 1.00 26.42 221 LEU B O 1
ATOM 3203 N N . LEU B 1 251 ? 116.508 8.257 243.695 1.00 27.38 222 LEU B N 1
ATOM 3204 C CA . LEU B 1 251 ? 116.950 9.205 244.695 1.00 27.81 222 LEU B CA 1
ATOM 3205 C C . LEU B 1 251 ? 116.100 10.449 244.559 1.00 26.41 222 LEU B C 1
ATOM 3206 O O . LEU B 1 251 ? 115.610 10.992 245.551 1.00 28.17 222 LEU B O 1
ATOM 3211 N N . HIS B 1 252 ? 115.865 10.867 243.328 1.00 23.35 223 HIS B N 1
ATOM 3212 C CA . HIS B 1 252 ? 114.856 11.870 243.100 1.00 21.41 223 HIS B CA 1
ATOM 3213 C C . HIS B 1 252 ? 113.578 11.435 243.783 1.00 20.22 223 HIS B C 1
ATOM 3214 O O . HIS B 1 252 ? 113.126 12.048 244.727 1.00 19.82 223 HIS B O 1
ATOM 3221 N N . LEU B 1 253 ? 113.030 10.333 243.308 1.00 19.62 224 LEU B N 1
ATOM 3222 C CA . LEU B 1 253 ? 111.680 9.932 243.636 1.00 19.05 224 LEU B CA 1
ATOM 3223 C C . LEU B 1 253 ? 111.485 9.715 245.132 1.00 18.67 224 LEU B C 1
ATOM 3224 O O . LEU B 1 253 ? 110.623 10.310 245.762 1.00 17.39 224 LEU B O 1
ATOM 3229 N N . ASP B 1 254 ? 112.327 8.855 245.682 1.00 19.43 225 ASP B N 1
ATOM 3230 C CA . ASP B 1 254 ? 112.318 8.527 247.083 1.00 19.69 225 ASP B CA 1
ATOM 3231 C C . ASP B 1 254 ? 112.093 9.790 247.835 1.00 20.57 225 ASP B C 1
ATOM 3232 O O . ASP B 1 254 ? 111.125 9.898 248.587 1.00 21.11 225 ASP B O 1
ATOM 3237 N N . THR B 1 255 ? 112.980 10.751 247.598 1.00 21.48 226 THR B N 1
ATOM 3238 C CA . THR B 1 255 ? 112.875 12.081 248.196 1.00 22.60 226 THR B CA 1
ATOM 3239 C C . THR B 1 255 ? 111.449 12.622 248.162 1.00 23.35 226 THR B C 1
ATOM 3240 O O . THR B 1 255 ? 110.932 13.078 249.185 1.00 23.96 226 THR B O 1
ATOM 3244 N N . LEU B 1 256 ? 110.798 12.542 247.010 1.00 24.19 227 LEU B N 1
ATOM 3245 C CA . LEU B 1 256 ? 109.418 13.012 246.908 1.00 25.28 227 LEU B CA 1
ATOM 3246 C C . LEU B 1 256 ? 108.453 12.245 247.801 1.00 25.22 227 LEU B C 1
ATOM 3247 O O . LEU B 1 256 ? 107.458 12.795 248.266 1.00 24.98 227 LEU B O 1
ATOM 3252 N N . PHE B 1 257 ? 108.747 10.983 248.063 1.00 25.35 228 PHE B N 1
ATOM 3253 C CA . PHE B 1 257 ? 107.890 10.227 248.936 1.00 25.94 228 PHE B CA 1
ATOM 3254 C C . PHE B 1 257 ? 108.042 10.588 250.396 1.00 28.20 228 PHE B C 1
ATOM 3255 O O . PHE B 1 257 ? 107.621 9.799 251.247 1.00 31.28 228 PHE B O 1
ATOM 3263 N N . LYS B 1 258 ? 108.586 11.787 250.678 1.00 28.50 229 LYS B N 1
ATOM 3264 C CA . LYS B 1 258 ? 108.865 12.271 252.049 1.00 27.37 229 LYS B CA 1
ATOM 3265 C C . LYS B 1 258 ? 109.408 13.705 252.033 1.00 25.42 229 LYS B C 1
ATOM 3266 O O . LYS B 1 258 ? 108.708 14.643 251.684 1.00 23.48 229 LYS B O 1
#

B-factor: mean 31.05, std 12.15, range [13.14, 114.51]

Solvent-accessible surface area: 19669 Å² total; per-residue (Å²): 71,99,136,1,3,92,10,2,13,82,11,27,56,49,15,53,114,1,82,139,90,96,52,62,118,57,7,5,36,0,81,91,5,0,0,72,43,31,44,16,134,134,160,85,87,86,10,34,21,60,54,41,41,0,38,71,38,13,26,12,0,3,0,2,0,39,16,66,48,80,11,0,96,48,0,3,76,4,0,55,52,0,68,141,34,92,175,0,40,63,0,0,114,51,0,11,6,0,9,149,5,2,58,7,3,33,57,2,8,49,27,1,0,26,23,0,37,145,5,42,44,163,131,60,80,150,116,35,41,108,72,1,71,69,26,2,36,58,6,10,93,2,18,122,84,1,41,55,11,0,73,70,0,23,140,22,2,46,57,73,152,81,24,67,178,30,17,118,96,2,10,65,36,0,63,145,71,22,28,102,55,1,65,53,6,17,93,90,6,76,113,13,30,121,87,3,60,90,34,24,190,68,90,131,0,2,92,21,1,13,87,12,25,64,67,16,58,135,10,77,120,75,68,48,51,121,58,5,2,40,0,80,98,4,0,0,56,36,30,52,10,183,136,77,81,7,32,17,65,57,44,60,0,34,73,51,14,24,16,0,1,0,2,0,55,22,65,51,82,22,0,96,57,0,5,79,2,0,46,25,0,72,148,30,94,160,0,38,63,0,0,109,61,0,9,8,0,15,146,5,0,52,5,3,27,59,3,14,44,22,3,2,27,28,0,33,155,7,51,44,158,139,57,77,157,107,39,38,103,78,3,59,58,17,2,38,49,4,15,102,11,21,143,78,1,32,60,12,0,80,68,0,20,157,24,1,46,68,65,145,95,26,46,164,58,28,121,80,2,10,72,42,0,61,154,68,17,23,106,43,1,60,48,2,13,94,102,2,68,118,12,26,122,75,2,58,85,51,20,183

Secondary structure (DSSP, 8-state):
-HHHHHHHHHHHHHHHHHHHSPPPTTGGGTTTTHHHH-EEE--EEETTSS-HHHHHHHHHHHHHTTT-HHHHHHHHHHHHHHTT-GGGHHHHHHTTHHHHHHHHHHHHHHHHHHHTTTTTSTTS-HHHHHHHHHHHHHHHHHHHHHHHHHHHHHHHHTSSHHHHH-HHHHHHHHIIIIIHHHHHHHHHHHHHHHHHHHHT-/-HHHHHHHHHHHHHHHHHHHSPPPTTGGGTTTTHHHH-EE--EETTSSSHHHHHHHHHHHHHTTT-HHHHHHHHHHHHHHHTSGGGHHHHHHHTTHHHHHHHHHHHHHHHHHHHHHHH-TTS-HHHHHHHHHHHHHHHHHHHHHHHHHHHHHHHTTSSHHHHH-HHHHHHHHHHHTHHHHHHHHHHHHHHHHHHHHHT-

Foldseek 3Di:
DVVLVVLLVVVVVLVVVLVVDDQDLCLLLPLCFLQQVAWPPVPIDTLNDPDVVSVVLSSLLCVLLSVPSVLSNLVSLLRVLQRVDPVQVVVSVLLSLSSVLSVLLVVLSVVCVVLVVVCVPPPDDPVLVVLQVVLNVVSVVLSVVSSVLSVVLSCVCPVDPCSSPDSVVVSVVCVVPPSVVSVVSSVSSVVSSVVNVVSSD/DVVLVVVLVVVVVLVVVLVVDDADLCLLLCQCFLQVPDADDPGTLNDPPPVSVVLSSLQCVLQSVPSVLSNLVSLQRVLQSVDPVLRVLSPLLSLSSLLSCLLVVLSVLCVVLVVVVVDDPDDPVLVVLLVVLNVVSVVLSVVSNVLSVVLSCVCPVDPCSSRPRVVVSVCSVPPCRVVSVVSSVSSVVSSVVNVVSSD

Radius of gyration: 24.37 Å; Cα contacts (8 Å, |Δi|>4): 423; chains: 2; bounding box: 62×58×73 Å

CATH classification: 1.10.3160.10